Protein AF-A0A1Y0LNW4-F1 (afdb_monomer_lite)

Radius of gyration: 34.79 Å; chains: 1; bounding box: 102×53×84 Å

InterPro domains:
  IPR002686 Transposase IS200-like [PF01797] (22-123)
  IPR002686 Transposase IS200-like [SM01321] (9-124)
  IPR004516 Histidine-tRNA ligase/ATP phosphoribosyltransferase regulatory subunit [PTHR43707] (221-585)
  IPR036515 Transposase IS200-like superfamily [G3DSA:3.30.70.1290] (1-152)
  IPR036515 Transposase IS200-like superfamily [SSF143422] (2-123)
  IPR041715 Class II Histidinyl-tRNA synthetase (HisRS)-like catalytic core domain [PF13393] (227-504)
  IPR045864 Class II Aminoacyl-tRNA synthetase/Biotinyl protein ligase (BPL) and lipoyl protein ligase (LPL) [G3DSA:3.30.930.10] (213-514)
  IPR045864 Class II Aminoacyl-tRNA synthetase/Biotinyl protein ligase (BPL) and lipoyl protein ligase (LPL) [SSF55681] (219-512)

pLDDT: mean 84.42, std 14.5, range [29.22, 98.12]

Sequence (616 aa):
MPRKNRLFIEGLPHLVQLRGHNSQPLFQDSTDYQHCLGCLDKALQEYDIRLHAYSLTPARALLLLSAADKQQLGRFMQHLGRSYVPFYNQKYHRRGALWESRYDSCPLEASSYFLLVKKYVEQPAQELPWHSFDDQPATRITPHNEYLNLGSDDQQRRRNYQAFCRTPDSPAITLNIGYALEQNCLLATAGYSRPLEQTLQRRLRPRQSGRPRKHFNNPVVMWSQLENQAKALLDRYCYQEVRLSLLEQDAVLPAVRFSLQDNDCPVSHHSRLCNDGTESCLQLVSRHRQLQDASRLWYLGETFRHGDDQPRTLRQYHQLGVEAFGYQGTAIVLEQLQLQQTLFRQLGIDKHTELRINTPGTGQEFSDYCHRLRQWYQPLHYLLTPQQQQWSVENPVRLLQNIGNDPLLSRLNQQAPCATGFLSEHSRQQFTLLCQALNQLHIPYIHDHGLFSANHYNTLVFEWHNDMLEEHSLLSRGGCYDENASRIAGTPLSACGFTMMFDNLMQLLVRLQGTGVLSPPTDVVIIADQEKNRSAALILGRKLRQHFPQLSIINDCSSLRLPTRIRNALHQGARVILQVNEDDSALTLMTREPASEQQLPVSEVIAQLSRLMLVP

Secondary structure (DSSP, 8-state):
-PPPPPP--TT--EEEEEEBGGG--S-SSHHHHHHHHHHHHHHHHHS-EEEEEEEE-SSEEEEEEEESSHHHHHHHHHHHHHHHHHHHHHHTT--S-SBSSS-EEEEB-HHHHHHHHHHHHHGGGTTSS-BS-SSS--TTPPPPHHHHTT-SSHHHHHHHHHHHHHSPPPHHHHHHHHHHHHHT--B--HHHHHHHHHHTTS--SPPPSSS-------HHHHHHHHHHHHHHHHHHTTPEE----SEEE-SSS----------S----S-EEE-S-HHHHHHHHHHH-GGGTSSEEEEEEEEEEEEETTEEEEEEEEEEEEEEEES--SSHHHHHHHHHHHHHHHHHT-GGGEEEEEE---SHHHHHHHHHHHHHHHGGGGGGS-HHHHHHHHH-TTHHHH--TT-HHHHHHHHTSPPGGGG--HHHHHHHHHHHHHHHHTT--EEE-TT---SS--EEEEEEEEESS-STT-EEEEEEE-HHHHHHHHTS---EEEEEEEHHHHHHHHHHHHTT----PPPSEEEEESSGGGHHHHHHHHHHHHHH-TTS-EEEE---S-HHHHHHHHHHTT-SEEEEE-SSSSEEEEEETTTTEEEEEEGGGHHHHHHHHH---

Organism: Tatumella citrea (NCBI:txid53336)

Foldseek 3Di:
DPDDDFDDDAPFKKKKKWFFAPQFFCDDDPVLLVQLVVLLVVLVVVAQKAWAKWDHDRGMIITTIHHRDPVRVVVSLVSSQVRRVVVVCVVVVHDDGGTNDSMFMETEDCLPCVLVVRLVRAVVDPVPPRIQDDPDRDPRHDHDPSLCVQDVDPVSSNVSSVVVSPDDDQVVSVVQVVQCRVQSAYHYDPVVQPVVCVVVVHRRGGDQDDDPFDQFQDLVLVLVVLVVLLVVLCVVVVAAEDDFDQKDADPPDDDDDDDDDDDDDPDRGRIDGAADVVVRVLLVCLVPVVQQQWHKYKYWDKHWDADPVGNPDIDIFIKIKIKIKNDDACPVVLVQLVSVLVSCVVLVNNVFKAKEKEALAAVVLVVVLLVQQLVLCVVVLVVDDPVQNVCSPPPNLVLLVPCPVPPVSVVSNVPGDQSVVSHDPVLVVRVVVNVVVCVVVVNHHDHDSSDDDPDQAHSMKMWMFGPPDDVLGTFKIWHWRQVVSCVSSVHRMTMIMMMGRVVSVSVSSCVVCPSRDQQPAQAEEEEEQDPVCLVVSVVLQVVCCVLCVPGRYHYPPDPDHPVVSVVVNVSSRHQWYWYDYDDQFKIWIAGVRVGDIDIDGSVCVSVVCCSSPVPD

Structure (mmCIF, N/CA/C/O backbone):
data_AF-A0A1Y0LNW4-F1
#
_entry.id   AF-A0A1Y0LNW4-F1
#
loop_
_atom_site.group_PDB
_atom_site.id
_atom_site.type_symbol
_atom_site.label_atom_id
_atom_site.label_alt_id
_atom_site.label_comp_id
_atom_site.label_asym_id
_atom_site.label_entity_id
_atom_site.label_seq_id
_atom_site.pdbx_PDB_ins_code
_atom_site.Cartn_x
_atom_site.Cartn_y
_atom_site.Cartn_z
_atom_site.occupancy
_atom_site.B_iso_or_equiv
_atom_site.auth_seq_id
_atom_site.auth_comp_id
_atom_site.auth_asym_id
_atom_site.auth_atom_id
_atom_site.pdbx_PDB_model_num
ATOM 1 N N . MET A 1 1 ? -17.835 25.524 12.320 1.00 35.50 1 MET A N 1
ATOM 2 C CA . MET A 1 1 ? -17.566 24.344 11.466 1.00 35.50 1 MET A CA 1
ATOM 3 C C . MET A 1 1 ? -18.871 23.854 10.851 1.00 35.50 1 MET A C 1
ATOM 5 O O . MET A 1 1 ? -19.854 23.780 11.586 1.00 35.50 1 MET A O 1
ATOM 9 N N . PRO A 1 2 ? -18.914 23.538 9.545 1.00 39.25 2 PRO A N 1
ATOM 10 C CA . PRO A 1 2 ? -20.086 22.914 8.936 1.00 39.25 2 PRO A CA 1
ATOM 11 C C . PRO A 1 2 ? -20.379 21.577 9.631 1.00 39.25 2 PRO A C 1
ATOM 13 O O . PRO A 1 2 ? -19.466 20.806 9.935 1.00 39.25 2 PRO A O 1
ATOM 16 N N . ARG A 1 3 ? -21.652 21.316 9.948 1.00 55.75 3 ARG A N 1
ATOM 17 C CA . ARG A 1 3 ? -22.065 20.061 10.595 1.00 55.75 3 ARG A CA 1
ATOM 18 C C . ARG A 1 3 ? -21.791 18.890 9.649 1.00 55.75 3 ARG A C 1
ATOM 20 O O . ARG A 1 3 ? -22.077 18.983 8.458 1.00 55.75 3 ARG A O 1
ATOM 27 N N . LYS A 1 4 ? -21.272 17.778 10.180 1.00 63.72 4 LYS A N 1
ATOM 28 C CA . LYS A 1 4 ? -21.057 16.552 9.397 1.00 63.72 4 LYS A CA 1
ATOM 29 C C . LYS A 1 4 ? -22.374 16.090 8.765 1.00 63.72 4 LYS A C 1
ATOM 31 O O . LYS A 1 4 ? -23.404 16.029 9.436 1.00 63.72 4 LYS A O 1
ATOM 36 N N . ASN A 1 5 ? -22.324 15.722 7.486 1.00 77.38 5 ASN A N 1
ATOM 37 C CA . ASN A 1 5 ? -23.457 15.103 6.805 1.00 77.38 5 ASN A CA 1
ATOM 38 C C . ASN A 1 5 ? -23.784 13.749 7.451 1.00 77.38 5 ASN A C 1
ATOM 40 O O . ASN A 1 5 ? -22.907 12.876 7.525 1.00 77.38 5 ASN A O 1
ATOM 44 N N . ARG A 1 6 ? -25.049 13.575 7.869 1.00 83.12 6 ARG A N 1
ATOM 45 C CA . ARG A 1 6 ? -25.563 12.296 8.387 1.00 83.12 6 ARG A CA 1
ATOM 46 C C . ARG A 1 6 ? -25.281 11.178 7.395 1.00 83.12 6 ARG A C 1
ATOM 48 O O . ARG A 1 6 ? -25.400 11.391 6.182 1.00 83.12 6 ARG A O 1
ATOM 55 N N . LEU A 1 7 ? -24.836 10.045 7.926 1.00 88.19 7 LEU A N 1
ATOM 56 C CA . LEU A 1 7 ? -24.494 8.887 7.121 1.00 88.19 7 LEU A CA 1
ATOM 57 C C . LEU A 1 7 ? -25.799 8.179 6.763 1.00 88.19 7 LEU A C 1
ATOM 59 O O . LEU A 1 7 ? -26.592 7.873 7.646 1.00 88.19 7 LEU A O 1
ATOM 63 N N . PHE A 1 8 ? -26.014 7.979 5.470 1.00 91.25 8 PHE A N 1
ATOM 64 C CA . PHE A 1 8 ? -27.120 7.202 4.936 1.00 91.25 8 PHE A CA 1
ATOM 65 C C . PHE A 1 8 ? -26.531 6.298 3.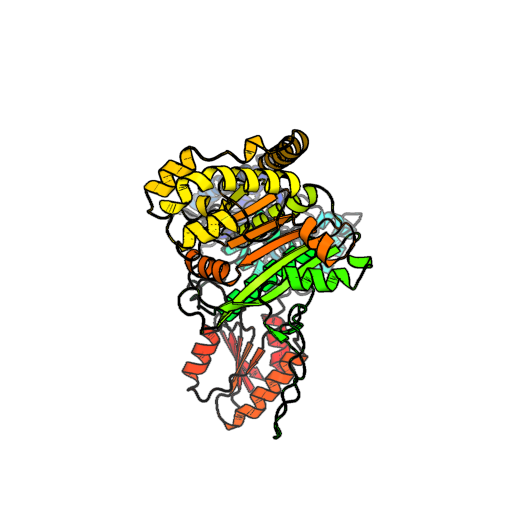863 1.00 91.25 8 PHE A C 1
ATOM 67 O O . PHE A 1 8 ? -25.791 6.790 3.008 1.00 91.25 8 PHE A O 1
ATOM 74 N N . ILE A 1 9 ? -26.821 5.007 3.949 1.00 90.56 9 ILE A N 1
ATOM 75 C CA . ILE A 1 9 ? -26.399 4.007 2.970 1.00 90.56 9 ILE A CA 1
ATOM 76 C C . ILE A 1 9 ? -27.676 3.332 2.490 1.00 90.56 9 ILE A C 1
ATOM 78 O O . ILE A 1 9 ? -28.452 2.825 3.301 1.00 90.56 9 ILE A O 1
ATOM 82 N N . GLU A 1 10 ? -27.912 3.404 1.185 1.00 88.19 10 GLU A N 1
ATOM 83 C CA . GLU A 1 10 ? -29.107 2.852 0.556 1.00 88.19 10 GLU A CA 1
ATOM 84 C C . GLU A 1 10 ? -29.204 1.342 0.810 1.00 88.19 10 GLU A C 1
ATOM 86 O O . GLU A 1 10 ? -28.197 0.636 0.830 1.00 88.19 10 GLU A O 1
ATOM 91 N N . GLY A 1 11 ? -30.420 0.862 1.076 1.00 87.56 11 GLY A N 1
ATOM 92 C CA . GLY A 1 11 ? -30.685 -0.545 1.382 1.00 87.56 11 GLY A CA 1
ATOM 93 C C . GLY A 1 11 ? -30.370 -0.987 2.817 1.00 87.56 11 GLY A C 1
ATOM 94 O O . GLY A 1 11 ? -30.772 -2.088 3.189 1.00 87.56 11 GLY A O 1
ATOM 95 N N . LEU A 1 12 ? -29.716 -0.162 3.646 1.00 94.44 12 LEU A N 1
ATOM 96 C CA . LEU A 1 12 ? -29.442 -0.517 5.044 1.00 94.44 12 LEU A CA 1
ATOM 97 C C . LEU A 1 12 ? -30.536 -0.037 6.014 1.00 94.44 12 LEU A C 1
ATOM 99 O O . LEU A 1 12 ? -31.034 1.087 5.884 1.00 94.44 12 LEU A O 1
ATOM 103 N N . PRO A 1 13 ? -30.877 -0.836 7.043 1.00 96.75 13 PRO A N 1
ATOM 104 C CA . PRO A 1 13 ? -31.663 -0.359 8.170 1.00 96.75 13 PRO A CA 1
ATOM 105 C C . PRO A 1 13 ? -30.863 0.645 9.013 1.00 96.75 13 PRO A C 1
ATOM 107 O O . PRO A 1 13 ? -29.633 0.618 9.067 1.00 96.75 13 PRO A O 1
ATOM 110 N N . HIS A 1 14 ? -31.581 1.543 9.679 1.00 96.38 14 HIS A N 1
ATOM 111 C CA . HIS A 1 14 ? -31.045 2.646 10.463 1.00 96.38 14 HIS A CA 1
ATOM 112 C C . HIS A 1 14 ? -31.600 2.607 11.885 1.00 96.38 14 HIS A C 1
ATOM 114 O O . HIS A 1 14 ? -32.813 2.589 12.096 1.00 96.38 14 HIS A O 1
ATOM 120 N N . LEU A 1 15 ? -30.703 2.661 12.865 1.00 96.50 15 LEU A N 1
ATOM 121 C CA . LEU A 1 15 ? -31.054 2.963 14.243 1.00 96.50 15 LEU A CA 1
ATOM 122 C C . LEU A 1 15 ? -31.048 4.478 14.431 1.00 96.50 15 LEU A C 1
ATOM 124 O O . LEU A 1 15 ? -30.037 5.136 14.176 1.00 96.50 15 LEU A O 1
ATOM 128 N N . VAL A 1 16 ? -32.171 5.021 14.883 1.00 95.25 16 VAL A N 1
ATOM 129 C CA . VAL A 1 16 ? -32.369 6.445 15.141 1.00 95.25 16 VAL A CA 1
ATOM 130 C C . VAL A 1 16 ? -32.628 6.673 16.621 1.00 95.25 16 VAL A C 1
ATOM 132 O O . VAL A 1 16 ? -33.372 5.929 17.260 1.00 95.25 16 VAL A O 1
ATOM 135 N N . GLN A 1 17 ? -32.024 7.732 17.156 1.00 93.25 17 GLN A N 1
ATOM 136 C CA . GLN A 1 17 ? -32.194 8.139 18.544 1.00 93.25 17 GLN A CA 1
ATOM 137 C C . GLN A 1 17 ? -32.568 9.620 18.643 1.00 93.25 17 GLN A C 1
ATOM 139 O O . GLN A 1 17 ? -31.964 10.486 18.001 1.00 93.25 17 GLN A O 1
ATOM 144 N N . LEU A 1 18 ? -33.543 9.899 19.506 1.00 92.56 18 LEU A N 1
ATOM 145 C CA . LEU A 1 18 ? -33.921 11.234 19.956 1.00 92.56 18 LEU A CA 1
ATOM 146 C C . LEU A 1 18 ? -33.622 11.370 21.451 1.00 92.56 18 LEU A C 1
ATOM 148 O O . LEU A 1 18 ? -33.958 10.479 22.230 1.00 92.56 18 LEU A O 1
ATOM 152 N N . ARG A 1 19 ? -33.019 12.496 21.843 1.00 90.69 19 ARG A N 1
ATOM 153 C CA . ARG A 1 19 ? -32.733 12.870 23.237 1.00 90.69 19 ARG A CA 1
ATOM 154 C C . ARG A 1 19 ? -33.314 14.248 23.531 1.00 90.69 19 ARG A C 1
ATOM 156 O O . ARG A 1 19 ? -33.334 15.114 22.649 1.00 90.69 19 ARG A O 1
ATOM 163 N N . GLY A 1 20 ? -33.784 14.448 24.757 1.00 86.69 20 GLY A N 1
ATOM 164 C CA . GLY A 1 20 ? -34.273 15.747 25.201 1.00 86.69 20 GLY A CA 1
ATOM 165 C C . GLY A 1 20 ? -33.145 16.760 25.381 1.00 86.69 20 GLY A C 1
ATOM 166 O O . GLY A 1 20 ? -32.054 16.436 25.846 1.00 86.69 20 GLY A O 1
ATOM 167 N N . HIS A 1 21 ? -33.404 18.007 25.002 1.00 85.44 21 HIS A N 1
ATOM 168 C CA . HIS A 1 21 ? -32.451 19.097 25.162 1.00 85.44 21 HIS A CA 1
ATOM 169 C C . HIS A 1 21 ? -32.153 19.341 26.651 1.00 85.44 21 HIS A C 1
ATOM 171 O O . HIS A 1 21 ? -33.073 19.399 27.465 1.00 85.44 21 HIS A O 1
ATOM 177 N N . ASN A 1 22 ? -30.874 19.488 27.015 1.00 80.12 22 ASN A N 1
ATOM 178 C CA . ASN A 1 22 ? -30.418 19.657 28.403 1.00 80.12 22 ASN A CA 1
ATOM 179 C C . ASN A 1 22 ? -30.916 18.555 29.359 1.00 80.12 22 ASN A C 1
ATOM 181 O O . ASN A 1 22 ? -31.294 18.842 30.492 1.00 80.12 22 ASN A O 1
ATOM 185 N N . SER A 1 23 ? -30.932 17.298 28.898 1.00 79.88 23 SER A N 1
ATOM 186 C CA . SER A 1 23 ? -31.399 16.133 29.672 1.00 79.88 23 SER A CA 1
ATOM 187 C C . SER A 1 23 ? -32.855 16.226 30.150 1.00 79.88 23 SER A C 1
ATOM 189 O O . SER A 1 23 ? -33.244 15.559 31.106 1.00 79.88 23 SER A O 1
ATOM 191 N N . GLN A 1 24 ? -33.674 17.059 29.505 1.00 86.44 24 GLN A N 1
ATOM 192 C CA . GLN A 1 24 ? -35.095 17.168 29.829 1.00 86.44 24 GLN A CA 1
ATOM 193 C C . GLN A 1 24 ? -35.864 15.930 29.354 1.00 86.44 24 GLN A C 1
ATOM 195 O O . GLN A 1 24 ? -35.521 15.365 28.313 1.00 86.44 24 GLN A O 1
ATOM 200 N N . PRO A 1 25 ? -36.921 15.513 30.071 1.00 90.88 25 PRO A N 1
ATOM 201 C CA . PRO A 1 25 ? -37.701 14.359 29.664 1.00 90.88 25 PRO A CA 1
ATOM 202 C C . PRO A 1 25 ? -38.491 14.649 28.380 1.00 90.88 25 PRO A C 1
ATOM 204 O O . PRO A 1 25 ? -39.188 15.658 28.280 1.00 90.88 25 PRO A O 1
ATOM 207 N N . LEU A 1 26 ? -38.421 13.745 27.406 1.00 91.12 26 LEU A N 1
ATOM 208 C CA . LEU A 1 26 ? -39.233 13.758 26.189 1.00 91.12 26 LEU A CA 1
ATOM 209 C C . LEU A 1 26 ? -40.705 13.435 26.460 1.00 91.12 26 LEU A C 1
ATOM 211 O O . LEU A 1 26 ? -41.555 13.874 25.690 1.00 91.12 26 LEU A O 1
ATOM 215 N N . PHE A 1 27 ? -40.991 12.695 27.532 1.00 93.44 27 PHE A N 1
ATOM 216 C CA . PHE A 1 27 ? -42.331 12.268 27.935 1.00 93.44 27 PHE A CA 1
ATOM 217 C C . PHE A 1 27 ? -42.429 12.327 29.464 1.00 93.44 27 PHE A C 1
ATOM 219 O O . PHE A 1 27 ? -41.568 11.764 30.145 1.00 93.44 27 PHE A O 1
ATOM 226 N N . GLN A 1 28 ? -43.439 13.010 30.006 1.00 91.81 28 GLN A N 1
ATOM 227 C CA . GLN A 1 28 ? -43.677 13.101 31.452 1.00 91.81 28 GLN A CA 1
ATOM 228 C C . GLN A 1 28 ? -44.880 12.262 31.894 1.00 91.81 28 GLN A C 1
ATOM 230 O O . GLN A 1 28 ? -44.856 11.715 32.992 1.00 91.81 28 GLN A O 1
ATOM 235 N N . ASP A 1 29 ? -45.905 12.118 31.050 1.00 92.06 29 ASP A N 1
ATOM 236 C CA . ASP A 1 29 ? -47.084 11.295 31.350 1.00 92.06 29 ASP A CA 1
ATOM 237 C C . ASP A 1 29 ? -47.582 10.493 30.136 1.00 92.06 29 ASP A C 1
ATOM 239 O O . ASP A 1 29 ? -47.099 10.656 29.017 1.00 92.06 29 ASP A O 1
ATOM 243 N N . SER A 1 30 ? -48.556 9.603 30.354 1.00 90.38 30 SER A N 1
ATOM 244 C CA . SER A 1 30 ? -49.086 8.675 29.342 1.00 90.38 30 SER A CA 1
ATOM 245 C C . SER A 1 30 ? -49.635 9.356 28.084 1.00 90.38 30 SER A C 1
ATOM 247 O O . SER A 1 30 ? -49.540 8.788 26.994 1.00 90.38 30 SER A O 1
ATOM 249 N N . THR A 1 31 ? -50.175 10.571 28.201 1.00 94.06 31 THR A N 1
ATOM 250 C CA . THR A 1 31 ? -50.748 11.285 27.052 1.00 94.06 31 THR A CA 1
ATOM 251 C C . THR A 1 31 ? -49.664 11.755 26.082 1.00 94.06 31 THR A C 1
ATOM 253 O O . THR A 1 31 ? -49.908 11.801 24.876 1.00 94.06 31 THR A O 1
ATOM 256 N N . ASP A 1 32 ? -48.446 12.014 26.572 1.00 94.50 32 ASP A N 1
ATOM 257 C CA . ASP A 1 32 ? -47.295 12.354 25.731 1.00 94.50 32 ASP A CA 1
ATOM 258 C C . ASP A 1 32 ? -46.909 11.190 24.818 1.00 94.50 32 ASP A C 1
ATOM 260 O O . ASP A 1 32 ? -46.729 11.363 23.610 1.00 94.50 32 ASP A O 1
ATOM 264 N N . TYR A 1 33 ? -46.828 9.986 25.391 1.00 92.88 33 TYR A N 1
ATOM 265 C CA . TYR A 1 33 ? -46.502 8.772 24.649 1.00 92.88 33 TYR A CA 1
ATOM 266 C C . TYR A 1 33 ? -47.563 8.476 23.588 1.00 92.88 33 TYR A C 1
ATOM 268 O O . TYR A 1 33 ? -47.223 8.251 22.427 1.00 92.88 33 TYR A O 1
ATOM 276 N N . GLN A 1 34 ? -48.848 8.539 23.954 1.00 92.06 34 GLN A N 1
ATOM 277 C CA . GLN A 1 34 ? -49.956 8.313 23.019 1.00 92.06 34 GLN A CA 1
ATOM 278 C C . GLN A 1 34 ? -49.958 9.329 21.875 1.00 92.06 34 GLN A C 1
ATOM 280 O O . GLN A 1 34 ? -50.115 8.947 20.714 1.00 92.06 34 GLN A O 1
ATOM 285 N N . HIS A 1 35 ? -49.745 10.614 22.175 1.00 94.62 35 HIS A N 1
ATOM 286 C CA . HIS A 1 35 ? -49.697 11.645 21.143 1.00 94.62 35 HIS A CA 1
ATOM 287 C C . HIS A 1 35 ? -48.501 11.443 20.209 1.00 94.62 35 HIS A C 1
ATOM 289 O O . HIS A 1 35 ? -48.652 11.515 18.991 1.00 94.62 35 HIS A O 1
ATOM 295 N N . CYS A 1 36 ? -47.325 11.125 20.759 1.00 94.00 36 CYS A N 1
ATOM 296 C CA . CYS A 1 36 ? -46.131 10.837 19.969 1.00 94.00 36 CYS A CA 1
ATOM 297 C C . CYS A 1 36 ? -46.325 9.626 19.049 1.00 94.00 36 CYS A C 1
ATOM 299 O O . CYS A 1 36 ? -45.989 9.700 17.868 1.00 94.00 36 CYS A O 1
ATOM 301 N N . LEU A 1 37 ? -46.930 8.547 19.553 1.00 92.75 37 LEU A N 1
ATOM 302 C CA . LEU A 1 37 ? -47.281 7.373 18.753 1.00 92.75 37 LEU A CA 1
ATOM 303 C C . LEU A 1 37 ? -48.299 7.709 17.654 1.00 92.75 37 LEU A C 1
ATOM 305 O O . LEU A 1 37 ? -48.155 7.230 16.532 1.00 92.75 37 LEU A O 1
ATOM 309 N N . GLY A 1 38 ? -49.272 8.581 17.928 1.00 93.38 38 GLY A N 1
ATOM 310 C CA . GLY A 1 38 ? -50.200 9.080 16.911 1.00 93.38 38 GLY A CA 1
ATOM 311 C C . GLY A 1 38 ? -49.515 9.937 15.837 1.00 93.38 38 GLY A C 1
ATOM 312 O O . GLY A 1 38 ? -49.842 9.830 14.656 1.00 93.38 38 GLY A O 1
ATOM 313 N N . CYS A 1 39 ? -48.533 10.765 16.213 1.00 94.56 39 CYS A N 1
ATOM 314 C CA . CYS A 1 39 ? -47.691 11.484 15.252 1.00 94.56 39 CYS A CA 1
ATOM 315 C C . CYS A 1 39 ? -46.837 10.523 14.415 1.00 94.56 39 CYS A C 1
ATOM 317 O O . CYS A 1 39 ? -46.670 10.740 13.217 1.00 94.56 39 CYS A O 1
ATOM 319 N N . LEU A 1 40 ? -46.310 9.469 15.042 1.00 94.12 40 LEU A N 1
ATOM 320 C CA . LEU A 1 40 ? -45.521 8.435 14.384 1.00 94.12 40 LEU A CA 1
ATOM 321 C C . LEU A 1 40 ? -46.353 7.683 13.337 1.00 94.12 40 LEU A C 1
ATOM 323 O O . LEU A 1 40 ? -45.888 7.524 12.216 1.00 94.12 40 LEU A O 1
ATOM 327 N N . ASP A 1 41 ? -47.589 7.296 13.662 1.00 93.31 41 ASP A N 1
ATOM 328 C CA . ASP A 1 41 ? -48.491 6.613 12.720 1.00 93.31 41 ASP A CA 1
ATOM 329 C C . ASP A 1 41 ? -48.804 7.463 11.494 1.00 93.31 41 ASP A C 1
ATOM 331 O O . ASP A 1 41 ? -48.726 6.981 10.367 1.00 93.31 41 ASP A O 1
ATOM 335 N N . LYS A 1 42 ? -49.112 8.748 11.702 1.00 93.56 42 LYS A N 1
ATOM 336 C CA . LYS A 1 42 ? -49.356 9.683 10.596 1.00 93.56 42 LYS A CA 1
ATOM 337 C C . LYS A 1 42 ? -48.122 9.820 9.708 1.00 93.56 42 LYS A C 1
ATOM 339 O O . LYS A 1 42 ? -48.240 9.787 8.488 1.00 93.56 42 LYS A O 1
ATOM 344 N N . ALA A 1 43 ? -46.937 9.908 10.311 1.00 94.19 43 ALA A N 1
ATOM 345 C CA . ALA A 1 43 ? -45.691 9.980 9.559 1.00 94.19 43 ALA A CA 1
ATOM 346 C C . ALA A 1 43 ? -45.411 8.686 8.768 1.00 94.19 43 ALA A C 1
ATOM 348 O O . ALA A 1 43 ? -44.951 8.763 7.634 1.00 94.19 43 ALA A O 1
ATOM 349 N N . LEU A 1 44 ? -45.714 7.508 9.323 1.00 93.69 44 LEU A N 1
ATOM 350 C CA . LEU A 1 44 ? -45.561 6.225 8.621 1.00 93.69 44 LEU A CA 1
ATOM 351 C C . LEU A 1 44 ? -46.537 6.058 7.444 1.00 93.69 44 LEU A C 1
ATOM 353 O O . LEU A 1 44 ? -46.240 5.314 6.519 1.00 93.69 44 LEU A O 1
ATOM 357 N N . GLN A 1 45 ? -47.686 6.739 7.462 1.00 92.06 45 GLN A N 1
ATOM 358 C CA . GLN A 1 45 ? -48.637 6.745 6.342 1.00 92.06 45 GLN A CA 1
ATOM 359 C C . GLN A 1 45 ? -48.220 7.694 5.209 1.00 92.06 45 GLN A C 1
ATOM 361 O O . GLN A 1 45 ? -48.556 7.455 4.052 1.00 92.06 45 GLN A O 1
ATOM 366 N N . GLU A 1 46 ? -47.523 8.784 5.537 1.00 93.94 46 GLU A N 1
ATOM 367 C CA . GLU A 1 46 ? -47.148 9.833 4.580 1.00 93.94 46 GLU A CA 1
ATOM 368 C C . GLU A 1 46 ? -45.799 9.561 3.891 1.00 93.94 46 GLU A C 1
ATOM 370 O O . GLU A 1 46 ? -45.595 9.967 2.746 1.00 93.94 46 GLU A O 1
ATOM 375 N N . TYR A 1 47 ? -44.875 8.878 4.574 1.00 94.50 47 TYR A N 1
ATOM 376 C CA . TYR A 1 47 ? -43.511 8.639 4.098 1.00 94.50 47 TYR A CA 1
ATOM 377 C C . TYR A 1 47 ? -43.223 7.144 3.940 1.00 94.50 47 TYR A C 1
ATOM 379 O O . TYR A 1 47 ? -43.633 6.340 4.771 1.00 94.50 47 TYR A O 1
ATOM 387 N N . ASP A 1 48 ? -42.444 6.784 2.914 1.00 92.31 48 ASP A N 1
ATOM 388 C CA . ASP A 1 48 ? -42.021 5.399 2.655 1.00 92.31 48 ASP A CA 1
ATOM 389 C C . ASP A 1 48 ? -40.939 4.946 3.655 1.00 92.31 48 ASP A C 1
ATOM 391 O O . ASP A 1 48 ? -39.729 4.954 3.386 1.00 92.31 48 ASP A O 1
ATOM 395 N N . ILE A 1 49 ? -41.401 4.640 4.870 1.00 94.69 49 ILE A N 1
ATOM 396 C CA . ILE A 1 49 ? -40.605 4.237 6.025 1.00 94.69 49 ILE A CA 1
ATOM 397 C C . ILE A 1 49 ? -41.207 2.972 6.624 1.00 94.69 49 ILE A C 1
ATOM 399 O O . ILE A 1 49 ? -42.376 2.922 6.996 1.00 94.69 49 ILE A O 1
ATOM 403 N N . ARG A 1 50 ? -40.364 1.958 6.808 1.00 94.88 50 ARG A N 1
ATOM 404 C CA . ARG A 1 50 ? -40.716 0.726 7.516 1.00 94.88 50 ARG A CA 1
ATOM 405 C C . ARG A 1 50 ? -40.168 0.796 8.934 1.00 94.88 50 ARG A C 1
ATOM 407 O O . ARG A 1 50 ? -38.954 0.862 9.120 1.00 94.88 50 ARG A O 1
ATOM 414 N N . LEU A 1 51 ? -41.049 0.785 9.931 1.00 95.38 51 LEU A N 1
ATOM 415 C CA . LEU A 1 51 ? -40.673 0.747 11.345 1.00 95.38 51 LEU A CA 1
ATOM 416 C C . LEU A 1 51 ? -40.546 -0.706 11.809 1.00 95.38 51 LEU A C 1
ATOM 418 O O . LEU A 1 51 ? -41.514 -1.455 11.764 1.00 95.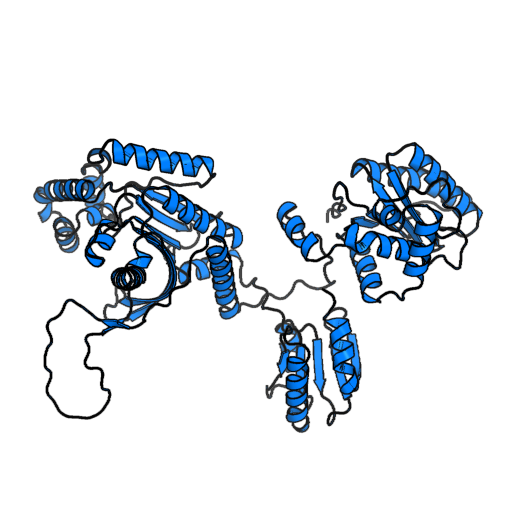38 51 LEU A O 1
ATOM 422 N N . HIS A 1 52 ? -39.368 -1.105 12.276 1.00 94.88 52 HIS A N 1
ATOM 423 C CA . HIS A 1 52 ? -39.079 -2.486 12.673 1.00 94.88 52 HIS A CA 1
ATOM 424 C C . HIS A 1 52 ? -39.101 -2.713 14.188 1.00 94.88 52 HIS A C 1
ATOM 426 O O . HIS A 1 52 ? -39.411 -3.815 14.637 1.00 94.88 52 HIS A O 1
ATOM 432 N N . ALA A 1 53 ? -38.747 -1.692 14.971 1.00 93.38 53 ALA A N 1
ATOM 433 C CA . ALA A 1 53 ? -38.844 -1.693 16.429 1.00 93.38 53 ALA A CA 1
ATOM 434 C C . ALA A 1 53 ? -38.825 -0.262 16.973 1.00 93.38 53 ALA A C 1
ATOM 436 O O . ALA A 1 53 ? -38.261 0.637 16.343 1.00 93.38 53 ALA A O 1
ATOM 437 N N . TYR A 1 54 ? -39.407 -0.053 18.152 1.00 93.44 54 TYR A N 1
ATOM 438 C CA . TYR A 1 54 ? -39.322 1.216 18.869 1.00 93.44 54 TYR A CA 1
ATOM 439 C C . TYR A 1 54 ? -39.335 1.028 20.384 1.00 93.44 54 TYR A C 1
ATOM 441 O O . TYR A 1 54 ? -39.822 0.027 20.910 1.00 93.44 54 TYR A O 1
ATOM 449 N N . SER A 1 55 ? -38.836 2.045 21.077 1.00 91.81 55 SER A N 1
ATOM 450 C CA . SER A 1 55 ? -38.924 2.172 22.526 1.00 91.81 55 SER A CA 1
ATOM 451 C C . SER A 1 55 ? -38.936 3.642 22.916 1.00 91.81 55 SER A C 1
ATOM 453 O O . SER A 1 55 ? -38.098 4.424 22.452 1.00 91.81 55 SER A O 1
ATOM 455 N N . LEU A 1 56 ? -39.913 4.021 23.736 1.00 91.62 56 LEU A N 1
ATOM 456 C CA . LEU A 1 56 ? -40.076 5.371 24.258 1.00 91.62 56 LEU A CA 1
ATOM 457 C C . LEU A 1 56 ? -39.841 5.346 25.770 1.00 91.62 56 LEU A C 1
ATOM 459 O O . LEU A 1 56 ? -40.579 4.701 26.511 1.00 91.62 56 LEU A O 1
ATOM 463 N N . THR A 1 57 ? -38.831 6.076 26.234 1.00 90.38 57 THR A N 1
ATOM 464 C CA . THR A 1 57 ? -38.560 6.283 27.661 1.00 90.38 57 THR A CA 1
ATOM 465 C C . THR A 1 57 ? -38.530 7.776 27.968 1.00 90.38 57 THR A C 1
ATOM 467 O O . THR A 1 57 ? -38.301 8.571 27.051 1.00 90.38 57 THR A O 1
ATOM 470 N N . PRO A 1 58 ? -38.683 8.198 29.240 1.00 89.12 58 PRO A N 1
ATOM 471 C CA . PRO A 1 58 ? -38.657 9.615 29.586 1.00 89.12 58 PRO A CA 1
ATOM 472 C C . PRO A 1 58 ? -37.433 10.345 29.026 1.00 89.12 58 PRO A C 1
ATOM 474 O O . PRO A 1 58 ? -37.561 11.468 28.567 1.00 89.12 58 PRO A O 1
ATOM 477 N N . ALA A 1 59 ? -36.256 9.715 28.992 1.00 86.62 59 ALA A N 1
ATOM 478 C CA . ALA A 1 59 ? -35.022 10.361 28.541 1.00 86.62 59 ALA A CA 1
ATOM 479 C C . ALA A 1 59 ? -34.788 10.310 27.018 1.00 86.62 59 ALA A C 1
ATOM 481 O O . ALA A 1 59 ? -34.096 11.177 26.474 1.00 86.62 59 ALA A O 1
ATOM 482 N N . ARG A 1 60 ? -35.299 9.286 26.320 1.00 90.50 60 ARG A N 1
ATOM 483 C CA . ARG A 1 60 ? -34.974 9.049 24.905 1.00 90.50 60 ARG A CA 1
ATOM 484 C C . ARG A 1 60 ? -36.055 8.276 24.155 1.00 90.50 60 ARG A C 1
ATOM 486 O O . ARG A 1 60 ? -36.759 7.455 24.730 1.00 90.50 60 ARG A O 1
ATOM 493 N N . ALA A 1 61 ? -36.108 8.480 22.842 1.00 92.62 61 ALA A N 1
ATOM 494 C CA . ALA A 1 61 ? -36.860 7.629 21.924 1.00 92.62 61 ALA A CA 1
ATOM 495 C C . ALA A 1 61 ? -35.895 6.927 20.963 1.00 92.62 61 ALA A C 1
ATOM 497 O O . ALA A 1 61 ? -35.038 7.578 20.359 1.00 92.62 61 ALA A O 1
ATOM 498 N N . LEU A 1 62 ? -36.033 5.609 20.835 1.00 94.38 62 LEU A N 1
ATOM 499 C CA . LEU A 1 62 ? -35.273 4.771 19.910 1.00 94.38 62 LEU A CA 1
ATOM 500 C C . LEU A 1 62 ? -36.205 4.227 18.831 1.00 94.38 62 LEU A C 1
ATOM 502 O O . LEU A 1 62 ? -37.272 3.705 19.148 1.00 94.38 62 LEU A O 1
ATOM 506 N N . LEU A 1 63 ? -35.785 4.329 17.572 1.00 95.25 63 LEU A N 1
ATOM 507 C CA . LEU A 1 63 ? -36.522 3.846 16.407 1.00 95.25 63 LEU A CA 1
ATOM 508 C C . LEU A 1 63 ? -35.578 3.043 15.505 1.00 95.25 63 LEU A C 1
ATOM 510 O O . LEU A 1 63 ? -34.543 3.559 15.088 1.00 95.25 63 LEU A O 1
ATOM 514 N N . LEU A 1 64 ? -35.932 1.803 15.177 1.00 96.25 64 LEU A N 1
ATOM 515 C CA . LEU A 1 64 ? -35.242 0.995 14.169 1.00 96.25 64 LEU A CA 1
ATOM 516 C C . LEU A 1 64 ? -36.060 1.024 12.877 1.00 96.25 64 LEU A C 1
ATOM 518 O O . LEU A 1 64 ? -37.185 0.530 12.850 1.00 96.25 64 LEU A O 1
ATOM 522 N N . LEU A 1 65 ? -35.504 1.613 11.822 1.00 96.06 65 LEU A N 1
ATOM 523 C CA . LEU A 1 65 ? -36.227 2.005 10.611 1.00 96.06 65 LEU A CA 1
ATOM 524 C C . LEU A 1 65 ? -35.525 1.484 9.353 1.00 96.06 65 LEU A C 1
ATOM 526 O O . LEU A 1 65 ? -34.302 1.393 9.332 1.00 96.06 65 LEU A O 1
ATOM 530 N N . SER A 1 66 ? -36.262 1.274 8.268 1.00 96.19 66 SER A N 1
ATOM 531 C CA . SER A 1 66 ? -35.712 1.263 6.905 1.00 96.19 66 SER A CA 1
ATOM 532 C C . SER A 1 66 ? -36.398 2.337 6.074 1.00 96.19 66 SER A C 1
ATOM 534 O O . SER A 1 66 ? -37.615 2.486 6.150 1.00 96.19 66 SER A O 1
ATOM 536 N N . ALA A 1 67 ? -35.627 3.065 5.273 1.00 94.00 67 ALA A N 1
ATOM 537 C CA . ALA A 1 67 ? -36.126 4.122 4.399 1.00 94.00 67 ALA A CA 1
ATOM 538 C C . ALA A 1 67 ? -35.698 3.850 2.959 1.00 94.00 67 ALA A C 1
ATOM 540 O O . ALA A 1 67 ? -34.598 3.335 2.749 1.00 94.00 67 ALA A O 1
ATOM 541 N N . ALA A 1 68 ? -36.534 4.228 1.990 1.00 90.12 68 ALA A N 1
ATOM 542 C CA . ALA A 1 68 ? -36.181 4.136 0.573 1.00 90.12 68 ALA A CA 1
ATOM 543 C C . ALA A 1 68 ? -34.950 4.995 0.242 1.00 90.12 68 ALA A C 1
ATOM 545 O O . ALA A 1 68 ? -34.016 4.534 -0.405 1.00 90.12 68 ALA A O 1
ATOM 546 N N . ASP A 1 69 ? -34.906 6.224 0.762 1.00 91.94 69 ASP A N 1
ATOM 547 C CA . ASP A 1 69 ? -33.787 7.135 0.553 1.00 91.94 69 ASP A CA 1
ATOM 548 C C . ASP A 1 69 ? -33.567 8.098 1.736 1.00 91.94 69 ASP A C 1
ATOM 550 O O . ASP A 1 69 ? -34.339 8.186 2.701 1.00 91.94 69 ASP A O 1
ATOM 554 N N . LYS A 1 70 ? -32.471 8.858 1.647 1.00 91.00 70 LYS A N 1
ATOM 555 C CA . LYS A 1 70 ? -32.052 9.830 2.663 1.00 91.00 70 LYS A CA 1
ATOM 556 C C . LYS A 1 70 ? -33.055 10.971 2.861 1.00 91.00 70 LYS A C 1
ATOM 558 O O . LYS A 1 70 ? -33.148 11.515 3.966 1.00 91.00 70 LYS A O 1
ATOM 563 N N . GLN A 1 71 ? -33.743 11.399 1.803 1.00 92.19 71 GLN A N 1
ATOM 564 C CA . GLN A 1 71 ? -34.719 12.485 1.869 1.00 92.19 71 GLN A CA 1
ATOM 565 C C . GLN A 1 71 ? -35.971 12.038 2.617 1.00 92.19 71 GLN A C 1
ATOM 567 O O . GLN A 1 71 ? -36.436 12.788 3.476 1.00 92.19 71 GLN A O 1
ATOM 572 N N . GLN A 1 72 ? -36.454 10.820 2.364 1.00 92.88 72 GLN A N 1
ATOM 573 C CA . GLN A 1 72 ? -37.612 10.256 3.056 1.00 92.88 72 GLN A CA 1
ATOM 574 C C . GLN A 1 72 ? -37.366 10.156 4.560 1.00 92.88 72 GLN A C 1
ATOM 576 O O . GLN A 1 72 ? -38.148 10.692 5.344 1.00 92.88 72 GLN A O 1
ATOM 581 N N . LEU A 1 73 ? -36.216 9.608 4.977 1.00 93.44 73 LEU A N 1
ATOM 582 C CA . LEU A 1 73 ? -35.845 9.570 6.397 1.00 93.44 73 LEU A CA 1
ATOM 583 C C . LEU A 1 73 ? -35.771 10.981 7.007 1.00 93.44 73 LEU A C 1
ATOM 585 O O . LEU A 1 73 ? -36.217 11.223 8.129 1.00 93.44 73 LEU A O 1
ATOM 589 N N . GLY A 1 74 ? -35.211 11.942 6.267 1.00 92.31 74 GLY A N 1
ATOM 590 C CA . GLY A 1 74 ? -35.124 13.335 6.698 1.00 92.31 74 GLY A CA 1
ATOM 591 C C . GLY A 1 74 ? -36.488 14.000 6.902 1.00 92.31 74 GLY A C 1
ATOM 592 O O . GLY A 1 74 ? -36.686 14.661 7.925 1.00 92.31 74 GLY A O 1
ATOM 593 N N . ARG A 1 75 ? -37.412 13.827 5.949 1.00 94.12 75 ARG A N 1
ATOM 594 C CA . ARG A 1 75 ? -38.767 14.395 5.994 1.00 94.12 75 ARG A CA 1
ATOM 595 C C . ARG A 1 75 ? -39.624 13.730 7.063 1.00 94.12 75 ARG A C 1
ATOM 597 O O . ARG A 1 75 ? -40.262 14.444 7.829 1.00 94.12 75 ARG A O 1
ATOM 604 N N . PHE A 1 76 ? -39.532 12.410 7.202 1.00 95.44 76 PHE A N 1
ATOM 605 C CA . PHE A 1 76 ? -40.176 11.652 8.272 1.00 95.44 76 PHE A CA 1
ATOM 606 C C . PHE A 1 76 ? -39.810 12.195 9.662 1.00 95.44 76 PHE A C 1
ATOM 608 O O . PHE A 1 76 ? -40.684 12.574 10.443 1.00 95.44 76 PHE A O 1
ATOM 615 N N . MET A 1 77 ? -38.511 12.340 9.951 1.00 94.75 77 MET A N 1
ATOM 616 C CA . MET A 1 77 ? -38.063 12.877 11.243 1.00 94.75 77 MET A CA 1
ATOM 617 C C . MET A 1 77 ? -38.471 14.343 11.443 1.00 94.75 77 MET A C 1
ATOM 619 O O . MET A 1 77 ? -38.761 14.765 12.564 1.00 94.75 77 MET A O 1
ATOM 623 N N . GLN A 1 78 ? -38.510 15.134 10.366 1.00 93.44 78 GLN A N 1
ATOM 624 C CA . GLN A 1 78 ? -38.981 16.516 10.421 1.00 93.44 78 GLN A CA 1
ATOM 625 C C . GLN A 1 78 ? -40.482 16.597 10.721 1.00 93.44 78 GLN A C 1
ATOM 627 O O . GLN A 1 78 ? -40.874 17.425 11.543 1.00 93.44 78 GLN A O 1
ATOM 632 N N . HIS A 1 79 ? -41.303 15.760 10.083 1.00 94.56 79 HIS A N 1
ATOM 633 C CA . HIS A 1 79 ? -42.735 15.670 10.348 1.00 94.56 79 HIS A CA 1
ATOM 634 C C . HIS A 1 79 ? -42.970 15.311 11.817 1.00 94.56 79 HIS A C 1
ATOM 636 O O . HIS A 1 79 ? -43.662 16.044 12.519 1.00 94.56 79 HIS A O 1
ATOM 642 N N . LEU A 1 80 ? -42.314 14.256 12.317 1.00 93.94 80 LEU A N 1
ATOM 643 C CA . LEU A 1 80 ? -42.450 13.820 13.709 1.00 93.94 80 LEU A CA 1
ATOM 644 C C . LEU A 1 80 ? -42.153 14.961 14.698 1.00 93.94 80 LEU A C 1
ATOM 646 O O . LEU A 1 80 ? -42.924 15.201 15.628 1.00 93.94 80 LEU A O 1
ATOM 650 N N . GLY A 1 81 ? -41.078 15.718 14.461 1.00 92.50 81 GLY A N 1
ATOM 651 C CA . GLY A 1 81 ? -40.711 16.860 15.300 1.00 92.50 81 GLY A CA 1
ATOM 652 C C . GLY A 1 81 ? -41.693 18.026 15.207 1.00 92.50 81 GLY A C 1
ATOM 653 O O . GLY A 1 81 ? -42.043 18.617 16.226 1.00 92.50 81 GLY A O 1
ATOM 654 N N . ARG A 1 82 ? -42.173 18.357 14.003 1.00 93.25 82 ARG A N 1
ATOM 655 C CA . ARG A 1 82 ? -43.133 19.455 13.796 1.00 93.25 82 ARG A CA 1
ATOM 656 C C . ARG A 1 82 ? -44.529 19.134 14.319 1.00 93.25 82 ARG A C 1
ATOM 658 O O . ARG A 1 82 ? -45.260 20.071 14.609 1.00 93.25 82 ARG A O 1
ATOM 665 N N . SER A 1 83 ? -44.868 17.859 14.466 1.00 93.69 83 SER A N 1
ATOM 666 C CA . SER A 1 83 ? -46.152 17.426 15.014 1.00 93.69 83 SER A CA 1
ATOM 667 C C . SER A 1 83 ? -46.105 17.312 16.542 1.00 93.69 83 SER A C 1
ATOM 669 O O . SER A 1 83 ? -46.969 17.855 17.224 1.00 93.69 83 SER A O 1
ATOM 671 N N . TYR A 1 84 ? -45.063 16.686 17.101 1.00 95.81 84 TYR A N 1
ATOM 672 C CA . TYR A 1 84 ? -44.993 16.404 18.540 1.00 95.81 84 TYR A CA 1
ATOM 673 C C . TYR A 1 84 ? -44.506 17.589 19.392 1.00 95.81 84 TYR A C 1
ATOM 675 O O . TYR A 1 84 ? -45.049 17.860 20.463 1.00 95.81 84 TYR A O 1
ATOM 683 N N . VAL A 1 85 ? -43.487 18.327 18.935 1.00 94.31 85 VAL A N 1
ATOM 684 C CA . VAL A 1 85 ? -42.867 19.392 19.747 1.00 94.31 85 VAL A CA 1
ATOM 685 C C . VAL A 1 85 ? -43.836 20.540 20.066 1.00 94.31 85 VAL A C 1
ATOM 687 O O . VAL A 1 85 ? -43.823 20.998 21.209 1.00 94.31 85 VAL A O 1
ATOM 690 N N . PRO A 1 86 ? -44.694 21.015 19.138 1.00 95.25 86 PRO A N 1
ATOM 691 C CA . PRO A 1 86 ? -45.688 22.037 19.467 1.00 95.25 86 PRO A CA 1
ATOM 692 C C . PRO A 1 86 ? -46.695 21.577 20.521 1.00 95.25 86 PRO A C 1
ATOM 694 O O . PRO A 1 86 ? -46.973 22.343 21.439 1.00 95.25 86 PRO A O 1
ATOM 697 N N . PHE A 1 87 ? -47.174 20.330 20.431 1.00 96.12 87 PHE A N 1
ATOM 698 C CA . PHE A 1 87 ? -48.058 19.734 21.436 1.00 96.12 87 PHE A CA 1
ATOM 699 C C . PHE A 1 87 ? -47.401 19.745 22.823 1.00 96.12 87 PHE A C 1
ATOM 701 O O . PHE A 1 87 ? -47.967 20.291 23.770 1.00 96.12 87 PHE A O 1
ATOM 708 N N . TYR A 1 88 ? -46.169 19.235 22.924 1.00 94.94 88 TYR A N 1
ATOM 709 C CA . TYR A 1 88 ? -45.421 19.204 24.183 1.00 94.94 88 TYR A CA 1
ATOM 710 C C . TYR A 1 88 ? -45.193 20.617 24.743 1.00 94.94 88 TYR A C 1
ATOM 712 O O . TYR A 1 88 ? -45.400 20.881 25.927 1.00 94.94 88 TYR A O 1
ATOM 720 N N . ASN A 1 89 ? -44.798 21.560 23.885 1.00 94.81 89 ASN A N 1
ATOM 721 C CA . ASN A 1 89 ? -44.556 22.943 24.286 1.00 94.81 89 ASN A CA 1
ATOM 722 C C . ASN A 1 89 ? -45.825 23.642 24.780 1.00 94.81 89 ASN A C 1
ATOM 724 O O . ASN A 1 89 ? -45.771 24.366 25.772 1.00 94.81 89 ASN A O 1
ATOM 728 N N . GLN A 1 90 ? -46.961 23.412 24.121 1.00 95.38 90 GLN A N 1
ATOM 729 C CA . GLN A 1 90 ? -48.245 23.958 24.544 1.00 95.38 90 GLN A CA 1
ATOM 730 C C . GLN A 1 90 ? -48.667 23.386 25.898 1.00 95.38 90 GLN A C 1
ATOM 732 O O . GLN A 1 90 ? -49.048 24.148 26.785 1.00 95.38 90 GLN A O 1
ATOM 737 N N . LYS A 1 91 ? -48.553 22.065 26.066 1.00 95.88 91 LYS A N 1
ATOM 738 C CA . LYS A 1 91 ? -48.946 21.355 27.285 1.00 95.88 91 LYS A CA 1
ATOM 739 C C . LYS A 1 91 ? -48.123 21.764 28.507 1.00 95.88 91 LYS A C 1
ATOM 741 O O . LYS A 1 91 ? -48.684 21.976 29.574 1.00 95.88 91 LYS A O 1
ATOM 746 N N . TYR A 1 92 ? -46.808 21.914 28.348 1.00 94.88 92 TYR A N 1
ATOM 747 C CA . TYR A 1 92 ? -45.888 22.238 29.446 1.00 94.88 92 TYR A CA 1
ATOM 748 C C . TYR A 1 92 ? -45.476 23.715 29.493 1.00 94.88 92 TYR A C 1
ATOM 750 O O . TYR A 1 92 ? -44.476 24.055 30.124 1.00 94.88 92 TYR A O 1
ATOM 758 N N . HIS A 1 93 ? -46.208 24.596 28.800 1.00 93.56 93 HIS A N 1
ATOM 759 C CA . HIS A 1 93 ? -45.936 26.039 28.730 1.00 93.56 93 HIS A CA 1
ATOM 760 C C . HIS A 1 93 ? -44.476 26.388 28.386 1.00 93.56 93 HIS A C 1
ATOM 762 O O . HIS A 1 93 ? -43.899 27.361 28.877 1.00 93.56 93 HIS A O 1
ATOM 768 N N . ARG A 1 94 ? -43.868 25.590 27.507 1.00 92.44 94 ARG A N 1
ATOM 769 C CA . ARG A 1 94 ? -42.500 25.768 27.021 1.00 92.44 94 ARG A CA 1
ATOM 770 C C . ARG A 1 94 ? -42.462 26.483 25.679 1.00 92.44 94 ARG A C 1
ATOM 772 O O . ARG A 1 94 ? -43.442 26.569 24.944 1.00 92.44 94 ARG A O 1
ATOM 779 N N . ARG A 1 95 ? -41.272 26.966 25.328 1.00 87.19 95 ARG A N 1
ATOM 780 C CA . ARG A 1 95 ? -40.945 27.493 23.999 1.00 87.19 95 ARG A CA 1
ATOM 781 C C . ARG A 1 95 ? -39.593 26.937 23.554 1.00 87.19 95 ARG A C 1
ATOM 783 O O . ARG A 1 95 ? -38.747 26.627 24.387 1.00 87.19 95 ARG A O 1
ATOM 790 N N . GLY A 1 96 ? -39.381 26.854 22.243 1.00 86.31 96 GLY A N 1
ATOM 791 C CA . GLY A 1 96 ? -38.117 26.404 21.655 1.00 86.31 96 GLY A CA 1
ATOM 792 C C . GLY A 1 96 ? -38.066 24.907 21.341 1.00 86.31 96 GLY A C 1
ATOM 793 O O . GLY A 1 96 ? -39.094 24.235 21.246 1.00 86.31 96 GLY A O 1
ATOM 794 N N . ALA A 1 97 ? -36.855 24.401 21.107 1.00 87.94 97 ALA A N 1
ATOM 795 C CA . ALA A 1 97 ? -36.629 23.007 20.743 1.00 87.94 97 ALA A CA 1
ATOM 796 C C . ALA A 1 97 ? -36.805 22.073 21.951 1.00 87.94 97 ALA A C 1
ATOM 798 O O . ALA A 1 97 ? -36.383 22.385 23.065 1.00 87.94 97 ALA A O 1
ATOM 799 N N . LEU A 1 98 ? -37.409 20.909 21.710 1.00 88.44 98 LEU A N 1
ATOM 800 C CA . LEU A 1 98 ? -37.471 19.821 22.687 1.00 88.44 98 LEU A CA 1
ATOM 801 C C . LEU A 1 98 ? -36.278 18.871 22.554 1.00 88.44 98 LEU A C 1
ATOM 803 O O . LEU A 1 98 ? -35.811 18.328 23.547 1.00 88.44 98 LEU A O 1
ATOM 807 N N . TRP A 1 99 ? -35.790 18.663 21.333 1.00 88.81 99 TRP A N 1
ATOM 808 C CA . TRP A 1 99 ? -34.721 17.712 21.046 1.00 88.81 99 TRP A CA 1
ATOM 809 C C . TRP A 1 99 ? -33.353 18.390 21.104 1.00 88.81 99 TRP A C 1
ATOM 811 O O . TRP A 1 99 ? -33.190 19.517 20.635 1.00 88.81 99 TRP A O 1
ATOM 821 N N . GLU A 1 100 ? -32.360 17.692 21.653 1.00 82.19 100 GLU A N 1
ATOM 822 C CA . GLU A 1 100 ? -30.983 18.188 21.760 1.00 82.19 100 GLU A CA 1
ATOM 823 C C . GLU A 1 100 ? -30.342 18.424 20.382 1.00 82.19 100 GLU A C 1
ATOM 825 O O . GLU A 1 100 ? -29.630 19.403 20.150 1.00 82.19 100 GLU A O 1
ATOM 830 N N . SER A 1 101 ? -30.652 17.539 19.436 1.00 79.06 101 SER A N 1
ATOM 831 C CA . SER A 1 101 ? -30.258 17.603 18.031 1.00 79.06 101 SER A CA 1
ATOM 832 C C . SER A 1 101 ? -31.475 17.267 17.152 1.00 79.06 101 SER A C 1
ATOM 834 O O . SER A 1 101 ? -32.564 17.035 17.667 1.00 79.06 101 SER A O 1
ATOM 836 N N . ARG A 1 102 ? -31.353 17.254 15.811 1.00 82.75 102 ARG A N 1
ATOM 837 C CA . ARG A 1 102 ? -32.501 16.803 14.987 1.00 82.75 102 ARG A CA 1
ATOM 838 C C . ARG A 1 102 ? -32.793 15.320 15.222 1.00 82.75 102 ARG A C 1
ATOM 840 O O . ARG A 1 102 ? -33.952 14.957 15.299 1.00 82.75 102 ARG A O 1
ATOM 847 N N . TYR A 1 103 ? -31.736 14.511 15.219 1.00 86.94 103 TYR A N 1
ATOM 848 C CA . TYR A 1 103 ? -31.702 13.081 15.525 1.00 86.94 103 TYR A CA 1
ATOM 849 C C . TYR A 1 103 ? -30.285 12.553 15.271 1.00 86.94 103 TYR A C 1
ATOM 851 O O . TYR A 1 103 ? -29.590 13.043 14.357 1.00 86.94 103 TYR A O 1
ATOM 859 N N . ASP A 1 104 ? -29.909 11.541 16.047 1.00 88.50 104 ASP A N 1
ATOM 860 C CA . ASP A 1 104 ? -28.750 10.687 15.792 1.00 88.50 104 ASP A CA 1
ATOM 861 C C . ASP A 1 104 ? -29.193 9.506 14.930 1.00 88.50 104 ASP A C 1
ATOM 863 O O . ASP A 1 104 ? -30.323 9.034 15.053 1.00 88.50 104 ASP A O 1
ATOM 867 N N . SER A 1 105 ? -28.326 9.057 14.025 1.00 91.62 105 SER A N 1
ATOM 868 C CA . SER A 1 105 ? -28.636 7.977 13.091 1.00 91.62 105 SER A CA 1
ATOM 869 C C . SER A 1 105 ? -27.403 7.136 12.829 1.00 91.62 105 SER A C 1
ATOM 871 O O . SER A 1 105 ? -26.315 7.667 12.601 1.00 91.62 105 SER A O 1
ATOM 873 N N . CYS A 1 106 ? -27.601 5.828 12.808 1.00 93.56 106 CYS A N 1
ATOM 874 C CA . CYS A 1 106 ? -26.569 4.841 12.562 1.00 93.56 106 CYS A CA 1
ATOM 875 C C . CYS A 1 106 ? -27.119 3.784 11.592 1.00 93.56 106 CYS A C 1
ATOM 877 O O . CYS A 1 106 ? -28.013 3.030 11.984 1.00 93.56 106 CYS A O 1
ATOM 879 N N . PRO A 1 107 ? -26.656 3.735 10.326 1.00 95.19 107 PRO A N 1
ATOM 880 C CA . PRO A 1 107 ? -26.940 2.592 9.465 1.00 95.19 107 PRO A CA 1
ATOM 881 C C . PRO A 1 107 ? -26.245 1.346 10.016 1.00 95.19 107 PRO A C 1
ATOM 883 O O . PRO A 1 107 ? -25.171 1.456 10.615 1.00 95.19 107 PRO A O 1
ATOM 886 N N . LEU A 1 108 ? -26.823 0.169 9.786 1.00 94.94 108 LEU A N 1
ATOM 887 C CA . LEU A 1 108 ? -26.272 -1.092 10.276 1.00 94.94 108 LEU A CA 1
ATOM 888 C C . LEU A 1 108 ? -26.309 -2.216 9.235 1.00 94.94 108 LEU A C 1
ATOM 890 O O . LEU A 1 108 ? -27.226 -2.306 8.423 1.00 94.94 108 LEU A O 1
ATOM 894 N N . GLU A 1 109 ? -25.304 -3.088 9.285 1.00 93.50 109 GLU A N 1
ATOM 895 C CA . GLU A 1 109 ? -25.261 -4.336 8.519 1.00 93.50 109 GLU A CA 1
ATOM 896 C C . GLU A 1 109 ? -26.325 -5.297 9.063 1.00 93.50 109 GLU A C 1
ATOM 898 O O . GLU A 1 109 ? -26.223 -5.778 10.195 1.00 93.50 109 GLU A O 1
ATOM 903 N N . ALA A 1 110 ? -27.359 -5.564 8.263 1.00 90.19 110 ALA A N 1
ATOM 904 C CA . ALA A 1 110 ? -28.532 -6.292 8.732 1.00 90.19 110 ALA A CA 1
ATOM 905 C C . ALA A 1 110 ? -28.203 -7.717 9.211 1.00 90.19 110 ALA A C 1
ATOM 907 O O . ALA A 1 110 ? -28.566 -8.075 10.330 1.00 90.19 110 ALA A O 1
ATOM 908 N N . SER A 1 111 ? -27.451 -8.478 8.414 1.00 85.19 111 SER A N 1
ATOM 909 C CA . SER A 1 111 ? -27.091 -9.879 8.681 1.00 85.19 111 SER A CA 1
ATOM 910 C C . SER A 1 111 ? -26.391 -10.089 10.027 1.00 85.19 111 SER A C 1
ATOM 912 O O . SER A 1 111 ? -26.565 -11.122 10.666 1.00 85.19 111 SER A O 1
ATOM 914 N N . SER A 1 112 ? -25.609 -9.101 10.469 1.00 84.12 112 SER A N 1
ATOM 915 C CA . SER A 1 112 ? -24.785 -9.202 11.677 1.00 84.12 112 SER A CA 1
ATOM 916 C C . SER A 1 112 ? -25.401 -8.483 12.879 1.00 84.12 112 SER A C 1
ATOM 918 O O . SER A 1 112 ? -25.291 -8.963 14.005 1.00 84.12 112 SER A O 1
ATOM 920 N N . TYR A 1 113 ? -26.050 -7.331 12.669 1.00 90.00 113 TYR A N 1
ATOM 921 C CA . TYR A 1 113 ? -26.461 -6.442 13.761 1.00 90.00 113 TYR A CA 1
ATOM 922 C C . TYR A 1 113 ? -27.969 -6.245 13.901 1.00 90.00 113 TYR A C 1
ATOM 924 O O . TYR A 1 113 ? -28.389 -5.712 14.926 1.00 90.00 113 TYR A O 1
ATOM 932 N N . PHE A 1 114 ? -28.806 -6.668 12.947 1.00 93.75 114 PHE A N 1
ATOM 933 C CA . PHE A 1 114 ? -30.236 -6.341 12.987 1.00 93.75 114 PHE A CA 1
ATOM 934 C C . PHE A 1 114 ? -30.931 -6.853 14.254 1.00 93.75 114 PHE A C 1
ATOM 936 O O . PHE A 1 114 ? -31.554 -6.070 14.969 1.00 93.75 114 PHE A O 1
ATOM 943 N N . LEU A 1 115 ? -30.803 -8.147 14.566 1.00 90.50 115 LEU A N 1
ATOM 944 C CA . LEU A 1 115 ? -31.459 -8.744 15.737 1.00 90.50 115 LEU A CA 1
ATOM 945 C C . LEU A 1 115 ? -30.889 -8.202 17.055 1.00 90.50 115 LEU A C 1
ATOM 947 O O . LEU A 1 115 ? -31.650 -7.936 17.983 1.00 90.50 115 LEU A O 1
ATOM 951 N N . LEU A 1 116 ? -29.573 -7.966 17.115 1.00 90.25 116 LEU A N 1
ATOM 952 C CA . LEU A 1 116 ? -28.904 -7.357 18.271 1.00 90.25 116 LEU A CA 1
ATOM 953 C C . LEU A 1 116 ? -29.413 -5.936 18.531 1.00 90.25 116 LEU A C 1
ATOM 955 O O . LEU A 1 116 ? -29.703 -5.574 19.668 1.00 90.25 116 LEU A O 1
ATOM 959 N N . VAL A 1 117 ? -29.565 -5.137 17.476 1.00 92.81 117 VAL A N 1
ATOM 960 C CA . VAL A 1 117 ? -30.088 -3.774 17.579 1.00 92.81 117 VAL A CA 1
ATOM 961 C C . VAL A 1 117 ? -31.576 -3.782 17.913 1.00 92.81 117 VAL A C 1
ATOM 963 O O . VAL A 1 117 ? -32.003 -2.996 18.755 1.00 92.81 117 VAL A O 1
ATOM 966 N N . LYS A 1 118 ? -32.368 -4.683 17.320 1.00 91.88 118 LYS A N 1
ATOM 967 C CA . LYS A 1 118 ? -33.788 -4.847 17.661 1.00 91.88 118 LYS A CA 1
ATOM 968 C C . LYS A 1 118 ? -33.956 -5.137 19.156 1.00 91.88 118 LYS A C 1
ATOM 970 O O . LYS A 1 118 ? -34.737 -4.465 19.826 1.00 91.88 118 LYS A O 1
ATOM 975 N N . LYS A 1 119 ? -33.144 -6.053 19.688 1.00 89.50 119 LYS A N 1
ATOM 976 C CA . LYS A 1 119 ? -33.074 -6.366 21.118 1.00 89.50 119 LYS A CA 1
ATOM 977 C C . LYS A 1 119 ? -32.625 -5.165 21.955 1.00 89.50 119 LYS A C 1
ATOM 979 O O . LYS A 1 119 ? -33.270 -4.868 22.953 1.00 89.50 119 LYS A O 1
ATOM 984 N N . TYR A 1 120 ? -31.588 -4.437 21.533 1.00 89.50 120 TYR A N 1
ATOM 985 C CA . TYR A 1 120 ? -31.112 -3.221 22.209 1.00 89.50 120 TYR A CA 1
ATOM 986 C C . TYR A 1 120 ? -32.188 -2.127 22.298 1.00 89.50 120 TYR A C 1
ATOM 988 O O . TYR A 1 120 ? -32.276 -1.429 23.306 1.00 89.50 120 TYR A O 1
ATOM 996 N N . VAL A 1 121 ? -33.006 -1.963 21.253 1.00 90.75 121 VAL A N 1
ATOM 997 C CA . VAL A 1 121 ? -34.130 -1.014 21.248 1.00 90.75 121 VAL A CA 1
ATOM 998 C C . VAL A 1 121 ? -35.196 -1.441 22.254 1.00 90.75 121 VAL A C 1
ATOM 1000 O O . VAL A 1 121 ? -35.710 -0.606 22.989 1.00 90.75 121 VAL A O 1
ATOM 1003 N N . GLU A 1 122 ? -35.504 -2.731 22.311 1.00 86.94 122 GLU A N 1
ATOM 1004 C CA . GLU A 1 122 ? -36.624 -3.284 23.075 1.00 86.94 122 GLU A CA 1
ATOM 1005 C C . GLU A 1 122 ? -36.320 -3.547 24.560 1.00 86.94 122 GLU A C 1
ATOM 1007 O O . GLU A 1 122 ? -37.207 -3.413 25.399 1.00 86.94 122 GLU A O 1
ATOM 1012 N N . GLN A 1 123 ? -35.071 -3.857 24.909 1.00 75.56 123 GLN A N 1
ATOM 1013 C CA . GLN A 1 123 ? -34.634 -4.138 26.282 1.00 75.56 123 GLN A CA 1
ATOM 1014 C C . GLN A 1 123 ? -34.884 -3.028 27.316 1.00 75.56 123 GLN A C 1
ATOM 1016 O O . GLN A 1 123 ? -35.412 -3.344 28.381 1.00 75.56 123 GLN A O 1
ATOM 1021 N N . PRO A 1 124 ? -34.528 -1.747 27.074 1.00 58.91 124 PRO A N 1
ATOM 1022 C CA . PRO A 1 124 ? -34.624 -0.702 28.096 1.00 58.91 124 PRO A CA 1
ATOM 1023 C C . PRO A 1 124 ? -36.063 -0.330 28.480 1.00 58.91 124 PRO A C 1
ATOM 1025 O O . PRO A 1 124 ? -36.245 0.562 29.302 1.00 58.91 124 PRO A O 1
ATOM 1028 N N . ALA A 1 125 ? -37.073 -0.960 27.876 1.00 55.47 125 ALA A N 1
ATOM 1029 C CA . ALA A 1 125 ? -38.473 -0.648 28.109 1.00 55.47 125 ALA A CA 1
ATOM 1030 C C . ALA A 1 125 ? -39.263 -1.776 28.780 1.00 55.47 125 ALA A C 1
ATOM 1032 O O . ALA A 1 125 ? -40.447 -1.596 28.991 1.00 55.47 125 ALA A O 1
ATOM 1033 N N . GLN A 1 126 ? -38.654 -2.879 29.225 1.00 54.72 126 GLN A N 1
ATOM 1034 C CA . GLN A 1 126 ? -39.414 -3.921 29.944 1.00 54.72 126 GLN A CA 1
ATOM 1035 C C . GLN A 1 126 ? -40.110 -3.423 31.234 1.00 54.72 126 GLN A C 1
ATOM 1037 O O . GLN A 1 126 ? -40.979 -4.108 31.762 1.00 54.72 126 GLN A O 1
ATOM 1042 N N . GLU A 1 127 ? -39.777 -2.219 31.712 1.00 58.69 127 GLU A N 1
ATOM 1043 C CA . GLU A 1 127 ? -40.432 -1.546 32.842 1.00 58.69 127 GLU A CA 1
ATOM 1044 C C . GLU A 1 127 ? -41.546 -0.546 32.435 1.00 58.69 127 GLU A C 1
ATOM 1046 O O . GLU A 1 127 ? -42.259 -0.046 33.303 1.00 58.69 127 GLU A O 1
ATOM 1051 N N . LEU A 1 128 ? -41.726 -0.232 31.141 1.00 69.94 128 LEU A N 1
ATOM 1052 C CA . LEU A 1 128 ? -42.690 0.762 30.630 1.00 69.94 128 LEU A CA 1
ATOM 1053 C C . LEU A 1 128 ? -43.456 0.234 29.402 1.00 69.94 128 LEU A C 1
ATOM 1055 O O . LEU A 1 128 ? -42.831 -0.233 28.462 1.00 69.94 128 LEU A O 1
ATOM 1059 N N . PRO A 1 129 ? -44.780 0.430 29.282 1.00 74.00 129 PRO A N 1
ATOM 1060 C CA . PRO A 1 129 ? -45.592 -0.197 28.225 1.00 74.00 129 PRO A CA 1
ATOM 1061 C C . PRO A 1 129 ? -45.395 0.375 26.799 1.00 74.00 129 PRO A C 1
ATOM 1063 O O . PRO A 1 129 ? -46.136 0.027 25.882 1.00 74.00 129 PRO A O 1
ATOM 1066 N N . TRP A 1 130 ? -44.438 1.281 26.575 1.00 84.88 130 TRP A N 1
ATOM 1067 C CA . TRP A 1 130 ? -44.314 2.076 25.342 1.00 84.88 130 TRP A CA 1
ATOM 1068 C C . TRP A 1 130 ? -43.205 1.577 24.406 1.00 84.88 130 TRP A C 1
ATOM 1070 O O . TRP A 1 130 ? -42.307 2.326 24.012 1.00 84.88 130 TRP A O 1
ATOM 1080 N N . HIS A 1 131 ? -43.274 0.304 24.027 1.00 85.75 131 HIS A N 1
ATOM 1081 C CA . HIS A 1 131 ? -42.277 -0.365 23.187 1.00 85.75 131 HIS A CA 1
ATOM 1082 C C . HIS A 1 131 ? -42.896 -1.357 22.199 1.00 85.75 131 HIS A C 1
ATOM 1084 O O . HIS A 1 131 ? -44.061 -1.724 22.319 1.00 85.75 131 HIS A O 1
ATOM 1090 N N . SER A 1 132 ? -42.089 -1.866 21.266 1.00 85.00 132 SER A N 1
ATOM 1091 C CA . SER A 1 132 ? -42.488 -2.922 20.322 1.00 85.00 132 SER A CA 1
ATOM 1092 C C . SER A 1 132 ? -42.323 -4.364 20.840 1.00 85.00 132 SER A C 1
ATOM 1094 O O . SER A 1 132 ? -42.597 -5.304 20.097 1.00 85.00 132 SER A O 1
ATOM 1096 N N . PHE A 1 133 ? -41.873 -4.558 22.085 1.00 77.12 133 PHE A N 1
ATOM 1097 C CA . PHE A 1 133 ? -41.621 -5.870 22.699 1.00 77.12 133 PHE A CA 1
ATOM 1098 C C . PHE A 1 133 ? -42.876 -6.501 23.338 1.00 77.12 133 PHE A C 1
ATOM 1100 O O . PHE A 1 133 ? -43.050 -6.386 24.539 1.00 77.12 133 PHE A O 1
ATOM 1107 N N . ASP A 1 134 ? -43.761 -7.166 22.590 1.00 63.88 134 ASP A N 1
ATOM 1108 C CA . ASP A 1 134 ? -44.821 -8.013 23.187 1.00 63.88 134 ASP A CA 1
ATOM 1109 C C . ASP A 1 134 ? -45.491 -8.954 22.155 1.00 63.88 134 ASP A C 1
ATOM 1111 O O . ASP A 1 134 ? -45.234 -8.861 20.951 1.00 63.88 134 ASP A O 1
ATOM 1115 N N . ASP A 1 135 ? -46.363 -9.858 22.623 1.00 47.59 135 ASP A N 1
ATOM 1116 C CA . ASP A 1 135 ? -47.083 -10.925 21.904 1.00 47.59 135 ASP A CA 1
ATOM 1117 C C . ASP A 1 135 ? -48.096 -10.454 20.829 1.00 47.59 135 ASP A C 1
ATOM 1119 O O . ASP A 1 135 ? -48.708 -11.278 20.137 1.00 47.59 135 ASP A O 1
ATOM 1123 N N . GLN A 1 136 ? -48.250 -9.147 20.612 1.00 53.78 136 GLN A N 1
ATOM 1124 C CA . GLN A 1 136 ? -48.939 -8.591 19.446 1.00 53.78 136 GLN A CA 1
ATOM 1125 C C . GLN A 1 136 ? -48.124 -7.418 18.893 1.00 53.78 136 GLN A C 1
ATOM 1127 O O . GLN A 1 136 ? -48.048 -6.379 19.552 1.00 53.78 136 GLN A O 1
ATOM 1132 N N . PRO A 1 137 ? -47.501 -7.533 17.702 1.00 56.66 137 PRO A N 1
ATOM 1133 C CA . PRO A 1 137 ? -46.869 -6.376 17.094 1.00 56.66 137 PRO A CA 1
ATOM 1134 C C . PRO A 1 137 ? -47.960 -5.332 16.884 1.00 56.66 137 PRO A C 1
ATOM 1136 O O . PRO A 1 137 ? -48.957 -5.592 16.208 1.00 56.66 137 PRO A O 1
ATOM 1139 N N . ALA A 1 138 ? -47.786 -4.154 17.484 1.00 65.50 138 ALA A N 1
ATOM 1140 C CA . ALA A 1 138 ? -48.620 -3.014 17.150 1.00 65.50 138 ALA A CA 1
ATOM 1141 C C . ALA A 1 138 ? -48.673 -2.901 15.618 1.00 65.50 138 ALA A C 1
ATOM 1143 O O . ALA A 1 138 ? -47.647 -3.079 14.958 1.00 65.50 138 ALA A O 1
ATOM 1144 N N . THR A 1 139 ? -49.843 -2.595 15.055 1.00 73.44 139 THR A N 1
ATOM 1145 C CA . THR A 1 139 ? -50.100 -2.539 13.597 1.00 73.44 139 THR A CA 1
ATOM 1146 C C . THR A 1 139 ? -49.068 -1.730 12.798 1.00 73.44 139 THR A C 1
ATOM 1148 O O . THR A 1 139 ? -48.923 -1.923 11.597 1.00 73.44 139 THR A O 1
ATOM 1151 N N . ARG A 1 140 ? -48.321 -0.851 13.472 1.00 87.31 140 ARG A N 1
ATOM 1152 C CA . ARG A 1 140 ? -47.222 -0.029 12.954 1.00 87.31 140 ARG A CA 1
ATOM 1153 C C . ARG A 1 140 ? -45.897 -0.759 12.675 1.00 87.31 140 ARG A C 1
ATOM 1155 O O . ARG A 1 140 ? -45.009 -0.148 12.088 1.00 87.31 140 ARG A O 1
ATOM 1162 N N . ILE A 1 141 ? -45.702 -2.002 13.128 1.00 91.06 141 ILE A N 1
ATOM 1163 C CA . ILE A 1 141 ? -44.430 -2.726 12.948 1.00 91.06 141 ILE A CA 1
ATOM 1164 C C . ILE A 1 141 ? -44.427 -3.497 11.630 1.00 91.06 141 ILE A C 1
ATOM 1166 O O . ILE A 1 141 ? -45.251 -4.374 11.398 1.00 91.06 141 ILE A O 1
ATOM 1170 N N . THR A 1 142 ? -43.435 -3.218 10.790 1.00 92.19 142 THR A N 1
ATOM 1171 C CA . THR A 1 142 ? -43.141 -3.983 9.578 1.00 92.19 142 THR A CA 1
ATOM 1172 C C . THR A 1 142 ? -42.011 -4.978 9.861 1.00 92.19 142 THR A C 1
ATOM 1174 O O . THR A 1 142 ? -40.921 -4.550 10.259 1.00 92.19 142 THR A O 1
ATOM 1177 N N . PRO A 1 143 ? -42.196 -6.294 9.654 1.00 90.62 143 PRO A N 1
ATOM 1178 C CA . PRO A 1 143 ? -41.129 -7.265 9.864 1.00 90.62 143 PRO A CA 1
ATOM 1179 C C . PRO A 1 143 ? -40.001 -7.085 8.837 1.00 90.62 143 PRO A C 1
ATOM 1181 O O . PRO A 1 143 ? -40.234 -6.770 7.672 1.00 90.62 143 PRO A O 1
ATOM 1184 N N . HIS A 1 144 ? -38.760 -7.279 9.279 1.00 94.25 144 HIS A N 1
ATOM 1185 C CA . HIS A 1 144 ? -37.574 -7.281 8.418 1.00 94.25 144 HIS A CA 1
ATOM 1186 C C . HIS A 1 144 ? -37.187 -8.715 8.038 1.00 94.25 144 HIS A C 1
ATOM 1188 O O . HIS A 1 144 ? -37.473 -9.642 8.796 1.00 94.25 144 HIS A O 1
ATOM 1194 N N . ASN A 1 145 ? -36.467 -8.900 6.929 1.00 93.50 145 ASN A N 1
ATOM 1195 C CA . ASN A 1 145 ? -36.048 -10.221 6.440 1.00 93.50 145 ASN A CA 1
ATOM 1196 C C . ASN A 1 145 ? -35.304 -11.041 7.506 1.00 93.50 145 ASN A C 1
ATOM 1198 O O . ASN A 1 145 ? -35.650 -12.190 7.739 1.00 93.50 145 ASN A O 1
ATOM 1202 N N . GLU A 1 146 ? -34.368 -10.429 8.236 1.00 92.56 146 GLU A N 1
ATOM 1203 C CA . GLU A 1 146 ? -33.645 -11.091 9.340 1.00 92.56 146 GLU A CA 1
ATOM 1204 C C . GLU A 1 146 ? -34.559 -11.613 10.461 1.00 92.56 146 GLU A C 1
ATOM 1206 O O . GLU A 1 146 ? -34.251 -12.613 11.100 1.00 92.56 146 GLU A O 1
ATOM 1211 N N . TYR A 1 147 ? -35.702 -10.963 10.701 1.00 90.38 147 TYR A N 1
ATOM 1212 C CA . TYR A 1 147 ? -36.704 -11.464 11.644 1.00 90.38 147 TYR A CA 1
ATOM 1213 C C . TYR A 1 147 ? -37.558 -12.574 11.020 1.00 90.38 147 TYR A C 1
ATOM 1215 O O . TYR A 1 147 ? -37.847 -13.574 11.671 1.00 90.38 147 TYR A O 1
ATOM 1223 N N . LEU A 1 148 ? -37.945 -12.419 9.751 1.00 91.88 148 LEU A N 1
ATOM 1224 C CA . LEU A 1 148 ? -38.715 -13.427 9.018 1.00 91.88 148 LEU A CA 1
ATOM 1225 C C . LEU A 1 148 ? -37.945 -14.748 8.884 1.00 91.88 148 LEU A C 1
ATOM 1227 O O . LEU A 1 148 ? -38.554 -15.810 8.973 1.00 91.88 148 LEU A O 1
ATOM 1231 N N . ASN A 1 149 ? -36.617 -14.681 8.768 1.00 91.94 149 ASN A N 1
ATOM 1232 C CA . ASN A 1 149 ? -35.719 -15.835 8.702 1.00 91.94 149 ASN A CA 1
ATOM 1233 C C . ASN A 1 149 ? -35.661 -16.650 10.005 1.00 91.94 149 ASN A C 1
ATOM 1235 O O . ASN A 1 149 ? -35.149 -17.767 9.998 1.00 91.94 149 ASN A O 1
ATOM 1239 N N . LEU A 1 150 ? -36.195 -16.137 11.122 1.00 87.75 150 LEU A N 1
ATOM 1240 C CA . LEU A 1 150 ? -36.222 -16.873 12.388 1.00 87.75 150 LEU A CA 1
ATOM 1241 C C . LEU A 1 150 ? -37.192 -18.059 12.378 1.00 87.75 150 LEU A C 1
ATOM 1243 O O . LEU A 1 150 ? -37.107 -18.892 13.274 1.00 87.75 150 LEU A O 1
ATOM 1247 N N . GLY A 1 151 ? -38.125 -18.156 11.430 1.00 88.75 151 GLY A N 1
ATOM 1248 C CA . GLY A 1 151 ? -39.083 -19.261 11.385 1.00 88.75 151 GLY A CA 1
ATOM 1249 C C . GLY A 1 151 ? -40.046 -19.186 10.205 1.00 88.75 151 GLY A C 1
ATOM 1250 O O . GLY A 1 151 ? -40.191 -18.144 9.563 1.00 88.75 151 GLY A O 1
ATOM 1251 N N . SER A 1 152 ? -40.727 -20.294 9.920 1.00 88.88 152 SER A N 1
ATOM 1252 C CA . SER A 1 152 ? -41.676 -20.382 8.803 1.00 88.88 152 SER A CA 1
ATOM 1253 C C . SER A 1 152 ? -42.999 -19.668 9.081 1.00 88.88 152 SER A C 1
ATOM 1255 O O . SER A 1 152 ? -43.621 -19.156 8.153 1.00 88.88 152 SER A O 1
ATOM 1257 N N . ASP A 1 153 ? -43.398 -19.585 10.350 1.00 90.31 153 ASP A N 1
ATOM 1258 C CA . ASP A 1 153 ? -44.625 -18.930 10.805 1.00 90.31 153 ASP A CA 1
ATOM 1259 C C . ASP A 1 153 ? -44.360 -17.918 11.934 1.00 90.31 153 ASP A C 1
ATOM 1261 O O . ASP A 1 153 ? -43.282 -17.874 12.538 1.00 90.31 153 ASP A O 1
ATOM 1265 N N . ASP A 1 154 ? -45.354 -17.075 12.216 1.00 85.69 154 ASP A N 1
ATOM 1266 C CA . ASP A 1 154 ? -45.231 -15.990 13.193 1.00 85.69 154 ASP A CA 1
ATOM 1267 C C . ASP A 1 154 ? -45.037 -16.491 14.627 1.00 85.69 154 ASP A C 1
ATOM 1269 O O . ASP A 1 154 ? -44.338 -15.849 15.418 1.00 85.69 154 ASP A O 1
ATOM 1273 N N . GLN A 1 155 ? -45.595 -17.655 14.968 1.00 86.75 155 GLN A N 1
ATOM 1274 C CA . GLN A 1 155 ? -45.452 -18.234 16.300 1.00 86.75 155 GLN A CA 1
ATOM 1275 C C . GLN A 1 155 ? -44.016 -18.727 16.523 1.00 86.75 155 GLN A C 1
ATOM 1277 O O . GLN A 1 155 ? -43.429 -18.491 17.583 1.00 86.75 155 GLN A O 1
ATOM 1282 N N . GLN A 1 156 ? -43.422 -19.368 15.519 1.00 88.25 156 GLN A N 1
ATOM 1283 C CA . GLN A 1 156 ? -42.053 -19.863 15.546 1.00 88.25 156 GLN A CA 1
ATOM 1284 C C . GLN A 1 156 ? -41.038 -18.717 15.555 1.00 88.25 156 GLN A C 1
ATOM 1286 O O . GLN A 1 156 ? -40.140 -18.712 16.401 1.00 88.25 156 GLN A O 1
ATOM 1291 N N . ARG A 1 157 ? -41.212 -17.706 14.690 1.00 89.44 157 ARG A N 1
ATOM 1292 C CA . ARG A 1 157 ? -40.368 -16.494 14.679 1.00 89.44 157 ARG A CA 1
ATOM 1293 C C . ARG A 1 157 ? -40.344 -15.828 16.047 1.00 89.44 157 ARG A C 1
ATOM 1295 O O . ARG A 1 157 ? -39.280 -15.468 16.550 1.00 89.44 157 ARG A O 1
ATOM 1302 N N . ARG A 1 158 ? -41.513 -15.717 16.683 1.00 85.38 158 ARG A N 1
ATOM 1303 C CA . ARG A 1 158 ? -41.644 -15.115 18.009 1.00 85.38 158 ARG A CA 1
ATOM 1304 C C . ARG A 1 158 ? -40.938 -15.917 19.090 1.00 85.38 158 ARG A C 1
ATOM 1306 O O . ARG A 1 158 ? -40.169 -15.334 19.850 1.00 85.38 158 ARG A O 1
ATOM 1313 N N . ARG A 1 159 ? -41.152 -17.235 19.140 1.00 86.56 159 ARG A N 1
ATOM 1314 C CA . ARG A 1 159 ? -40.469 -18.124 20.096 1.00 86.56 159 ARG A CA 1
ATOM 1315 C C . ARG A 1 159 ? -38.949 -18.025 19.962 1.00 86.56 159 ARG A C 1
ATOM 1317 O O . ARG A 1 159 ? -38.256 -17.871 20.966 1.00 86.56 159 ARG A O 1
ATOM 1324 N N . ASN A 1 160 ? -38.440 -18.041 18.733 1.00 88.00 160 ASN A N 1
ATOM 1325 C CA . ASN A 1 160 ? -37.005 -17.966 18.464 1.00 88.00 160 ASN A CA 1
ATOM 1326 C C . ASN A 1 160 ? -36.426 -16.591 18.816 1.00 88.00 160 ASN A C 1
ATOM 1328 O O . ASN A 1 160 ? -35.357 -16.509 19.421 1.00 88.00 160 ASN A O 1
ATOM 1332 N N . TYR A 1 161 ? -37.157 -15.509 18.540 1.00 88.38 161 TYR A N 1
ATOM 1333 C CA . TYR A 1 161 ? -36.755 -14.169 18.964 1.00 88.38 161 TYR A CA 1
ATOM 1334 C C . TYR A 1 161 ? -36.758 -14.009 20.492 1.00 88.38 161 TYR A C 1
ATOM 1336 O O . TYR A 1 161 ? -35.814 -13.466 21.060 1.00 88.38 161 TYR A O 1
ATOM 1344 N N . GLN A 1 162 ? -37.771 -14.533 21.187 1.00 87.19 162 GLN A N 1
ATOM 1345 C CA . GLN A 1 162 ? -37.816 -14.532 22.653 1.00 87.19 162 GLN A CA 1
ATOM 1346 C C . GLN A 1 162 ? -36.644 -15.322 23.253 1.00 87.19 162 GLN A C 1
ATOM 1348 O O . GLN A 1 162 ? -36.029 -14.867 24.217 1.00 87.19 162 GLN A O 1
ATOM 1353 N N . ALA A 1 163 ? -36.296 -16.474 22.671 1.00 85.31 163 ALA A N 1
ATOM 1354 C CA . ALA A 1 163 ? -35.123 -17.246 23.075 1.00 85.31 163 ALA A CA 1
ATOM 1355 C C . ALA A 1 163 ? -33.817 -16.457 22.864 1.00 85.31 163 ALA A C 1
ATOM 1357 O O . ALA A 1 163 ? -32.980 -16.394 23.767 1.00 85.31 163 ALA A O 1
ATOM 1358 N N . PHE A 1 164 ? -33.673 -15.775 21.725 1.00 85.69 164 PHE A N 1
ATOM 1359 C CA . PHE A 1 164 ? -32.545 -14.879 21.456 1.00 85.69 164 PHE A CA 1
ATOM 1360 C C . PHE A 1 164 ? -32.445 -13.743 22.491 1.00 85.69 164 PHE A C 1
ATOM 1362 O O . PHE A 1 164 ? -31.366 -13.470 23.023 1.00 85.69 164 PHE A O 1
ATOM 1369 N N . CYS A 1 165 ? -33.572 -13.127 22.859 1.00 83.88 165 CYS A N 1
ATOM 1370 C CA . CYS A 1 165 ? -33.606 -12.060 23.860 1.00 83.88 165 CYS A CA 1
ATOM 1371 C C . CYS A 1 165 ? -33.195 -12.520 25.269 1.00 83.88 165 CYS A C 1
ATOM 1373 O O . CYS A 1 165 ? -32.660 -11.708 26.021 1.00 83.88 165 CYS A O 1
ATOM 1375 N N . ARG A 1 166 ? -33.385 -13.802 25.616 1.00 82.62 166 ARG A N 1
ATOM 1376 C CA . ARG A 1 166 ? -32.946 -14.387 26.901 1.00 82.62 166 ARG A CA 1
ATOM 1377 C C . ARG A 1 166 ? -31.439 -14.628 26.984 1.00 82.62 166 ARG A C 1
ATOM 1379 O O . ARG A 1 166 ? -30.913 -14.805 28.079 1.00 82.62 166 ARG A O 1
ATOM 1386 N N . THR A 1 167 ? -30.743 -14.651 25.850 1.00 78.19 167 THR A N 1
ATOM 1387 C CA . THR A 1 167 ? -29.283 -14.799 25.830 1.00 78.19 167 THR A CA 1
ATOM 1388 C C . THR A 1 167 ? -28.648 -13.530 26.415 1.00 78.19 167 THR A C 1
ATOM 1390 O O . THR A 1 167 ? -29.069 -12.441 26.032 1.00 78.19 167 THR A O 1
ATOM 1393 N N . PRO A 1 168 ? -27.671 -13.596 27.332 1.00 74.38 168 PRO A N 1
ATOM 1394 C CA . PRO A 1 168 ? -27.029 -12.395 27.863 1.00 74.38 168 PRO A CA 1
ATOM 1395 C C . PRO A 1 168 ? -26.262 -11.648 26.764 1.00 74.38 168 PRO A C 1
ATOM 1397 O O . PRO A 1 168 ? -25.552 -12.262 25.966 1.00 74.38 168 PRO A O 1
ATOM 1400 N N . ASP A 1 169 ? -26.399 -10.322 26.719 1.00 67.44 169 ASP A N 1
ATOM 1401 C CA . ASP A 1 169 ? -25.638 -9.503 25.773 1.00 67.44 169 ASP A CA 1
ATOM 1402 C C . ASP A 1 169 ? -24.202 -9.301 26.241 1.00 67.44 169 ASP A C 1
ATOM 1404 O O . ASP A 1 169 ? -23.930 -9.072 27.420 1.00 67.44 169 ASP A O 1
ATOM 1408 N N . SER A 1 170 ? -23.270 -9.315 25.288 1.00 73.31 170 SER A N 1
ATOM 1409 C CA . SER A 1 170 ? -21.913 -8.847 25.545 1.00 73.31 170 SER A CA 1
ATOM 1410 C C . SER A 1 170 ? -21.932 -7.326 25.751 1.00 73.31 170 SER A C 1
ATOM 1412 O O . SER A 1 170 ? -22.379 -6.611 24.846 1.00 73.31 170 SER A O 1
ATOM 1414 N N . PRO A 1 171 ? -21.388 -6.793 26.865 1.00 72.88 171 PRO A N 1
ATOM 1415 C CA . PRO A 1 171 ? -21.291 -5.348 27.096 1.00 72.88 171 PRO A CA 1
ATOM 1416 C C . PRO A 1 171 ? -20.615 -4.585 25.945 1.00 72.88 171 PRO A C 1
ATOM 1418 O O . PRO A 1 171 ? -20.930 -3.422 25.693 1.00 72.88 171 PRO A O 1
ATOM 1421 N N . ALA A 1 172 ? -19.724 -5.250 25.201 1.00 66.50 172 ALA A N 1
ATOM 1422 C CA . ALA A 1 172 ? -19.053 -4.682 24.036 1.00 66.50 172 ALA A CA 1
ATOM 1423 C C . ALA A 1 172 ? -20.022 -4.334 22.893 1.00 66.50 172 ALA A C 1
ATOM 1425 O O . ALA A 1 172 ? -19.838 -3.322 22.221 1.00 66.50 172 ALA A O 1
ATOM 1426 N N . ILE A 1 173 ? -21.073 -5.132 22.680 1.00 74.88 173 ILE A N 1
ATOM 1427 C CA . ILE A 1 173 ? -22.061 -4.888 21.618 1.00 74.88 173 ILE A CA 1
ATOM 1428 C C . ILE A 1 173 ? -22.873 -3.633 21.948 1.00 74.88 173 ILE A C 1
ATOM 1430 O O . ILE A 1 173 ? -23.009 -2.746 21.108 1.00 74.88 173 ILE A O 1
ATOM 1434 N N . THR A 1 174 ? -23.338 -3.520 23.191 1.00 81.88 174 THR A N 1
ATOM 1435 C CA . THR A 1 174 ? -24.072 -2.355 23.701 1.00 81.88 174 THR A CA 1
ATOM 1436 C C . THR A 1 174 ? -23.245 -1.073 23.579 1.00 81.88 174 THR A C 1
ATOM 1438 O O . THR A 1 174 ? -23.753 -0.048 23.117 1.00 81.88 174 THR A O 1
ATOM 1441 N N . LEU A 1 175 ? -21.954 -1.135 23.929 1.00 80.25 175 LEU A N 1
ATOM 1442 C CA . LEU A 1 175 ? -21.018 -0.019 23.758 1.00 80.25 175 LEU A CA 1
ATOM 1443 C C . LEU A 1 175 ? -20.819 0.342 22.281 1.00 80.25 175 LEU A C 1
ATOM 1445 O O . LEU A 1 175 ? -20.872 1.519 21.930 1.00 80.25 175 LEU A O 1
ATOM 1449 N N . ASN A 1 176 ? -20.647 -0.649 21.404 1.00 79.50 176 ASN A N 1
ATOM 1450 C CA . ASN A 1 176 ? -20.468 -0.427 19.968 1.00 79.50 176 ASN A CA 1
ATOM 1451 C C . ASN A 1 176 ? -21.688 0.243 19.322 1.00 79.50 176 ASN A C 1
ATOM 1453 O O . ASN A 1 176 ? -21.520 1.183 18.543 1.00 79.50 176 ASN A O 1
ATOM 1457 N N . ILE A 1 177 ? -22.905 -0.187 19.678 1.00 88.00 177 ILE A N 1
ATOM 1458 C CA . ILE A 1 177 ? -24.153 0.460 19.240 1.00 88.00 177 ILE A CA 1
ATOM 1459 C C . ILE A 1 177 ? -24.174 1.926 19.699 1.00 88.00 177 ILE A C 1
ATOM 1461 O O . ILE A 1 177 ? -24.446 2.821 18.896 1.00 88.00 177 ILE A O 1
ATOM 1465 N N . GLY A 1 178 ? -23.827 2.182 20.966 1.00 86.62 178 GLY A N 1
ATOM 1466 C CA . GLY A 1 178 ? -23.744 3.533 21.526 1.00 86.62 178 GLY A CA 1
ATOM 1467 C C . GLY A 1 178 ? -22.757 4.431 20.776 1.00 86.62 178 GLY A C 1
ATOM 1468 O O . GLY A 1 178 ? -23.131 5.510 20.316 1.00 86.62 178 GLY A O 1
ATOM 1469 N N . TYR A 1 179 ? -21.520 3.969 20.568 1.00 83.75 179 TYR A N 1
ATOM 1470 C CA . TYR A 1 179 ? -20.502 4.731 19.840 1.00 83.75 179 TYR A CA 1
ATOM 1471 C C . TYR A 1 179 ? -20.894 5.009 18.388 1.00 83.75 179 TYR A C 1
ATOM 1473 O O . TYR A 1 179 ? -20.645 6.107 17.883 1.00 83.75 179 TYR A O 1
ATOM 1481 N N . ALA A 1 180 ? -21.498 4.034 17.706 1.00 88.50 180 ALA A N 1
ATOM 1482 C CA . ALA A 1 180 ? -21.915 4.201 16.322 1.00 88.50 180 ALA A CA 1
ATOM 1483 C C . ALA A 1 180 ? -23.049 5.233 16.183 1.00 88.50 180 ALA A C 1
ATOM 1485 O O . ALA A 1 180 ? -23.012 6.055 15.262 1.00 88.50 180 ALA A O 1
ATOM 1486 N N . LEU A 1 181 ? -23.992 5.254 17.132 1.00 88.19 181 LEU A N 1
ATOM 1487 C CA . LEU A 1 181 ? -25.045 6.268 17.217 1.00 88.19 181 LEU A CA 1
ATOM 1488 C C . LEU A 1 181 ? -24.490 7.670 17.463 1.00 88.19 181 LEU A C 1
ATOM 1490 O O . LEU A 1 181 ? -24.756 8.580 16.677 1.00 88.19 181 LEU A O 1
ATOM 1494 N N . GLU A 1 182 ? -23.689 7.843 18.514 1.00 84.81 182 GLU A N 1
ATOM 1495 C CA . GLU A 1 182 ? -23.192 9.161 18.933 1.00 84.81 182 GLU A CA 1
ATOM 1496 C C . GLU A 1 182 ? -22.281 9.809 17.888 1.00 84.81 182 GLU A C 1
ATOM 1498 O O . GLU A 1 182 ? -22.218 11.033 17.760 1.00 84.81 182 GLU A O 1
ATOM 1503 N N . GLN A 1 183 ? -21.581 8.992 17.101 1.00 84.31 183 GLN A N 1
ATOM 1504 C CA . GLN A 1 183 ? -20.643 9.475 16.092 1.00 84.31 183 GLN A CA 1
ATOM 1505 C C . GLN A 1 183 ? -21.200 9.467 14.668 1.00 84.31 183 GLN A C 1
ATOM 1507 O O . GLN A 1 183 ? -20.508 9.922 13.748 1.00 84.31 183 GLN A O 1
ATOM 1512 N N . ASN A 1 184 ? -22.449 9.017 14.483 1.00 87.88 184 ASN A N 1
ATOM 1513 C CA . ASN A 1 184 ? -23.098 8.871 13.180 1.00 87.88 184 ASN A CA 1
ATOM 1514 C C . ASN A 1 184 ? -22.209 8.046 12.218 1.00 87.88 184 ASN A C 1
ATOM 1516 O O . ASN A 1 184 ? -21.748 8.512 11.167 1.00 87.88 184 ASN A O 1
ATOM 1520 N N . CYS A 1 185 ? -21.929 6.819 12.651 1.00 90.19 185 CYS A N 1
ATOM 1521 C CA . CYS A 1 185 ? -21.065 5.831 12.010 1.00 90.19 185 CYS A CA 1
ATOM 1522 C C . CYS A 1 185 ? -21.864 4.588 11.589 1.00 90.19 185 CYS A C 1
ATOM 1524 O O . CYS A 1 185 ? -22.993 4.396 12.026 1.00 90.19 185 CYS A O 1
ATOM 1526 N N . LEU A 1 186 ? -21.286 3.758 10.721 1.00 92.19 186 LEU A N 1
ATOM 1527 C CA . LEU A 1 186 ? -21.844 2.470 10.308 1.00 92.19 186 LEU A CA 1
ATOM 1528 C C . LEU A 1 186 ? -21.593 1.429 11.404 1.00 92.19 186 LEU A C 1
ATOM 1530 O O . LEU A 1 186 ? -20.448 1.239 11.820 1.00 92.19 186 LEU A O 1
ATOM 1534 N N . LEU A 1 187 ? -22.648 0.738 11.828 1.00 91.06 187 LEU A N 1
ATOM 1535 C CA . LEU A 1 187 ? -22.560 -0.428 12.700 1.00 91.06 187 LEU A CA 1
ATOM 1536 C C . LEU A 1 187 ? -22.484 -1.694 11.840 1.00 91.06 187 LEU A C 1
ATOM 1538 O O . LEU A 1 187 ? -23.497 -2.230 11.398 1.00 91.06 187 LEU A O 1
ATOM 1542 N N . ALA A 1 188 ? -21.266 -2.137 11.554 1.00 85.44 188 ALA A N 1
ATOM 1543 C CA . ALA A 1 188 ? -21.012 -3.296 10.710 1.00 85.44 188 ALA A CA 1
ATOM 1544 C C . ALA A 1 188 ? -19.700 -3.978 11.093 1.00 85.44 188 ALA A C 1
ATOM 1546 O O . ALA A 1 188 ? -18.850 -3.388 11.767 1.00 85.44 188 ALA A O 1
ATOM 1547 N N . THR A 1 189 ? -19.519 -5.205 10.615 1.00 79.38 189 THR A N 1
ATOM 1548 C CA . THR A 1 189 ? -18.269 -5.945 10.781 1.00 79.38 189 THR A CA 1
ATOM 1549 C C . THR A 1 189 ? -17.108 -5.248 10.057 1.00 79.38 189 THR A C 1
ATOM 1551 O O . THR A 1 189 ? -17.285 -4.457 9.119 1.00 79.38 189 THR A O 1
ATOM 1554 N N . ALA A 1 190 ? -15.868 -5.532 10.469 1.00 70.56 190 ALA A N 1
ATOM 1555 C CA . ALA A 1 190 ? -14.681 -4.993 9.800 1.00 70.56 190 ALA A CA 1
ATOM 1556 C C . ALA A 1 190 ? -14.598 -5.426 8.321 1.00 70.56 190 ALA A C 1
ATOM 1558 O O . ALA A 1 190 ? -14.163 -4.640 7.478 1.00 70.56 190 ALA A O 1
ATOM 1559 N N . GLY A 1 191 ? -15.042 -6.651 8.012 1.00 69.31 191 GLY A N 1
ATOM 1560 C CA . GLY A 1 191 ? -15.113 -7.178 6.646 1.00 69.31 191 GLY A CA 1
ATOM 1561 C C . GLY A 1 191 ? -16.105 -6.414 5.769 1.00 69.31 191 GLY A C 1
ATOM 1562 O O . GLY A 1 191 ? -15.782 -6.100 4.628 1.00 69.31 191 GLY A O 1
ATOM 1563 N N . TYR A 1 192 ? -17.258 -6.031 6.322 1.00 78.38 192 TYR A N 1
ATOM 1564 C CA . TYR A 1 192 ? -18.278 -5.264 5.605 1.00 78.38 192 TYR A CA 1
ATOM 1565 C C . TYR A 1 192 ? -17.915 -3.775 5.455 1.00 78.38 192 TYR A C 1
ATOM 1567 O O . TYR A 1 192 ? -18.122 -3.162 4.409 1.00 78.38 192 TYR A O 1
ATOM 1575 N N . SER A 1 193 ? -17.329 -3.171 6.492 1.00 79.94 193 SER A N 1
ATOM 1576 C CA . SER A 1 193 ? -17.051 -1.727 6.518 1.00 79.94 193 SER A CA 1
ATOM 1577 C C . SER A 1 193 ? -15.851 -1.294 5.667 1.00 79.94 193 SER A C 1
ATOM 1579 O O . SER A 1 193 ? -15.898 -0.212 5.084 1.00 79.94 193 SER A O 1
ATOM 1581 N N . ARG A 1 194 ? -14.780 -2.097 5.558 1.00 76.62 194 ARG A N 1
ATOM 1582 C CA . ARG A 1 194 ? -13.555 -1.706 4.824 1.00 76.62 194 ARG A CA 1
ATOM 1583 C C . ARG A 1 194 ? -13.787 -1.448 3.321 1.00 76.62 194 ARG A C 1
ATOM 1585 O O . ARG A 1 194 ? -13.348 -0.393 2.860 1.00 76.62 194 ARG A O 1
ATOM 1592 N N . PRO A 1 195 ? -14.484 -2.318 2.562 1.00 77.75 195 PRO A N 1
ATOM 1593 C CA . PRO A 1 195 ? -14.776 -2.059 1.148 1.00 77.75 195 PRO A CA 1
ATOM 1594 C C . PRO A 1 195 ? -15.657 -0.817 0.940 1.00 77.75 195 PRO A C 1
ATOM 1596 O O . PRO A 1 195 ? -15.431 -0.022 0.024 1.00 77.75 195 PRO A O 1
ATOM 1599 N N . LEU A 1 196 ? -16.633 -0.597 1.828 1.00 78.38 196 LEU A N 1
ATOM 1600 C CA . LEU A 1 196 ? -17.504 0.582 1.788 1.00 78.38 196 LEU A CA 1
ATOM 1601 C C . LEU A 1 196 ? -16.746 1.882 2.094 1.00 78.38 196 LEU A C 1
ATOM 1603 O O . LEU A 1 196 ? -17.007 2.899 1.456 1.00 78.38 196 LEU A O 1
ATOM 1607 N N . GLU A 1 197 ? -15.790 1.862 3.030 1.00 83.50 197 GLU A N 1
ATOM 1608 C CA . GLU A 1 197 ? -14.929 3.017 3.334 1.00 83.50 197 GLU A CA 1
ATOM 1609 C C . GLU A 1 197 ? -14.088 3.442 2.121 1.00 83.50 197 GLU A C 1
ATOM 1611 O O . GLU A 1 197 ? -13.931 4.642 1.880 1.00 83.50 197 GLU A O 1
ATOM 1616 N N . GLN A 1 198 ? -13.581 2.472 1.351 1.00 74.06 198 GLN A N 1
ATOM 1617 C CA . GLN A 1 198 ? -12.838 2.718 0.111 1.00 74.06 198 GLN A CA 1
ATOM 1618 C C . GLN A 1 198 ? -13.746 3.310 -0.972 1.00 74.06 198 GLN A C 1
ATOM 1620 O O . GLN A 1 198 ? -13.414 4.339 -1.556 1.00 74.06 198 GLN A O 1
ATOM 1625 N N . THR A 1 199 ? -14.919 2.705 -1.179 1.00 80.12 199 THR A N 1
ATOM 1626 C CA . THR A 1 199 ? -15.888 3.127 -2.205 1.00 80.12 199 THR A CA 1
ATOM 1627 C C . THR A 1 199 ? -16.420 4.538 -1.944 1.00 80.12 199 THR A C 1
ATOM 1629 O O . THR A 1 199 ? -16.482 5.364 -2.849 1.00 80.12 199 THR A O 1
ATOM 1632 N N . LEU A 1 200 ? -16.775 4.846 -0.692 1.00 78.25 200 LEU A N 1
ATOM 1633 C CA . LEU A 1 200 ? -17.335 6.144 -0.302 1.00 78.25 200 LEU A CA 1
ATOM 1634 C C . LEU A 1 200 ? -16.267 7.207 0.003 1.00 78.25 200 LEU A C 1
ATOM 1636 O O . LEU A 1 200 ? -16.629 8.329 0.363 1.00 78.25 200 LEU A O 1
ATOM 1640 N N . GLN A 1 201 ? -14.976 6.853 -0.070 1.00 76.44 201 GLN A N 1
ATOM 1641 C CA . GLN A 1 201 ? -13.831 7.694 0.318 1.00 76.44 201 GLN A CA 1
ATOM 1642 C C . GLN A 1 201 ? -14.033 8.403 1.669 1.00 76.44 201 GLN A C 1
ATOM 1644 O O . GLN A 1 201 ? -13.628 9.546 1.897 1.00 76.44 201 GLN A O 1
ATOM 1649 N N . ARG A 1 202 ? -14.712 7.723 2.593 1.00 80.31 202 ARG A N 1
ATOM 1650 C CA . ARG A 1 202 ? -15.133 8.276 3.876 1.00 80.31 202 ARG A CA 1
ATOM 1651 C C . ARG A 1 202 ? -15.014 7.197 4.926 1.00 80.31 202 ARG A C 1
ATOM 1653 O O . ARG A 1 202 ? -15.548 6.108 4.770 1.00 80.31 202 ARG A O 1
ATOM 1660 N N . ARG A 1 203 ? -14.394 7.536 6.055 1.00 76.00 203 ARG A N 1
ATOM 1661 C CA . ARG A 1 203 ? -14.381 6.650 7.220 1.00 76.00 203 ARG A CA 1
ATOM 1662 C C . ARG A 1 203 ? -15.798 6.477 7.764 1.00 76.00 203 ARG A C 1
ATOM 1664 O O . ARG A 1 203 ? -16.466 7.471 8.062 1.00 76.00 203 ARG A O 1
ATOM 1671 N N . LEU A 1 204 ? -16.217 5.228 7.920 1.00 84.12 204 LEU A N 1
ATOM 1672 C CA . LEU A 1 204 ? -17.550 4.855 8.378 1.00 84.12 204 LEU A CA 1
ATOM 1673 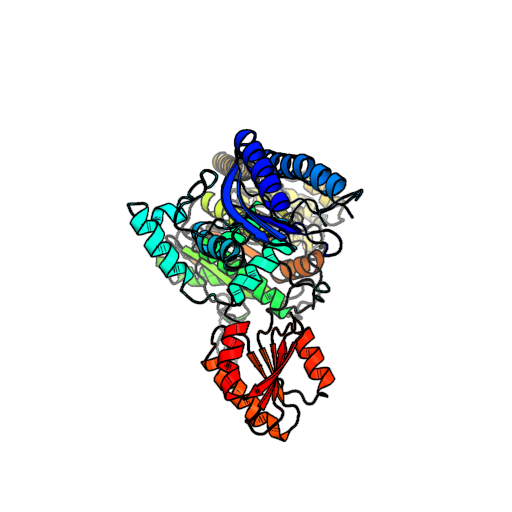C C . LEU A 1 204 ? -17.532 4.348 9.817 1.00 84.12 204 LEU A C 1
ATOM 1675 O O . LEU A 1 204 ? -18.564 4.396 10.472 1.00 84.12 204 LEU A O 1
ATOM 1679 N N . ARG A 1 205 ? -16.377 3.926 10.336 1.00 83.31 205 ARG A N 1
ATOM 1680 C CA . ARG A 1 205 ? -16.239 3.411 11.706 1.00 83.31 205 ARG A CA 1
ATOM 1681 C C . ARG A 1 205 ? -16.099 4.517 12.769 1.00 83.31 205 ARG A C 1
ATOM 1683 O O . ARG A 1 205 ? -15.533 5.576 12.456 1.00 83.31 205 ARG A O 1
ATOM 1690 N N . PRO A 1 206 ? -16.548 4.273 14.020 1.00 70.25 206 PRO A N 1
ATOM 1691 C CA . PRO A 1 206 ? -16.383 5.209 15.132 1.00 70.25 206 PRO A CA 1
ATOM 1692 C C . PRO A 1 206 ? -14.914 5.582 15.344 1.00 70.25 206 PRO A C 1
ATOM 1694 O O . PRO A 1 206 ? -14.005 4.761 15.203 1.00 70.25 206 PRO A O 1
ATOM 1697 N N . ARG A 1 207 ? -14.663 6.844 15.683 1.00 61.16 207 ARG A N 1
ATOM 1698 C CA . ARG A 1 207 ? -13.374 7.304 16.197 1.00 61.16 207 ARG A CA 1
ATOM 1699 C C . ARG A 1 207 ? -13.376 7.156 17.707 1.00 61.16 207 ARG A C 1
ATOM 1701 O O . ARG A 1 207 ? -14.305 7.578 18.377 1.00 61.16 207 ARG A O 1
ATOM 1708 N N . GLN A 1 208 ? -12.294 6.652 18.267 1.00 49.03 208 GLN A N 1
ATOM 1709 C CA . GLN A 1 208 ? -12.075 6.873 19.687 1.00 49.03 208 GLN A CA 1
ATOM 1710 C C . GLN A 1 208 ? -11.835 8.378 19.908 1.00 49.03 208 GLN A C 1
ATOM 1712 O O . GLN A 1 208 ? -11.148 9.039 19.120 1.00 49.03 208 GLN A O 1
ATOM 1717 N N . SER A 1 209 ? -12.508 8.947 20.906 1.00 43.25 209 SER A N 1
ATOM 1718 C CA . SER A 1 209 ? -12.408 10.361 21.266 1.00 43.25 209 SER A CA 1
ATOM 1719 C C . SER A 1 209 ? -10.975 10.674 21.704 1.00 43.25 209 SER A C 1
ATOM 1721 O O . SER A 1 209 ? -10.488 10.070 22.653 1.00 43.25 209 SER A O 1
ATOM 1723 N N . GLY A 1 210 ? -10.288 11.615 21.047 1.00 46.41 210 GLY A N 1
ATOM 1724 C CA . GLY A 1 210 ? -8.917 11.959 21.429 1.00 46.41 210 GLY A CA 1
ATOM 1725 C C . GLY A 1 210 ? -8.184 12.876 20.453 1.00 46.41 210 GLY A C 1
ATOM 1726 O O . GLY A 1 210 ? -8.614 13.102 19.318 1.00 46.41 210 GLY A O 1
ATOM 1727 N N . ARG A 1 211 ? -7.047 13.416 20.912 1.00 39.06 211 ARG A N 1
ATOM 1728 C CA . ARG A 1 211 ? -6.091 14.158 20.076 1.00 39.06 211 ARG A CA 1
ATOM 1729 C C . ARG A 1 211 ? -5.630 13.248 18.925 1.00 39.06 211 ARG A C 1
ATOM 1731 O O . ARG A 1 211 ? -5.319 12.086 19.197 1.00 39.06 211 ARG A O 1
ATOM 1738 N N . PRO A 1 212 ? -5.529 13.750 17.675 1.00 43.00 212 PRO A N 1
ATOM 1739 C CA . PRO A 1 212 ? -4.901 13.011 16.584 1.00 43.00 212 PRO A CA 1
ATOM 1740 C C . PRO A 1 212 ? -3.580 12.399 17.053 1.00 43.00 212 PRO A C 1
ATOM 1742 O O . PRO A 1 212 ? -2.812 13.055 17.767 1.00 43.00 212 PRO A O 1
ATOM 1745 N N . ARG A 1 213 ? -3.354 11.126 16.709 1.00 49.16 213 ARG A N 1
ATOM 1746 C CA . ARG A 1 213 ? -2.150 10.392 17.112 1.00 49.16 213 ARG A CA 1
ATOM 1747 C C . ARG A 1 213 ? -0.924 11.223 16.722 1.00 49.16 213 ARG A C 1
ATOM 1749 O O . ARG A 1 213 ? -0.867 11.743 15.611 1.00 49.16 213 ARG A O 1
ATOM 1756 N N . LYS A 1 214 ? 0.038 11.389 17.637 1.00 41.94 214 LYS A N 1
ATOM 1757 C CA . LYS A 1 214 ? 1.332 11.965 17.259 1.00 41.94 214 LYS A CA 1
ATOM 1758 C C . LYS A 1 214 ? 1.990 10.961 16.322 1.00 41.94 214 LYS A C 1
ATOM 1760 O O . LYS A 1 214 ? 2.273 9.841 16.733 1.00 41.94 214 LYS A O 1
ATOM 1765 N N . HIS A 1 215 ? 2.132 11.353 15.067 1.00 51.09 215 HIS A N 1
ATOM 1766 C CA . HIS A 1 215 ? 2.804 10.561 14.056 1.00 51.09 215 HIS A CA 1
ATOM 1767 C C . HIS A 1 215 ? 4.292 10.490 14.397 1.00 51.09 215 HIS A C 1
ATOM 1769 O O . HIS A 1 215 ? 4.896 11.513 14.736 1.00 51.09 215 HIS A O 1
ATOM 1775 N N . PHE A 1 216 ? 4.855 9.285 14.371 1.00 51.03 216 PHE A N 1
ATOM 1776 C CA . PHE A 1 216 ? 6.272 9.075 14.615 1.00 51.03 216 PHE A CA 1
ATOM 1777 C C . PHE A 1 216 ? 6.908 8.516 13.355 1.00 51.03 216 PHE A C 1
ATOM 1779 O O . PHE A 1 216 ? 6.415 7.546 12.786 1.00 51.03 216 PHE A O 1
ATOM 1786 N N . ASN A 1 217 ? 8.017 9.126 12.944 1.00 56.94 217 ASN A N 1
ATOM 1787 C CA . ASN A 1 217 ? 8.786 8.631 11.821 1.00 56.94 217 ASN A CA 1
ATOM 1788 C C . ASN A 1 217 ? 9.556 7.387 12.267 1.00 56.94 217 ASN A C 1
ATOM 1790 O O . ASN A 1 217 ? 10.562 7.504 12.967 1.00 56.94 217 ASN A O 1
ATOM 1794 N N . ASN A 1 218 ? 9.068 6.204 11.903 1.00 66.62 218 ASN A N 1
ATOM 1795 C CA . ASN A 1 218 ? 9.860 4.989 11.993 1.00 66.62 218 ASN A CA 1
ATOM 1796 C C . ASN A 1 218 ? 10.142 4.490 10.571 1.00 66.62 218 ASN A C 1
ATOM 1798 O O . ASN A 1 218 ? 9.269 3.833 9.994 1.00 66.62 218 ASN A O 1
ATOM 1802 N N . PRO A 1 219 ? 11.332 4.774 10.008 1.00 66.94 219 PRO A N 1
ATOM 1803 C CA . PRO A 1 219 ? 11.659 4.353 8.652 1.00 66.94 219 PRO A CA 1
ATOM 1804 C C . PRO A 1 219 ? 11.514 2.836 8.487 1.00 66.94 219 PRO A C 1
ATOM 1806 O O . PRO A 1 219 ? 10.994 2.395 7.471 1.00 66.94 219 PRO A O 1
ATOM 1809 N N . VAL A 1 220 ? 11.835 2.039 9.514 1.00 74.31 220 VAL A N 1
ATOM 1810 C CA . VAL A 1 220 ? 11.708 0.569 9.482 1.00 74.31 220 VAL A CA 1
ATOM 1811 C C . VAL A 1 220 ? 10.263 0.123 9.236 1.00 74.31 220 VAL A C 1
ATOM 1813 O O . VAL A 1 220 ? 10.013 -0.807 8.474 1.00 74.31 220 VAL A O 1
ATOM 1816 N N . VAL A 1 221 ? 9.289 0.802 9.851 1.00 75.25 221 VAL A N 1
ATOM 1817 C CA . VAL A 1 221 ? 7.866 0.485 9.651 1.00 75.25 221 VAL A CA 1
ATOM 1818 C C . VAL A 1 221 ? 7.426 0.859 8.242 1.00 75.25 221 VAL A C 1
ATOM 1820 O O . VAL A 1 221 ? 6.668 0.111 7.633 1.00 75.25 221 VAL A O 1
ATOM 1823 N N . MET A 1 222 ? 7.893 1.997 7.726 1.00 77.94 222 MET A N 1
ATOM 1824 C CA . MET A 1 222 ? 7.566 2.433 6.369 1.00 77.94 222 MET A CA 1
ATOM 1825 C C . MET A 1 222 ? 8.097 1.448 5.323 1.00 77.94 222 MET A C 1
ATOM 1827 O O . MET A 1 222 ? 7.345 1.065 4.431 1.00 77.94 222 MET A O 1
ATOM 1831 N N . TRP A 1 223 ? 9.337 0.976 5.490 1.00 86.25 223 TRP A N 1
ATOM 1832 C CA . TRP A 1 223 ? 9.939 -0.056 4.642 1.00 86.25 223 TRP A CA 1
ATOM 1833 C C . TRP A 1 223 ? 9.108 -1.336 4.656 1.00 86.25 223 TRP A C 1
ATOM 1835 O O . TRP A 1 223 ? 8.597 -1.752 3.620 1.00 86.25 223 TRP A O 1
ATOM 1845 N N . SER A 1 224 ? 8.849 -1.888 5.845 1.00 84.62 224 SER A N 1
ATOM 1846 C CA . SER A 1 224 ? 8.048 -3.109 5.971 1.00 84.62 224 SER A CA 1
ATOM 1847 C C . SER A 1 224 ? 6.634 -2.948 5.396 1.00 84.62 224 SER A C 1
ATOM 1849 O O . SER A 1 224 ? 6.075 -3.883 4.828 1.00 84.62 224 SER A O 1
ATOM 1851 N N . GLN A 1 225 ? 6.019 -1.769 5.511 1.00 83.06 225 GLN A N 1
ATOM 1852 C CA . GLN A 1 225 ? 4.711 -1.512 4.906 1.00 83.06 225 GLN A CA 1
ATOM 1853 C C . GLN A 1 225 ? 4.766 -1.472 3.381 1.00 83.06 225 GLN A C 1
ATOM 1855 O O . GLN A 1 225 ? 3.887 -2.059 2.750 1.00 83.06 225 GLN A O 1
ATOM 1860 N N . LEU A 1 226 ? 5.764 -0.802 2.802 1.00 89.88 226 LEU A N 1
ATOM 1861 C CA . LEU A 1 226 ? 5.966 -0.763 1.355 1.00 89.88 226 LEU A CA 1
ATOM 1862 C C . LEU A 1 226 ? 6.182 -2.179 0.805 1.00 89.88 226 LEU A C 1
ATOM 1864 O O . LEU A 1 226 ? 5.487 -2.584 -0.125 1.00 89.88 226 LEU A O 1
ATOM 1868 N N . GLU A 1 227 ? 7.064 -2.952 1.438 1.00 92.56 227 GLU A N 1
ATOM 1869 C CA . GLU A 1 227 ? 7.343 -4.350 1.090 1.00 92.56 227 GLU A CA 1
ATOM 1870 C C . GLU A 1 227 ? 6.081 -5.213 1.152 1.00 92.56 227 GLU A C 1
ATOM 1872 O O . GLU A 1 227 ? 5.745 -5.898 0.188 1.00 92.56 227 GLU A O 1
ATOM 1877 N N . ASN A 1 228 ? 5.330 -5.142 2.255 1.00 90.31 228 ASN A N 1
ATOM 1878 C CA . ASN A 1 228 ? 4.108 -5.926 2.426 1.00 90.31 228 ASN A CA 1
ATOM 1879 C C . ASN A 1 228 ? 3.022 -5.546 1.410 1.00 90.31 228 ASN A C 1
ATOM 1881 O O . ASN A 1 228 ? 2.308 -6.422 0.923 1.00 90.31 228 ASN A O 1
ATOM 1885 N N . GLN A 1 229 ? 2.877 -4.257 1.082 1.00 90.81 229 GLN A N 1
ATOM 1886 C CA . GLN A 1 229 ? 1.918 -3.810 0.068 1.00 90.81 229 GLN A CA 1
ATOM 1887 C C . GLN A 1 229 ? 2.318 -4.281 -1.331 1.00 90.81 229 GLN A C 1
ATOM 1889 O O . GLN A 1 229 ? 1.465 -4.804 -2.054 1.00 90.81 229 GLN A O 1
ATOM 1894 N N . ALA A 1 230 ? 3.599 -4.155 -1.689 1.00 94.94 230 ALA A N 1
ATOM 1895 C CA . ALA A 1 230 ? 4.123 -4.640 -2.959 1.00 94.94 230 ALA A CA 1
ATOM 1896 C C . ALA A 1 230 ? 3.963 -6.161 -3.077 1.00 94.94 230 ALA A C 1
ATOM 1898 O O . ALA A 1 230 ? 3.379 -6.635 -4.051 1.00 94.94 230 ALA A O 1
ATOM 1899 N N . LYS A 1 231 ? 4.359 -6.920 -2.047 1.00 95.69 231 LYS A N 1
ATOM 1900 C CA . LYS A 1 231 ? 4.186 -8.376 -1.996 1.00 95.69 231 LYS A CA 1
ATOM 1901 C C . LYS A 1 231 ? 2.720 -8.776 -2.151 1.00 95.69 231 LYS A C 1
ATOM 1903 O O . LYS A 1 231 ? 2.390 -9.590 -3.006 1.00 95.69 231 LYS A O 1
ATOM 1908 N N . ALA A 1 232 ? 1.821 -8.181 -1.365 1.00 93.31 232 ALA A N 1
ATOM 1909 C CA . ALA A 1 232 ? 0.397 -8.499 -1.434 1.00 93.31 232 ALA A CA 1
ATOM 1910 C C . ALA A 1 232 ? -0.221 -8.151 -2.797 1.00 93.31 232 ALA A C 1
ATOM 1912 O O . ALA A 1 232 ? -1.244 -8.721 -3.176 1.00 93.31 232 ALA A O 1
ATOM 1913 N N . LEU A 1 233 ? 0.331 -7.172 -3.520 1.00 95.81 233 LEU A N 1
ATOM 1914 C CA . LEU A 1 233 ? -0.067 -6.881 -4.892 1.00 95.81 233 LEU A CA 1
ATOM 1915 C C . LEU A 1 233 ? 0.482 -7.931 -5.864 1.00 95.81 233 LEU A C 1
ATOM 1917 O O . LEU A 1 233 ? -0.292 -8.463 -6.648 1.00 95.81 233 LEU A O 1
ATOM 1921 N N . LEU A 1 234 ? 1.763 -8.277 -5.779 1.00 97.75 234 LEU A N 1
ATOM 1922 C CA . LEU A 1 234 ? 2.403 -9.278 -6.641 1.00 97.75 234 LEU A CA 1
ATOM 1923 C C . LEU A 1 234 ? 1.764 -10.665 -6.498 1.00 97.75 234 LEU A C 1
ATOM 1925 O O . LEU A 1 234 ? 1.473 -11.308 -7.507 1.00 97.75 234 LEU A O 1
ATOM 1929 N N . ASP A 1 235 ? 1.426 -11.063 -5.268 1.00 95.88 235 ASP A N 1
ATOM 1930 C CA . ASP A 1 235 ? 0.699 -12.303 -4.978 1.00 95.88 235 ASP A CA 1
ATOM 1931 C C . ASP A 1 235 ? -0.670 -12.337 -5.697 1.00 95.88 235 ASP A C 1
ATOM 1933 O O . ASP A 1 235 ? -1.088 -13.384 -6.188 1.00 95.88 235 ASP A O 1
ATOM 1937 N N . ARG A 1 236 ? -1.363 -11.189 -5.826 1.00 96.50 236 ARG A N 1
ATOM 1938 C CA . ARG A 1 236 ? -2.653 -11.083 -6.548 1.00 96.50 236 ARG A CA 1
ATOM 1939 C C . ARG A 1 236 ? -2.517 -11.261 -8.063 1.00 96.50 236 ARG A C 1
ATOM 1941 O O . ARG A 1 236 ? -3.489 -11.656 -8.698 1.00 96.50 236 ARG A O 1
ATOM 1948 N N . TYR A 1 237 ? -1.343 -10.972 -8.624 1.00 95.94 237 TYR A N 1
ATOM 1949 C CA . TYR A 1 237 ? -1.024 -11.155 -10.047 1.00 95.94 237 TYR A CA 1
ATOM 1950 C C . TYR A 1 237 ? -0.287 -12.481 -10.321 1.00 95.94 237 TYR A C 1
ATOM 1952 O O . TYR A 1 237 ? 0.146 -12.742 -11.446 1.00 95.94 237 TYR A O 1
ATOM 1960 N N . CYS A 1 238 ? -0.168 -13.341 -9.302 1.00 96.25 238 CYS A N 1
ATOM 1961 C CA . CYS A 1 238 ? 0.500 -14.640 -9.370 1.00 96.25 238 CYS A CA 1
ATOM 1962 C C . CYS A 1 238 ? 1.991 -14.559 -9.749 1.00 96.25 238 CYS A C 1
ATOM 1964 O O . CYS A 1 238 ? 2.522 -15.491 -10.355 1.00 96.25 238 CYS A O 1
ATOM 1966 N N . TYR A 1 239 ? 2.674 -13.469 -9.382 1.00 97.88 239 TYR A N 1
ATOM 1967 C CA . TYR A 1 239 ? 4.134 -13.400 -9.456 1.00 97.88 239 TYR A CA 1
ATOM 1968 C C . TYR A 1 239 ? 4.749 -14.154 -8.273 1.00 97.88 239 TYR A C 1
ATOM 1970 O O . TYR A 1 239 ? 4.367 -13.952 -7.121 1.00 97.88 239 TYR A O 1
ATOM 1978 N N . GLN A 1 240 ? 5.717 -15.022 -8.553 1.00 96.50 240 GLN A N 1
ATOM 1979 C CA . GLN A 1 240 ? 6.379 -15.865 -7.560 1.00 96.50 240 GLN A CA 1
ATOM 1980 C C . GLN A 1 240 ? 7.687 -15.231 -7.092 1.00 96.50 240 GLN A C 1
ATOM 1982 O O . GLN A 1 240 ? 8.486 -14.770 -7.902 1.00 96.50 240 GLN A O 1
ATOM 1987 N N . GLU A 1 241 ? 7.909 -15.213 -5.780 1.00 96.88 241 GLU A N 1
ATOM 1988 C CA . GLU A 1 241 ? 9.131 -14.650 -5.204 1.00 96.88 241 GLU A CA 1
ATOM 1989 C C . GLU A 1 241 ? 10.333 -15.550 -5.515 1.00 96.88 241 GLU A C 1
ATOM 1991 O O . GLU A 1 241 ? 10.297 -16.758 -5.262 1.00 96.88 241 GLU A O 1
ATOM 1996 N N . VAL A 1 242 ? 11.417 -14.955 -6.008 1.00 94.06 242 VAL A N 1
ATOM 1997 C CA . VAL A 1 242 ? 12.729 -15.590 -6.132 1.00 94.06 242 VAL A CA 1
ATOM 1998 C C . VAL A 1 242 ? 13.748 -14.852 -5.280 1.00 94.06 242 VAL A C 1
ATOM 2000 O O . VAL A 1 242 ? 13.735 -13.628 -5.168 1.00 94.06 242 VAL A O 1
ATOM 2003 N N . ARG A 1 243 ? 14.658 -15.615 -4.674 1.00 91.88 243 ARG A N 1
ATOM 2004 C CA . ARG A 1 243 ? 15.746 -15.071 -3.860 1.00 91.88 243 ARG A CA 1
ATOM 2005 C C . ARG A 1 243 ? 17.037 -15.139 -4.645 1.00 91.88 243 ARG A C 1
ATOM 2007 O O . ARG A 1 243 ? 17.493 -16.225 -5.003 1.00 91.88 243 ARG A O 1
ATOM 2014 N N . LEU A 1 244 ? 17.597 -13.971 -4.919 1.00 86.62 244 LEU A N 1
ATOM 2015 C CA . LEU A 1 244 ? 18.822 -13.835 -5.690 1.00 86.62 244 LEU A CA 1
ATOM 2016 C C . LEU A 1 244 ? 20.044 -13.997 -4.786 1.00 86.62 244 LEU A C 1
ATOM 2018 O O . LEU A 1 244 ? 19.991 -13.755 -3.580 1.00 86.62 244 LEU A O 1
ATOM 2022 N N . SER A 1 245 ? 21.152 -14.437 -5.376 1.00 85.25 245 SER A N 1
ATOM 2023 C CA . SER A 1 245 ? 22.429 -14.496 -4.668 1.00 85.25 245 SER A CA 1
ATOM 2024 C C . SER A 1 245 ? 23.074 -13.117 -4.657 1.00 85.25 245 SER A C 1
ATOM 2026 O O . SER A 1 245 ? 23.221 -12.491 -5.700 1.00 85.25 245 SER A O 1
ATOM 2028 N N . LEU A 1 246 ? 23.499 -12.668 -3.477 1.00 84.81 246 LEU A N 1
ATOM 2029 C CA . LEU A 1 246 ? 24.202 -11.392 -3.326 1.00 84.81 246 LEU A CA 1
ATOM 2030 C C . LEU A 1 246 ? 25.601 -11.426 -3.971 1.00 84.81 246 LEU A C 1
ATOM 2032 O O . LEU A 1 246 ? 26.105 -10.394 -4.407 1.00 84.81 246 LEU A O 1
ATOM 2036 N N . LEU A 1 247 ? 26.206 -12.617 -4.052 1.00 83.62 247 LEU A N 1
ATOM 2037 C CA . LEU A 1 247 ? 27.459 -12.882 -4.756 1.00 83.62 247 LEU A CA 1
ATOM 2038 C C . LEU A 1 247 ? 27.186 -13.683 -6.033 1.00 83.62 247 LEU A C 1
ATOM 2040 O O . LEU A 1 247 ? 26.646 -14.789 -5.978 1.00 83.62 247 LEU A O 1
ATOM 2044 N N . GLU A 1 248 ? 27.607 -13.140 -7.169 1.00 72.56 248 GLU A N 1
ATOM 2045 C CA . GLU A 1 248 ? 27.544 -13.785 -8.478 1.00 72.56 248 GLU A CA 1
ATOM 2046 C C . GLU A 1 248 ? 28.935 -14.217 -8.944 1.00 72.56 248 GLU A C 1
ATOM 2048 O O . GLU A 1 248 ? 29.928 -13.555 -8.646 1.00 72.56 248 GLU A O 1
ATOM 2053 N N . GLN A 1 249 ? 29.017 -15.303 -9.714 1.00 68.00 249 GLN A N 1
ATOM 2054 C CA . GLN A 1 249 ? 30.263 -15.716 -10.365 1.00 68.00 249 GLN A CA 1
ATOM 2055 C C . GLN A 1 249 ? 30.472 -14.927 -11.658 1.00 68.00 249 GLN A C 1
ATOM 2057 O O . GLN A 1 249 ? 29.574 -14.861 -12.497 1.00 68.00 249 GLN A O 1
ATOM 2062 N N . ASP A 1 250 ? 31.662 -14.360 -11.833 1.00 56.94 250 ASP A N 1
ATOM 2063 C CA . ASP A 1 250 ? 31.993 -13.577 -13.020 1.00 56.94 250 ASP A CA 1
ATOM 2064 C C . ASP A 1 250 ? 32.488 -14.506 -14.142 1.00 56.94 250 ASP A C 1
ATOM 2066 O O . ASP A 1 250 ? 3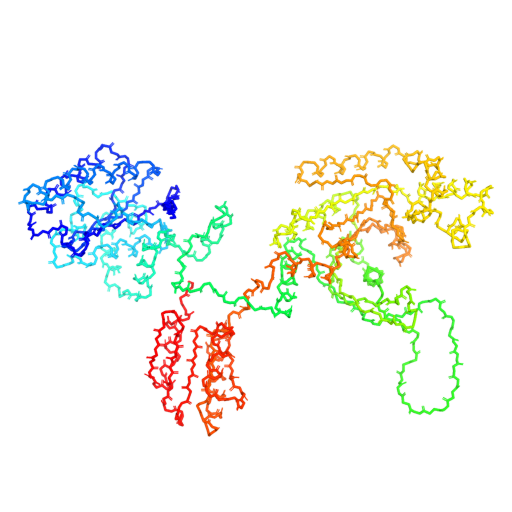3.528 -15.153 -14.022 1.00 56.94 250 ASP A O 1
ATOM 2070 N N . ALA A 1 251 ? 31.733 -14.608 -15.238 1.00 53.59 251 ALA A N 1
ATOM 2071 C CA . ALA A 1 251 ? 32.013 -15.562 -16.318 1.00 53.59 251 ALA A CA 1
ATOM 2072 C C . ALA A 1 251 ? 33.133 -15.116 -17.291 1.00 53.59 251 ALA A C 1
ATOM 2074 O O . ALA A 1 251 ? 33.481 -15.871 -18.197 1.00 53.59 251 ALA A O 1
ATOM 2075 N N . VAL A 1 252 ? 33.678 -13.896 -17.151 1.00 43.78 252 VAL A N 1
ATOM 2076 C CA . VAL A 1 252 ? 34.373 -13.181 -18.249 1.00 43.78 252 VAL A CA 1
ATOM 2077 C C . VAL A 1 252 ? 35.897 -13.006 -18.064 1.00 43.78 252 VAL A C 1
ATOM 2079 O O . VAL A 1 252 ? 36.562 -12.556 -18.994 1.00 43.78 252 VAL A O 1
ATOM 2082 N N . LEU A 1 253 ? 36.518 -13.405 -16.945 1.00 35.16 253 LEU A N 1
ATOM 2083 C CA . LEU A 1 253 ? 37.976 -13.240 -16.754 1.00 35.16 253 LEU A CA 1
ATOM 2084 C C . LEU A 1 253 ? 38.725 -14.583 -16.603 1.00 35.16 253 LEU A C 1
ATOM 2086 O O . LEU A 1 253 ? 38.279 -15.442 -15.842 1.00 35.16 253 LEU A O 1
ATOM 2090 N N . PRO A 1 254 ? 39.871 -14.793 -17.294 1.00 31.39 254 PRO A N 1
ATOM 2091 C CA . PRO A 1 254 ? 40.654 -16.019 -17.165 1.00 31.39 254 PRO A CA 1
ATOM 2092 C C . PRO A 1 254 ? 41.325 -16.114 -15.788 1.00 31.39 254 PRO A C 1
ATOM 2094 O O . PRO A 1 254 ? 41.840 -15.131 -15.254 1.00 31.39 254 PRO A O 1
ATOM 2097 N N . ALA A 1 255 ? 41.340 -17.331 -15.238 1.00 33.28 255 ALA A N 1
ATOM 2098 C CA . ALA A 1 255 ? 41.860 -17.651 -13.914 1.00 33.28 255 ALA A CA 1
ATOM 2099 C C . ALA A 1 255 ? 43.339 -17.258 -13.752 1.00 33.28 255 ALA A C 1
ATOM 2101 O O . ALA A 1 255 ? 44.236 -17.895 -14.309 1.00 33.28 255 ALA A O 1
ATOM 2102 N N . VAL A 1 256 ? 43.606 -16.242 -12.931 1.00 31.00 256 VAL A N 1
ATOM 2103 C CA . VAL A 1 256 ? 44.959 -15.932 -12.460 1.00 31.00 256 VAL A CA 1
ATOM 2104 C C . VAL A 1 256 ? 45.245 -16.811 -11.243 1.00 31.00 256 VAL A C 1
ATOM 2106 O O . VAL A 1 256 ? 44.613 -16.669 -10.198 1.00 31.00 256 VAL A O 1
ATOM 2109 N N . ARG A 1 257 ? 46.209 -17.732 -11.370 1.00 29.64 257 ARG A N 1
ATOM 2110 C CA . ARG A 1 257 ? 46.796 -18.430 -10.218 1.00 29.64 257 ARG A CA 1
ATOM 2111 C C . ARG A 1 257 ? 47.614 -17.423 -9.416 1.00 29.64 257 ARG A C 1
ATOM 2113 O O . ARG A 1 257 ? 48.641 -16.961 -9.904 1.00 29.64 257 ARG A O 1
ATOM 2120 N N . PHE A 1 258 ? 47.195 -17.131 -8.192 1.00 31.83 258 PHE A N 1
ATOM 2121 C CA . PHE A 1 258 ? 48.042 -16.444 -7.224 1.00 31.83 258 PHE A CA 1
ATOM 2122 C C . PHE A 1 258 ? 48.631 -17.485 -6.273 1.00 31.83 258 PHE A C 1
ATOM 2124 O O . PHE A 1 258 ? 47.899 -18.154 -5.544 1.00 31.83 258 PHE A O 1
ATOM 2131 N N . SER A 1 259 ? 49.953 -17.655 -6.309 1.00 34.62 259 SER A N 1
ATOM 2132 C CA . SER A 1 259 ? 50.667 -18.133 -5.134 1.00 34.62 259 SER A CA 1
ATOM 2133 C C . SER A 1 259 ? 50.884 -16.936 -4.215 1.00 34.62 259 SER A C 1
ATOM 2135 O O . SER A 1 259 ? 51.232 -15.852 -4.677 1.00 34.62 259 SER A O 1
ATOM 2137 N N . LEU A 1 260 ? 50.655 -17.127 -2.922 1.00 29.22 260 LEU A N 1
ATOM 2138 C CA . LEU A 1 260 ? 51.660 -16.997 -1.869 1.00 29.22 260 LEU A CA 1
ATOM 2139 C C . LEU A 1 260 ? 50.987 -17.289 -0.522 1.00 29.22 260 LEU A C 1
ATOM 2141 O O . LEU A 1 260 ? 49.798 -17.058 -0.329 1.00 29.22 260 LEU A O 1
ATOM 2145 N N . GLN A 1 261 ? 51.778 -17.894 0.352 1.00 37.97 261 GLN A N 1
ATOM 2146 C CA . GLN A 1 261 ? 51.463 -18.308 1.715 1.00 37.97 261 GLN A CA 1
ATOM 2147 C C . GLN A 1 261 ? 50.845 -17.154 2.523 1.00 37.97 261 GLN A C 1
ATOM 2149 O O . GLN A 1 261 ? 51.441 -16.087 2.602 1.00 37.97 261 GLN A O 1
ATOM 2154 N N . ASP A 1 262 ? 49.645 -17.326 3.073 1.00 31.66 262 ASP A N 1
ATOM 2155 C CA . ASP A 1 262 ? 49.408 -17.658 4.487 1.00 31.66 262 ASP A CA 1
ATOM 2156 C C . ASP A 1 262 ? 47.918 -17.491 4.843 1.00 31.66 262 ASP A C 1
ATOM 2158 O O . ASP A 1 262 ? 47.184 -16.698 4.260 1.00 31.66 262 ASP A O 1
ATOM 2162 N N . ASN A 1 263 ? 47.480 -18.337 5.771 1.00 44.34 263 ASN A N 1
ATOM 2163 C CA . ASN A 1 263 ? 46.106 -18.593 6.198 1.00 44.34 263 ASN A CA 1
ATOM 2164 C C . ASN A 1 263 ? 45.293 -17.335 6.568 1.00 44.34 263 ASN A C 1
ATOM 2166 O O . ASN A 1 263 ? 45.609 -16.687 7.558 1.00 44.34 263 ASN A O 1
ATOM 2170 N N . ASP A 1 264 ? 44.219 -17.043 5.823 1.00 34.66 264 ASP A N 1
ATOM 2171 C CA . ASP A 1 264 ? 42.846 -16.894 6.342 1.00 34.66 264 ASP A CA 1
ATOM 2172 C C . ASP A 1 264 ? 41.875 -16.461 5.220 1.00 34.66 264 ASP A C 1
ATOM 2174 O O . ASP A 1 264 ? 42.074 -15.452 4.549 1.00 34.66 264 ASP A O 1
ATOM 2178 N N . CYS A 1 265 ? 40.782 -17.224 5.073 1.00 31.53 265 CYS A N 1
ATOM 2179 C CA . CYS A 1 265 ? 39.664 -17.097 4.118 1.00 31.53 265 CYS A CA 1
ATOM 2180 C C . CYS A 1 265 ? 39.797 -17.873 2.776 1.00 31.53 265 CYS A C 1
ATOM 2182 O O . CYS A 1 265 ? 40.447 -17.417 1.834 1.00 31.53 265 CYS A O 1
ATOM 2184 N N . PRO A 1 266 ? 39.131 -19.041 2.632 1.00 33.81 266 PRO A N 1
ATOM 2185 C CA . PRO A 1 266 ? 39.102 -19.806 1.391 1.00 33.81 266 PRO A CA 1
ATOM 2186 C C . PRO A 1 266 ? 37.975 -19.293 0.481 1.00 33.81 266 PRO A C 1
ATOM 2188 O O . PRO A 1 266 ? 36.874 -19.838 0.485 1.00 33.81 266 PRO A O 1
ATOM 2191 N N . VAL A 1 267 ? 38.221 -18.253 -0.319 1.00 38.56 267 VAL A N 1
ATOM 2192 C CA . VAL A 1 267 ? 37.311 -17.902 -1.428 1.00 38.56 267 VAL A CA 1
ATOM 2193 C C . VAL A 1 267 ? 38.084 -17.967 -2.740 1.00 38.56 267 VAL A C 1
ATOM 2195 O O . VAL A 1 267 ? 38.658 -16.992 -3.207 1.00 38.56 267 VAL A O 1
ATOM 2198 N N . SER A 1 268 ? 38.125 -19.159 -3.335 1.00 41.62 268 SER A N 1
ATOM 2199 C CA . SER A 1 268 ? 38.847 -19.464 -4.578 1.00 41.62 268 SER A CA 1
ATOM 2200 C C . SER A 1 268 ? 38.102 -19.065 -5.861 1.00 41.62 268 SER A C 1
ATOM 2202 O O . SER A 1 268 ? 38.333 -19.674 -6.904 1.00 41.62 268 SER A O 1
ATOM 2204 N N . HIS A 1 269 ? 37.184 -18.092 -5.825 1.00 48.22 269 HIS A N 1
ATOM 2205 C CA . HIS A 1 269 ? 36.301 -17.818 -6.965 1.00 48.22 269 HIS A CA 1
ATOM 2206 C C . HIS A 1 269 ? 36.098 -16.326 -7.238 1.00 48.22 269 HIS A C 1
ATOM 2208 O O . HIS A 1 269 ? 35.763 -15.560 -6.336 1.00 48.22 269 HIS A O 1
ATOM 2214 N N . HIS A 1 270 ? 36.253 -15.952 -8.515 1.00 63.53 270 HIS A N 1
ATOM 2215 C CA . HIS A 1 270 ? 35.944 -14.643 -9.094 1.00 63.53 270 HIS A CA 1
ATOM 2216 C C . HIS A 1 270 ? 34.470 -14.295 -8.852 1.00 63.53 270 HIS A C 1
ATOM 2218 O O . HIS A 1 270 ? 33.593 -14.685 -9.623 1.00 63.53 270 HIS A O 1
ATOM 2224 N N . SER A 1 271 ? 34.204 -13.623 -7.735 1.00 65.50 271 SER A N 1
ATOM 2225 C CA . SER A 1 271 ? 32.853 -13.303 -7.282 1.00 65.50 271 SER A CA 1
ATOM 2226 C C . SER A 1 271 ? 32.652 -11.794 -7.307 1.00 65.50 271 SER A C 1
ATOM 2228 O O . SER A 1 271 ? 33.510 -11.049 -6.831 1.00 65.50 271 SER A O 1
ATOM 2230 N N . ARG A 1 272 ? 31.519 -11.346 -7.844 1.00 73.88 272 ARG A N 1
ATOM 2231 C CA . ARG A 1 272 ? 31.090 -9.943 -7.861 1.00 73.88 272 ARG A CA 1
ATOM 2232 C C . ARG A 1 272 ? 29.825 -9.778 -7.026 1.00 73.88 272 ARG A C 1
ATOM 2234 O O . ARG A 1 272 ? 29.030 -10.708 -6.918 1.00 73.88 272 ARG A O 1
ATOM 2241 N N . LEU A 1 273 ? 29.635 -8.601 -6.440 1.00 82.25 273 LEU A N 1
ATOM 2242 C CA . LEU A 1 273 ? 28.359 -8.257 -5.814 1.00 82.25 273 LEU A CA 1
ATOM 2243 C C . LEU A 1 273 ? 27.293 -8.052 -6.894 1.00 82.25 273 LEU A C 1
ATOM 2245 O O . LEU A 1 273 ? 27.601 -7.509 -7.958 1.00 82.25 273 LEU A O 1
ATOM 2249 N N . CYS A 1 274 ? 26.058 -8.467 -6.611 1.00 80.94 274 CYS A N 1
ATOM 2250 C CA . CYS A 1 274 ? 24.928 -8.251 -7.510 1.00 80.94 274 CYS A CA 1
ATOM 2251 C C . CYS A 1 274 ? 24.779 -6.753 -7.826 1.00 80.94 274 CYS A C 1
ATOM 2253 O O . CYS A 1 274 ? 24.687 -5.913 -6.929 1.00 80.94 274 CYS A O 1
ATOM 2255 N N . ASN A 1 275 ? 24.792 -6.403 -9.109 1.00 76.31 275 ASN A N 1
ATOM 2256 C CA . ASN A 1 275 ? 24.678 -5.024 -9.595 1.00 76.31 275 ASN A CA 1
ATOM 2257 C C . ASN A 1 275 ? 23.362 -4.765 -10.358 1.00 76.31 275 ASN A C 1
ATOM 2259 O O . ASN A 1 275 ? 22.994 -3.599 -10.568 1.00 76.31 275 ASN A O 1
ATOM 2263 N N . ASP A 1 276 ? 22.672 -5.841 -10.743 1.00 79.81 276 ASP A N 1
ATOM 2264 C CA . ASP A 1 276 ? 21.415 -5.874 -11.483 1.00 79.81 276 ASP A CA 1
ATOM 2265 C C . ASP A 1 276 ? 20.699 -7.210 -11.211 1.00 79.81 276 ASP A C 1
ATOM 2267 O O . ASP A 1 276 ? 21.211 -8.279 -11.544 1.00 79.81 276 ASP A O 1
ATOM 2271 N N . GLY A 1 277 ? 19.512 -7.157 -10.605 1.00 84.19 277 GLY A N 1
ATOM 2272 C CA . GLY A 1 277 ? 18.761 -8.371 -10.289 1.00 84.19 277 GLY A CA 1
ATOM 2273 C C . GLY A 1 277 ? 18.142 -9.064 -11.511 1.00 84.19 277 GLY A C 1
ATOM 2274 O O . GLY A 1 277 ? 17.909 -10.274 -11.459 1.00 84.19 277 GLY A O 1
ATOM 2275 N N . THR A 1 278 ? 17.938 -8.357 -12.631 1.00 87.31 278 THR A N 1
ATOM 2276 C CA . THR A 1 278 ? 17.406 -8.953 -13.867 1.00 87.31 278 THR A CA 1
ATOM 2277 C C . THR A 1 278 ? 18.387 -9.982 -14.432 1.00 87.31 278 THR A C 1
ATOM 2279 O O . THR A 1 278 ? 17.986 -11.074 -14.840 1.00 87.31 278 THR A O 1
ATOM 2282 N N . GLU A 1 279 ? 19.689 -9.681 -14.402 1.00 83.00 279 GLU A N 1
ATOM 2283 C CA . GLU A 1 279 ? 20.737 -10.607 -14.848 1.00 83.00 279 GLU A CA 1
ATOM 2284 C C . GLU A 1 279 ? 20.765 -11.863 -13.964 1.00 83.00 279 GLU A C 1
ATOM 2286 O O . GLU A 1 279 ? 20.784 -12.982 -14.482 1.00 83.00 279 GLU A O 1
ATOM 2291 N N . SER A 1 280 ? 20.660 -11.714 -12.637 1.00 85.88 280 SER A N 1
ATOM 2292 C CA . SER A 1 280 ? 20.559 -12.858 -11.720 1.00 85.88 280 SER A CA 1
ATOM 2293 C C . SER A 1 280 ? 19.328 -13.727 -12.017 1.00 85.88 280 SER A C 1
ATOM 2295 O O . SER A 1 280 ? 19.415 -14.959 -12.005 1.00 85.88 280 SER A O 1
ATOM 2297 N N . CYS A 1 281 ? 18.179 -13.105 -12.308 1.00 90.06 281 CYS A N 1
ATOM 2298 C CA . CYS A 1 281 ? 16.963 -13.804 -12.728 1.00 90.06 281 CYS A CA 1
ATOM 2299 C C . CYS A 1 281 ? 17.170 -14.574 -14.036 1.00 90.06 281 CYS A C 1
ATOM 2301 O O . CYS A 1 281 ? 16.776 -15.736 -14.129 1.00 90.06 281 CYS A O 1
ATOM 2303 N N . LEU A 1 282 ? 17.832 -13.975 -15.026 1.00 88.69 282 LEU A N 1
ATOM 2304 C CA . LEU A 1 282 ? 18.152 -14.635 -16.292 1.00 88.69 282 LEU A CA 1
ATOM 2305 C C . LEU A 1 282 ? 19.080 -15.840 -16.100 1.00 88.69 282 LEU A C 1
ATOM 2307 O O . LEU A 1 282 ? 18.845 -16.892 -16.693 1.00 88.69 282 LEU A O 1
ATOM 2311 N N . GLN A 1 283 ? 20.085 -15.728 -15.227 1.00 87.50 283 GLN A N 1
ATOM 2312 C CA . GLN A 1 283 ? 20.971 -16.842 -14.869 1.00 87.50 283 GLN A CA 1
ATOM 2313 C C . GLN A 1 283 ? 20.232 -17.979 -14.145 1.00 87.50 283 GLN A C 1
ATOM 2315 O O . GLN A 1 283 ? 20.580 -19.150 -14.298 1.00 87.50 283 GLN A O 1
ATOM 2320 N N . LEU A 1 284 ? 19.207 -17.662 -13.349 1.00 89.69 284 LEU A N 1
ATOM 2321 C CA . LEU A 1 284 ? 18.335 -18.665 -12.738 1.00 89.69 284 LEU A CA 1
ATOM 2322 C C . LEU A 1 284 ? 17.486 -19.368 -13.810 1.00 89.69 284 LEU A C 1
ATOM 2324 O O . LEU A 1 284 ? 17.458 -20.597 -13.880 1.00 89.69 284 LEU A O 1
ATOM 2328 N N . VAL A 1 285 ? 16.817 -18.598 -14.667 1.00 91.38 285 VAL A N 1
ATOM 2329 C CA . VAL A 1 285 ? 15.909 -19.112 -15.704 1.00 91.38 285 VAL A CA 1
ATOM 2330 C C . VAL A 1 285 ? 16.654 -19.925 -16.768 1.00 91.38 285 VAL A C 1
ATOM 2332 O O . VAL A 1 285 ? 16.141 -20.945 -17.233 1.00 91.38 285 VAL A O 1
ATOM 2335 N N . SER A 1 286 ? 17.893 -19.561 -17.109 1.00 90.25 286 SER A N 1
ATOM 2336 C CA . SER A 1 286 ? 18.719 -20.325 -18.057 1.00 90.25 286 SER A CA 1
ATOM 2337 C C . SER A 1 286 ? 19.033 -21.743 -17.560 1.00 90.25 286 SER A C 1
ATOM 2339 O O . SER A 1 286 ? 19.104 -22.677 -18.357 1.00 90.25 286 SER A O 1
ATOM 2341 N N . ARG A 1 287 ? 19.142 -21.937 -16.238 1.00 90.38 287 ARG A N 1
ATOM 2342 C CA . ARG A 1 287 ? 19.409 -23.241 -15.600 1.00 90.38 287 ARG A CA 1
ATOM 2343 C C . ARG A 1 287 ? 18.157 -24.098 -15.415 1.00 90.38 287 ARG A C 1
ATOM 2345 O O . ARG A 1 287 ? 18.267 -25.302 -15.190 1.00 90.38 287 ARG A O 1
ATOM 2352 N N . HIS A 1 288 ? 16.970 -23.503 -15.515 1.00 90.75 288 HIS A N 1
ATOM 2353 C CA . HIS A 1 288 ? 15.697 -24.165 -15.246 1.00 90.75 288 HIS A CA 1
ATOM 2354 C C . HIS A 1 288 ? 14.738 -23.999 -16.423 1.00 90.75 288 HIS A C 1
ATOM 2356 O O . HIS A 1 288 ? 13.901 -23.101 -16.435 1.00 90.75 288 HIS A O 1
ATOM 2362 N N . ARG A 1 289 ? 14.809 -24.921 -17.391 1.00 88.56 289 ARG A N 1
ATOM 2363 C CA . ARG A 1 289 ? 14.015 -24.873 -18.633 1.00 88.56 289 ARG A CA 1
ATOM 2364 C C . ARG A 1 289 ? 12.509 -24.674 -18.412 1.00 88.56 289 ARG A C 1
ATOM 2366 O O . ARG A 1 289 ? 11.889 -23.916 -19.137 1.00 88.56 289 ARG A O 1
ATOM 2373 N N . GLN A 1 290 ? 11.941 -25.272 -17.366 1.00 91.06 290 GLN A N 1
ATOM 2374 C CA . GLN A 1 290 ? 10.530 -25.097 -16.985 1.00 91.06 290 GLN A CA 1
ATOM 2375 C C . GLN A 1 290 ? 10.117 -23.642 -16.682 1.00 91.06 290 GLN A C 1
ATOM 2377 O O . GLN A 1 290 ? 8.935 -23.324 -16.725 1.00 91.06 290 GLN A O 1
ATOM 2382 N N . LEU A 1 291 ? 11.071 -22.759 -16.363 1.00 91.88 291 LEU A N 1
ATOM 2383 C CA . LEU A 1 291 ? 10.820 -21.334 -16.140 1.00 91.88 291 LEU A CA 1
ATOM 2384 C C . LEU A 1 291 ? 10.855 -20.517 -17.443 1.00 91.88 291 LEU A C 1
ATOM 2386 O O . LEU A 1 291 ? 10.478 -19.349 -17.425 1.00 91.88 291 LEU A O 1
ATOM 2390 N N . GLN A 1 292 ? 11.297 -21.099 -18.561 1.00 92.00 292 GLN A N 1
ATOM 2391 C CA . GLN A 1 292 ? 11.419 -20.407 -19.850 1.00 92.00 292 GLN A CA 1
ATOM 2392 C C . GLN A 1 292 ? 10.089 -20.355 -20.616 1.00 92.00 292 GLN A C 1
ATOM 2394 O O . GLN A 1 292 ? 9.877 -19.425 -21.386 1.00 92.00 292 GLN A O 1
ATOM 2399 N N . ASP A 1 293 ? 9.189 -21.318 -20.387 1.00 86.81 293 ASP A N 1
ATOM 2400 C CA . ASP A 1 293 ? 7.946 -21.450 -21.159 1.00 86.81 293 ASP A CA 1
ATOM 2401 C C . ASP A 1 293 ? 6.859 -20.448 -20.729 1.00 86.81 293 ASP A C 1
ATOM 2403 O O . ASP A 1 293 ? 6.164 -19.890 -21.574 1.00 86.81 293 ASP A O 1
ATOM 2407 N N . ALA A 1 294 ? 6.693 -20.226 -19.420 1.00 90.12 294 ALA A N 1
ATOM 2408 C CA . ALA A 1 294 ? 5.753 -19.252 -18.859 1.00 90.12 294 ALA A CA 1
ATOM 2409 C C . ALA A 1 294 ? 6.029 -19.049 -17.362 1.00 90.12 294 ALA A C 1
ATOM 2411 O O . ALA A 1 294 ? 5.464 -19.744 -16.515 1.00 90.12 294 ALA A O 1
ATOM 2412 N N . SER A 1 295 ? 6.877 -18.084 -17.007 1.00 95.12 295 SER A N 1
ATOM 2413 C CA . SER A 1 295 ? 7.129 -17.755 -15.600 1.00 95.12 295 SER A CA 1
ATOM 2414 C C . SER A 1 295 ? 6.935 -16.277 -15.301 1.00 95.12 295 SER A C 1
ATOM 2416 O O . SER A 1 295 ? 7.145 -15.408 -16.144 1.00 95.12 295 SER A O 1
ATOM 2418 N N . ARG A 1 296 ? 6.462 -16.011 -14.084 1.00 97.44 296 ARG A N 1
ATOM 2419 C CA . ARG A 1 296 ? 6.220 -14.682 -13.526 1.00 97.44 296 ARG A CA 1
ATOM 2420 C C . ARG A 1 296 ? 6.947 -14.633 -12.200 1.00 97.44 296 ARG A C 1
ATOM 2422 O O . ARG A 1 296 ? 6.514 -15.275 -11.246 1.00 97.44 296 ARG A O 1
ATOM 2429 N N . LEU A 1 297 ? 8.070 -13.939 -12.166 1.00 97.44 297 LEU A N 1
ATOM 2430 C CA . LEU A 1 297 ? 8.982 -13.913 -11.034 1.00 97.44 297 LEU A CA 1
ATOM 2431 C C . LEU A 1 297 ? 9.081 -12.493 -10.488 1.00 97.44 297 LEU A C 1
ATOM 2433 O O . LEU A 1 297 ? 8.954 -11.521 -11.228 1.00 97.44 297 LEU A O 1
ATOM 2437 N N . TRP A 1 298 ? 9.316 -12.359 -9.194 1.00 97.81 298 TRP A N 1
ATOM 2438 C CA . TRP A 1 298 ? 9.695 -11.084 -8.604 1.00 97.81 298 TRP A CA 1
ATOM 2439 C C . TRP A 1 298 ? 10.761 -11.294 -7.540 1.00 97.81 298 TRP A C 1
ATOM 2441 O O . TRP A 1 298 ? 10.858 -12.368 -6.949 1.00 97.81 298 TRP A O 1
ATOM 2451 N N . TYR A 1 299 ? 11.556 -10.266 -7.289 1.00 95.94 299 TYR A N 1
ATOM 2452 C CA . TYR A 1 299 ? 12.553 -10.259 -6.230 1.00 95.94 299 TYR A CA 1
ATOM 2453 C C . TYR A 1 299 ? 12.535 -8.919 -5.509 1.00 95.94 299 TYR A C 1
ATOM 2455 O O . TYR A 1 299 ? 12.191 -7.889 -6.085 1.00 95.94 299 TYR A O 1
ATOM 2463 N N . LEU A 1 300 ? 12.951 -8.941 -4.250 1.00 94.75 300 LEU A N 1
ATOM 2464 C CA . LEU A 1 300 ? 13.377 -7.764 -3.509 1.00 94.75 300 LEU A CA 1
ATOM 2465 C C . LEU A 1 300 ? 14.821 -8.021 -3.093 1.00 94.75 300 LEU A C 1
ATOM 2467 O O . LEU A 1 300 ? 15.091 -9.017 -2.423 1.00 94.75 300 LEU A O 1
ATOM 2471 N N . GLY A 1 301 ? 15.743 -7.170 -3.530 1.00 88.19 301 GLY A N 1
ATOM 2472 C CA . GLY A 1 301 ? 17.163 -7.402 -3.297 1.00 88.19 301 GLY A CA 1
ATOM 2473 C C . GLY A 1 301 ? 18.001 -6.138 -3.314 1.00 88.19 301 GLY A C 1
ATOM 2474 O O . GLY A 1 301 ? 17.580 -5.075 -3.783 1.00 88.19 301 GLY A O 1
ATOM 2475 N N . GLU A 1 302 ? 19.205 -6.275 -2.776 1.00 90.44 302 GLU A N 1
ATOM 2476 C CA . GLU A 1 302 ? 20.221 -5.240 -2.774 1.00 90.44 302 GLU A CA 1
ATOM 2477 C C . GLU A 1 302 ? 21.043 -5.280 -4.065 1.00 90.44 302 GLU A C 1
ATOM 2479 O O . GLU A 1 302 ? 21.494 -6.337 -4.506 1.00 90.44 302 GLU A O 1
ATOM 2484 N N . THR A 1 303 ? 21.287 -4.109 -4.649 1.00 84.06 303 THR A N 1
ATOM 2485 C CA . THR A 1 303 ? 22.239 -3.942 -5.750 1.00 84.06 303 THR A CA 1
ATOM 2486 C C . THR A 1 303 ? 23.352 -2.987 -5.361 1.00 84.06 303 THR A C 1
ATOM 2488 O O . THR A 1 303 ? 23.146 -2.023 -4.620 1.00 84.06 303 THR A O 1
ATOM 2491 N N . PHE A 1 304 ? 24.551 -3.251 -5.873 1.00 84.62 304 PHE A N 1
ATOM 2492 C CA . PHE A 1 304 ? 25.759 -2.515 -5.528 1.00 84.62 304 PHE A CA 1
ATOM 2493 C C . PHE A 1 304 ? 26.360 -1.855 -6.767 1.00 84.62 304 PHE A C 1
ATOM 2495 O O . PHE A 1 304 ? 26.598 -2.507 -7.785 1.00 84.62 304 PHE A O 1
ATOM 2502 N N . ARG A 1 305 ? 26.613 -0.544 -6.695 1.00 76.31 305 ARG A N 1
ATOM 2503 C CA . ARG A 1 305 ? 27.208 0.234 -7.794 1.00 76.31 305 ARG A CA 1
ATOM 2504 C C . ARG A 1 305 ? 28.264 1.195 -7.269 1.00 76.31 305 ARG A C 1
ATOM 2506 O O . ARG A 1 305 ? 28.123 1.741 -6.177 1.00 76.31 305 ARG A O 1
ATOM 2513 N N . HIS A 1 306 ? 29.315 1.416 -8.051 1.00 71.75 306 HIS A N 1
ATOM 2514 C CA . HIS A 1 306 ? 30.287 2.467 -7.759 1.00 71.75 306 HIS A CA 1
ATOM 2515 C C . HIS A 1 306 ? 29.669 3.838 -8.056 1.00 71.75 306 HIS A C 1
ATOM 2517 O O . HIS A 1 306 ? 28.871 3.964 -8.983 1.00 71.75 306 HIS A O 1
ATOM 2523 N N . GLY A 1 307 ? 29.999 4.851 -7.253 1.00 61.94 307 GLY A N 1
ATOM 2524 C CA . GLY A 1 307 ? 29.560 6.221 -7.525 1.00 61.94 307 GLY A CA 1
ATOM 2525 C C . GLY A 1 307 ? 30.300 6.815 -8.725 1.00 61.94 307 GLY A C 1
ATOM 2526 O O . GLY A 1 307 ? 31.518 6.663 -8.808 1.00 61.94 307 GLY A O 1
ATOM 2527 N N . ASP A 1 308 ? 29.586 7.529 -9.598 1.00 56.41 308 ASP A N 1
ATOM 2528 C CA . ASP A 1 308 ? 30.159 8.136 -10.812 1.00 56.41 308 ASP A CA 1
ATOM 2529 C C . ASP A 1 308 ? 31.339 9.078 -10.493 1.00 56.41 308 ASP A C 1
ATOM 2531 O O . ASP A 1 308 ? 32.384 9.009 -11.137 1.00 56.41 308 ASP A O 1
ATOM 2535 N N . ASP A 1 309 ? 31.225 9.875 -9.423 1.00 59.03 309 ASP A N 1
ATOM 2536 C CA . ASP A 1 309 ? 32.271 10.813 -8.977 1.00 59.03 309 ASP A CA 1
ATOM 2537 C C . ASP A 1 309 ? 33.322 10.183 -8.046 1.00 59.03 309 ASP A C 1
ATOM 2539 O O . ASP A 1 309 ? 34.374 10.764 -7.771 1.00 59.03 309 ASP A O 1
ATOM 2543 N N . GLN A 1 310 ? 33.033 8.998 -7.503 1.00 63.16 310 GLN A N 1
ATOM 2544 C CA . GLN A 1 310 ? 33.887 8.304 -6.541 1.00 63.16 310 GLN A CA 1
ATOM 2545 C C . GLN A 1 310 ? 33.951 6.813 -6.884 1.00 63.16 310 GLN A C 1
ATOM 2547 O O . GLN A 1 310 ? 33.350 5.993 -6.185 1.00 63.16 310 GLN A O 1
ATOM 2552 N N . PRO A 1 311 ? 34.729 6.425 -7.910 1.00 59.81 311 PRO A N 1
ATOM 2553 C CA . PRO A 1 311 ? 34.787 5.046 -8.400 1.00 59.81 311 PRO A CA 1
ATOM 2554 C C . PRO A 1 311 ? 35.323 4.038 -7.371 1.00 59.81 311 PRO A C 1
ATOM 2556 O O . PRO A 1 311 ? 35.235 2.838 -7.588 1.00 59.81 311 PRO A O 1
ATOM 2559 N N . ARG A 1 312 ? 35.874 4.502 -6.239 1.00 71.00 312 ARG A N 1
ATOM 2560 C CA . ARG A 1 312 ? 36.297 3.654 -5.110 1.00 71.00 312 ARG A CA 1
ATOM 2561 C C . ARG A 1 312 ? 35.216 3.459 -4.044 1.00 71.00 312 ARG A C 1
ATOM 2563 O O . ARG A 1 312 ? 35.389 2.623 -3.163 1.00 71.00 312 ARG A O 1
ATOM 2570 N N . THR A 1 313 ? 34.130 4.227 -4.097 1.00 74.38 313 THR A N 1
ATOM 2571 C CA . THR A 1 313 ? 33.040 4.163 -3.124 1.00 74.38 313 THR A CA 1
ATOM 2572 C C . THR A 1 313 ? 31.922 3.303 -3.690 1.00 74.38 313 THR A C 1
ATOM 2574 O O . THR A 1 313 ? 31.246 3.687 -4.647 1.00 74.38 313 THR A O 1
ATOM 2577 N N . LEU A 1 314 ? 31.717 2.141 -3.078 1.00 77.31 314 LEU A N 1
ATOM 2578 C CA . LEU A 1 314 ? 30.592 1.268 -3.379 1.00 77.31 314 LEU A CA 1
ATOM 2579 C C . LEU A 1 314 ? 29.339 1.765 -2.646 1.00 77.31 314 LEU A C 1
ATOM 2581 O O . LEU A 1 314 ? 29.379 2.014 -1.441 1.00 77.31 314 LEU A O 1
ATOM 2585 N N . ARG A 1 315 ? 28.227 1.904 -3.367 1.00 80.88 315 ARG A N 1
ATOM 2586 C CA . ARG A 1 315 ? 26.915 2.266 -2.819 1.00 80.88 315 ARG A CA 1
ATOM 2587 C C . ARG A 1 315 ? 25.941 1.109 -2.981 1.00 80.88 315 ARG A C 1
ATOM 2589 O O . ARG A 1 315 ? 25.959 0.430 -4.007 1.00 80.88 315 ARG A O 1
ATOM 2596 N N . GLN A 1 316 ? 25.098 0.926 -1.973 1.00 87.00 316 GLN A N 1
ATOM 2597 C CA . GLN A 1 316 ? 24.017 -0.053 -1.954 1.00 87.00 316 GLN A CA 1
ATOM 2598 C C . GLN A 1 316 ? 22.686 0.632 -2.274 1.00 87.00 316 GLN A C 1
ATOM 2600 O O . GLN A 1 316 ? 22.429 1.734 -1.788 1.00 87.00 316 GLN A O 1
ATOM 2605 N N . TYR A 1 317 ? 21.848 -0.051 -3.045 1.00 88.25 317 TYR A N 1
ATOM 2606 C CA . TYR A 1 317 ? 20.482 0.342 -3.378 1.00 88.25 317 TYR A CA 1
ATOM 2607 C C . TYR A 1 317 ? 19.539 -0.845 -3.188 1.00 88.25 317 TYR A C 1
ATOM 2609 O O . TYR A 1 317 ? 19.951 -1.992 -3.347 1.00 88.25 317 TYR A O 1
ATOM 2617 N N . HIS A 1 318 ? 18.271 -0.575 -2.908 1.00 92.38 318 HIS A N 1
ATOM 2618 C CA . HIS A 1 318 ? 17.214 -1.571 -2.779 1.00 92.38 318 HIS A CA 1
ATOM 2619 C C . HIS A 1 318 ? 16.312 -1.517 -4.004 1.00 92.38 318 HIS A C 1
ATOM 2621 O O . HIS A 1 318 ? 15.844 -0.452 -4.426 1.00 92.38 318 HIS A O 1
ATOM 2627 N N . GLN A 1 319 ? 16.064 -2.684 -4.580 1.00 91.94 319 GLN A N 1
ATOM 2628 C CA . GLN A 1 319 ? 15.303 -2.813 -5.807 1.00 91.94 319 GLN A CA 1
ATOM 2629 C C . GLN A 1 319 ? 14.273 -3.919 -5.675 1.00 91.94 319 GLN A C 1
ATOM 2631 O O . GLN A 1 319 ? 14.572 -5.012 -5.196 1.00 91.94 319 GLN A O 1
ATOM 2636 N N . LEU A 1 320 ? 13.063 -3.625 -6.142 1.00 96.31 320 LEU A N 1
ATOM 2637 C CA . LEU A 1 320 ? 12.064 -4.645 -6.410 1.00 96.31 320 LEU A CA 1
ATOM 2638 C C . LEU A 1 320 ? 12.006 -4.860 -7.912 1.00 96.31 320 LEU A C 1
ATOM 2640 O O . LEU A 1 320 ? 11.665 -3.932 -8.644 1.00 96.31 320 LEU A O 1
ATOM 2644 N N . GLY A 1 321 ? 12.350 -6.060 -8.357 1.00 96.12 321 GLY A N 1
ATOM 2645 C CA . GLY A 1 321 ? 12.245 -6.444 -9.756 1.00 96.12 321 GLY A CA 1
ATOM 2646 C C . GLY A 1 321 ? 11.067 -7.366 -9.994 1.00 96.12 321 GLY A C 1
ATOM 2647 O O . GLY A 1 321 ? 10.706 -8.168 -9.133 1.00 96.12 321 GLY A O 1
ATOM 2648 N N . VAL A 1 322 ? 10.465 -7.242 -11.169 1.00 97.88 322 VAL A N 1
ATOM 2649 C CA . VAL A 1 322 ? 9.366 -8.079 -11.642 1.00 97.88 322 VAL A CA 1
ATOM 2650 C C . VAL A 1 322 ? 9.690 -8.496 -13.060 1.00 97.88 322 VAL A C 1
ATOM 2652 O O . VAL A 1 322 ? 9.822 -7.643 -13.932 1.00 97.88 322 VAL A O 1
ATOM 2655 N N . GLU A 1 323 ? 9.777 -9.800 -13.283 1.00 96.38 323 GLU A N 1
ATOM 2656 C CA . GLU A 1 323 ? 10.222 -10.398 -14.535 1.00 96.38 323 GLU A CA 1
ATOM 2657 C C . GLU A 1 323 ? 9.185 -11.402 -15.039 1.00 96.38 323 GLU A C 1
ATOM 2659 O O . GLU A 1 323 ? 8.596 -12.167 -14.271 1.00 96.38 323 GLU A O 1
ATOM 2664 N N . ALA A 1 324 ? 8.950 -11.409 -16.343 1.00 97.06 324 ALA A N 1
ATOM 2665 C CA . ALA A 1 324 ? 8.083 -12.366 -17.005 1.00 97.06 324 ALA A CA 1
ATOM 2666 C C . ALA A 1 324 ? 8.811 -12.987 -18.197 1.00 97.06 324 ALA A C 1
ATOM 2668 O O . ALA A 1 324 ? 9.338 -12.271 -19.047 1.00 97.06 324 ALA A O 1
ATOM 2669 N N . PHE A 1 325 ? 8.806 -14.317 -18.265 1.00 96.56 325 PHE A N 1
ATOM 2670 C CA . PHE A 1 325 ? 9.508 -15.102 -19.279 1.00 96.56 325 PHE A CA 1
ATOM 2671 C C . PHE A 1 325 ? 8.536 -16.010 -20.032 1.00 96.56 325 PHE A C 1
ATOM 2673 O O . PHE A 1 325 ? 7.609 -16.556 -19.431 1.00 96.56 325 PHE A O 1
ATOM 2680 N N . GLY A 1 326 ? 8.747 -16.161 -21.340 1.00 94.56 326 GLY A N 1
ATOM 2681 C CA . GLY A 1 326 ? 7.937 -17.010 -22.222 1.00 94.56 326 GLY A CA 1
ATOM 2682 C C . GLY A 1 326 ? 6.648 -16.360 -22.742 1.00 94.56 326 GLY A C 1
ATOM 2683 O O . GLY A 1 326 ? 5.940 -16.940 -23.561 1.00 94.56 326 GLY A O 1
ATOM 2684 N N . TYR A 1 327 ? 6.351 -15.126 -22.327 1.00 93.75 327 TYR A N 1
ATOM 2685 C CA . TYR A 1 327 ? 5.176 -14.383 -22.783 1.00 93.75 327 TYR A CA 1
ATOM 2686 C C . TYR A 1 327 ? 5.518 -13.507 -23.987 1.00 93.75 327 TYR A C 1
ATOM 2688 O O . TYR A 1 327 ? 6.281 -12.552 -23.876 1.00 93.75 327 TYR A O 1
ATOM 2696 N N . GLN A 1 328 ? 4.920 -13.816 -25.136 1.00 87.31 328 GLN A N 1
ATOM 2697 C CA . GLN A 1 328 ? 5.067 -13.016 -26.350 1.00 87.31 328 GLN A CA 1
ATOM 2698 C C . GLN A 1 328 ? 4.057 -11.861 -26.392 1.00 87.31 328 GLN A C 1
ATOM 2700 O O . GLN A 1 328 ? 2.899 -12.003 -25.992 1.00 87.31 328 GLN A O 1
ATOM 2705 N N . GLY A 1 329 ? 4.483 -10.731 -26.958 1.00 82.62 329 GLY A N 1
ATOM 2706 C CA . GLY A 1 329 ? 3.622 -9.581 -27.236 1.00 82.62 329 GLY A CA 1
ATOM 2707 C C . GLY A 1 329 ? 3.474 -8.590 -26.078 1.00 82.62 329 GLY A C 1
ATOM 2708 O O . GLY A 1 329 ? 4.104 -8.693 -25.031 1.00 82.62 329 GLY A O 1
ATOM 2709 N N . THR A 1 330 ? 2.626 -7.581 -26.283 1.00 86.44 330 THR A N 1
ATOM 2710 C CA . THR A 1 330 ? 2.512 -6.405 -25.400 1.00 86.44 330 THR A CA 1
ATOM 2711 C C . THR A 1 330 ? 1.571 -6.599 -24.210 1.00 86.44 330 THR A C 1
ATOM 2713 O O . THR A 1 330 ? 1.568 -5.777 -23.295 1.00 86.44 330 THR A O 1
ATOM 2716 N N . ALA A 1 331 ? 0.792 -7.685 -24.184 1.00 91.81 331 ALA A N 1
ATOM 2717 C CA . ALA A 1 331 ? -0.200 -7.941 -23.139 1.00 91.81 331 ALA A CA 1
ATOM 2718 C C . ALA A 1 331 ? 0.434 -8.086 -21.746 1.00 91.81 331 ALA A C 1
ATOM 2720 O O . ALA A 1 331 ? -0.058 -7.504 -20.781 1.00 91.81 331 ALA A O 1
ATOM 2721 N N . ILE A 1 332 ? 1.555 -8.808 -21.645 1.00 94.38 332 ILE A N 1
ATOM 2722 C CA . ILE A 1 332 ? 2.273 -8.981 -20.376 1.00 94.38 332 ILE A CA 1
ATOM 2723 C C . ILE A 1 332 ? 2.883 -7.662 -19.881 1.00 94.38 332 ILE A C 1
ATOM 2725 O O . ILE A 1 332 ? 2.860 -7.377 -18.686 1.00 94.38 332 ILE A O 1
ATOM 2729 N N . VAL A 1 333 ? 3.334 -6.798 -20.795 1.00 94.25 333 VAL A N 1
ATOM 2730 C CA . VAL A 1 333 ? 3.831 -5.468 -20.426 1.00 94.25 333 VAL A CA 1
ATOM 2731 C C . VAL A 1 333 ? 2.692 -4.575 -19.939 1.00 94.25 333 VAL A C 1
ATOM 2733 O O . VAL A 1 333 ? 2.849 -3.833 -18.972 1.00 94.25 333 VAL A O 1
ATOM 2736 N N . LEU A 1 334 ? 1.520 -4.662 -20.569 1.00 95.62 334 LEU A N 1
ATOM 2737 C CA . LEU A 1 334 ? 0.338 -3.930 -20.129 1.00 95.62 334 LEU A CA 1
ATOM 2738 C C . LEU A 1 334 ? -0.073 -4.329 -18.702 1.00 95.62 334 LEU A C 1
ATOM 2740 O O . LEU A 1 334 ? -0.358 -3.448 -17.892 1.00 95.62 334 LEU A O 1
ATOM 2744 N N . GLU A 1 335 ? -0.037 -5.627 -18.376 1.00 96.31 335 GLU A N 1
ATOM 2745 C CA . GLU A 1 335 ? -0.258 -6.143 -17.014 1.00 96.31 335 GLU A CA 1
ATOM 2746 C C . GLU A 1 335 ? 0.763 -5.544 -16.026 1.00 96.31 335 GLU A C 1
ATOM 2748 O O . GLU A 1 335 ? 0.388 -5.039 -14.967 1.00 96.31 335 GLU A O 1
ATOM 2753 N N . GLN A 1 336 ? 2.046 -5.501 -16.399 1.00 97.12 336 GLN A N 1
ATOM 2754 C CA . GLN A 1 336 ? 3.109 -4.907 -15.580 1.00 97.12 336 GLN A CA 1
ATOM 2755 C C . GLN A 1 336 ? 2.936 -3.390 -15.373 1.00 97.12 336 GLN A C 1
ATOM 2757 O O . GLN A 1 336 ? 3.189 -2.882 -14.277 1.00 97.12 336 GLN A O 1
ATOM 2762 N N . LEU A 1 337 ? 2.493 -2.642 -16.388 1.00 97.50 337 LEU A N 1
ATOM 2763 C CA . LEU A 1 337 ? 2.205 -1.205 -16.272 1.00 97.50 337 LEU A CA 1
ATOM 2764 C C . LEU A 1 337 ? 0.975 -0.942 -15.388 1.00 97.50 337 LEU A C 1
ATOM 2766 O O . LEU A 1 337 ? 0.998 -0.038 -14.549 1.00 97.50 337 LEU A O 1
ATOM 2770 N N . GLN A 1 338 ? -0.074 -1.760 -15.514 1.00 96.38 338 GLN A N 1
ATOM 2771 C CA . GLN A 1 338 ? -1.239 -1.720 -14.621 1.00 96.38 338 GLN A CA 1
ATOM 2772 C C . GLN A 1 338 ? -0.862 -2.030 -13.171 1.00 96.38 338 GLN A C 1
ATOM 2774 O O . GLN A 1 338 ? -1.363 -1.376 -12.250 1.00 96.38 338 GLN A O 1
ATOM 2779 N N . LEU A 1 339 ? 0.019 -3.010 -12.957 1.00 97.50 339 LEU A N 1
ATOM 2780 C CA . LEU A 1 339 ? 0.519 -3.380 -11.638 1.00 97.50 339 LEU A CA 1
ATOM 2781 C C . LEU A 1 339 ? 1.236 -2.191 -10.987 1.00 97.50 339 LEU A C 1
ATOM 2783 O O . LEU A 1 339 ? 0.885 -1.812 -9.868 1.00 97.50 339 LEU A O 1
ATOM 2787 N N . GLN A 1 340 ? 2.158 -1.546 -11.706 1.00 97.75 340 GLN A N 1
ATOM 2788 C CA . GLN A 1 340 ? 2.858 -0.340 -11.242 1.00 97.75 340 GLN A CA 1
ATOM 2789 C C . GLN A 1 340 ? 1.879 0.790 -10.888 1.00 97.75 340 GLN A C 1
ATOM 2791 O O . GLN A 1 340 ? 1.917 1.317 -9.775 1.00 97.75 340 GLN A O 1
ATOM 2796 N N . GLN A 1 341 ? 0.927 1.103 -11.775 1.00 96.44 341 GLN A N 1
ATOM 2797 C CA . GLN A 1 341 ? -0.080 2.137 -11.514 1.00 96.44 341 GLN A CA 1
ATOM 2798 C C . GLN A 1 341 ? -0.958 1.798 -10.294 1.00 96.44 341 GLN A C 1
ATOM 2800 O O . GLN A 1 341 ? -1.288 2.669 -9.485 1.00 96.44 341 GLN A O 1
ATOM 2805 N N . THR A 1 342 ? -1.338 0.528 -10.140 1.00 96.19 342 THR A N 1
ATOM 2806 C CA . THR A 1 342 ? -2.129 0.050 -9.000 1.00 96.19 342 THR A CA 1
ATOM 2807 C C . THR A 1 342 ? -1.361 0.212 -7.692 1.00 96.19 342 THR A C 1
ATOM 2809 O O . THR A 1 342 ? -1.951 0.650 -6.701 1.00 96.19 342 THR A O 1
ATOM 2812 N N . LEU A 1 343 ? -0.059 -0.089 -7.683 1.00 95.31 343 LEU A N 1
ATOM 2813 C CA . LEU A 1 343 ? 0.795 0.130 -6.519 1.00 95.31 343 LEU A CA 1
ATOM 2814 C C . LEU A 1 343 ? 0.854 1.617 -6.158 1.00 95.31 343 LEU A C 1
ATOM 2816 O O . LEU A 1 343 ? 0.601 1.973 -5.010 1.00 95.31 343 LEU A O 1
ATOM 2820 N N . PHE A 1 344 ? 1.096 2.498 -7.130 1.00 94.88 344 PHE A N 1
ATOM 2821 C CA . PHE A 1 344 ? 1.164 3.943 -6.886 1.00 94.88 344 PHE A CA 1
ATOM 2822 C C . PHE A 1 344 ? -0.154 4.519 -6.357 1.00 94.88 344 PHE A C 1
ATOM 2824 O O . PHE A 1 344 ? -0.135 5.348 -5.446 1.00 94.88 344 PHE A O 1
ATOM 2831 N N . ARG A 1 345 ? -1.304 4.025 -6.835 1.00 92.12 345 ARG A N 1
ATOM 2832 C CA . ARG A 1 345 ? -2.625 4.375 -6.282 1.00 92.12 345 ARG A CA 1
ATOM 2833 C C . ARG A 1 345 ? -2.814 3.866 -4.850 1.00 92.12 345 ARG A C 1
ATOM 2835 O O . ARG A 1 345 ? -3.342 4.599 -4.019 1.00 92.12 345 ARG A O 1
ATOM 2842 N N . GLN A 1 346 ? -2.381 2.639 -4.539 1.00 89.06 346 GLN A N 1
ATOM 2843 C CA . GLN A 1 346 ? -2.445 2.087 -3.172 1.00 89.06 346 GLN A CA 1
ATOM 2844 C C . GLN A 1 346 ? -1.568 2.879 -2.195 1.00 89.06 346 GLN A C 1
ATOM 2846 O O . GLN A 1 346 ? -1.973 3.120 -1.058 1.00 89.06 346 GLN A O 1
ATOM 2851 N N . LEU A 1 347 ? -0.414 3.342 -2.672 1.00 87.81 347 LEU A N 1
ATOM 2852 C CA . LEU A 1 347 ? 0.510 4.207 -1.945 1.00 87.81 347 LEU A CA 1
ATOM 2853 C C . LEU A 1 347 ? 0.054 5.678 -1.883 1.00 87.81 347 LEU A C 1
ATOM 2855 O O . LEU A 1 347 ? 0.609 6.459 -1.111 1.00 87.81 347 LEU A O 1
ATOM 2859 N N . GLY A 1 348 ? -0.956 6.069 -2.666 1.00 89.25 348 GLY A N 1
ATOM 2860 C CA . GLY A 1 348 ? -1.465 7.441 -2.731 1.00 89.25 348 GLY A CA 1
ATOM 2861 C C . GLY A 1 348 ? -0.492 8.440 -3.364 1.00 89.25 348 GLY A C 1
ATOM 2862 O O . GLY A 1 348 ? -0.541 9.622 -3.025 1.00 89.25 348 GLY A O 1
ATOM 2863 N N . ILE A 1 349 ? 0.404 7.971 -4.239 1.00 91.56 349 ILE A N 1
ATOM 2864 C CA . ILE A 1 349 ? 1.419 8.792 -4.921 1.00 91.56 349 ILE A CA 1
ATOM 2865 C C . ILE A 1 349 ? 1.152 8.956 -6.421 1.00 91.56 349 ILE A C 1
ATOM 2867 O O . ILE A 1 349 ? 1.882 9.679 -7.079 1.00 91.56 349 ILE A O 1
ATOM 2871 N N . ASP A 1 350 ? 0.108 8.328 -6.964 1.00 91.50 350 ASP A N 1
ATOM 2872 C CA . ASP A 1 350 ? -0.204 8.276 -8.400 1.00 91.50 350 ASP A CA 1
ATOM 2873 C C . ASP A 1 350 ? -0.250 9.650 -9.088 1.00 91.50 350 ASP A C 1
ATOM 2875 O O . ASP A 1 350 ? 0.199 9.794 -10.222 1.00 91.50 350 ASP A O 1
ATOM 2879 N N . LYS A 1 351 ? -0.724 10.682 -8.383 1.00 91.94 351 LYS A N 1
ATOM 2880 C CA . LYS A 1 351 ? -0.778 12.066 -8.889 1.00 91.94 351 LYS A CA 1
ATOM 2881 C C . LYS A 1 351 ? 0.587 12.721 -9.094 1.00 91.94 351 LYS A C 1
ATOM 2883 O O . LYS A 1 351 ? 0.656 13.741 -9.765 1.00 91.94 351 LYS A O 1
ATOM 2888 N N . HIS A 1 352 ? 1.621 12.150 -8.492 1.00 94.12 352 HIS A N 1
ATOM 2889 C CA . HIS A 1 352 ? 3.007 12.600 -8.547 1.00 94.12 352 HIS A CA 1
ATOM 2890 C C . HIS A 1 352 ? 3.855 11.661 -9.400 1.00 94.12 352 HIS A C 1
ATOM 2892 O O . HIS A 1 352 ? 5.067 11.606 -9.226 1.00 94.12 352 HIS A O 1
ATOM 2898 N N . THR A 1 353 ? 3.223 10.856 -10.259 1.00 96.19 353 THR A N 1
ATOM 2899 C CA . THR A 1 353 ? 3.919 9.904 -11.123 1.00 96.19 353 THR A CA 1
ATOM 2900 C C . THR A 1 353 ? 3.612 10.160 -12.589 1.00 96.19 353 THR A C 1
ATOM 2902 O O . THR A 1 353 ? 2.466 10.405 -12.961 1.00 96.19 353 THR A O 1
ATOM 2905 N N . GLU A 1 354 ? 4.642 10.070 -13.420 1.00 96.94 354 GLU A N 1
ATOM 2906 C CA . GLU A 1 354 ? 4.585 10.260 -14.865 1.00 96.94 354 GLU A CA 1
ATOM 2907 C C . GLU A 1 354 ? 5.187 9.037 -15.557 1.00 96.94 354 GLU A C 1
ATOM 2909 O O . GLU A 1 354 ? 6.354 8.710 -15.339 1.00 96.94 354 GLU A O 1
ATOM 2914 N N . LEU A 1 355 ? 4.392 8.362 -16.389 1.00 98.12 355 LEU A N 1
ATOM 2915 C CA . LEU A 1 355 ? 4.862 7.268 -17.233 1.00 98.12 355 LEU A CA 1
ATOM 2916 C C . LEU A 1 355 ? 5.421 7.830 -18.539 1.00 98.12 355 LEU A C 1
ATOM 2918 O O . LEU A 1 355 ? 4.712 8.500 -19.288 1.00 98.12 355 LEU A O 1
ATOM 2922 N N . ARG A 1 356 ? 6.665 7.489 -18.852 1.00 97.25 356 ARG A N 1
ATOM 2923 C CA . ARG A 1 356 ? 7.306 7.734 -20.144 1.00 97.25 356 ARG A CA 1
ATOM 2924 C C . ARG A 1 356 ? 7.492 6.412 -20.859 1.00 97.25 356 ARG A C 1
ATOM 2926 O O . ARG A 1 356 ? 7.970 5.453 -20.259 1.00 97.25 356 ARG A O 1
ATOM 2933 N N . ILE A 1 357 ? 7.116 6.354 -22.130 1.00 96.19 357 ILE A N 1
ATOM 2934 C CA . ILE A 1 357 ? 7.266 5.157 -22.962 1.00 96.19 357 ILE A CA 1
ATOM 2935 C C . ILE A 1 357 ? 7.943 5.498 -24.282 1.00 96.19 357 ILE A C 1
ATOM 2937 O O . ILE A 1 357 ? 7.775 6.598 -24.812 1.00 96.19 357 ILE A O 1
ATOM 2941 N N . ASN A 1 358 ? 8.655 4.526 -24.843 1.00 94.50 358 ASN A N 1
ATOM 2942 C CA . ASN A 1 358 ? 9.179 4.587 -26.201 1.00 94.50 358 ASN A CA 1
ATOM 2943 C C . ASN A 1 358 ? 9.341 3.187 -26.802 1.00 94.50 358 ASN A C 1
ATOM 2945 O O . ASN A 1 358 ? 9.459 2.200 -26.078 1.00 94.50 358 ASN A O 1
ATOM 2949 N N . THR A 1 359 ? 9.400 3.097 -28.131 1.00 93.06 359 THR A N 1
ATOM 2950 C CA . THR A 1 359 ? 9.755 1.858 -28.832 1.00 93.06 359 THR A CA 1
ATOM 2951 C C . THR A 1 359 ? 11.053 2.059 -29.621 1.00 93.06 359 THR A C 1
ATOM 2953 O O . THR A 1 359 ? 11.091 2.887 -30.533 1.00 93.06 359 THR A O 1
ATOM 2956 N N . PRO A 1 360 ? 12.132 1.322 -29.295 1.00 88.06 360 PRO A N 1
ATOM 2957 C CA . PRO A 1 360 ? 13.329 1.277 -30.132 1.00 88.06 360 PRO A CA 1
ATOM 2958 C C . PRO A 1 360 ? 13.165 0.349 -31.351 1.00 88.06 360 PRO A C 1
ATOM 2960 O O . PRO A 1 360 ? 14.069 0.284 -32.179 1.00 88.06 360 PRO A O 1
ATOM 2963 N N . GLY A 1 361 ? 12.034 -0.359 -31.474 1.00 90.69 361 GLY A N 1
ATOM 2964 C CA . GLY A 1 361 ? 11.870 -1.451 -32.432 1.00 90.69 361 GLY A CA 1
ATOM 2965 C C . GLY A 1 361 ? 12.575 -2.735 -31.992 1.00 90.69 361 GLY A C 1
ATOM 2966 O O . GLY A 1 361 ? 13.026 -2.865 -30.854 1.00 90.69 361 GLY A O 1
ATOM 2967 N N . THR A 1 362 ? 12.652 -3.709 -32.890 1.00 89.81 362 THR A N 1
ATOM 2968 C CA . THR A 1 362 ? 13.468 -4.922 -32.720 1.00 89.81 362 THR A CA 1
ATOM 2969 C C . THR A 1 362 ? 14.954 -4.560 -32.620 1.00 89.81 362 THR A C 1
ATOM 2971 O O . THR A 1 362 ? 15.357 -3.479 -33.051 1.00 89.81 362 THR A O 1
ATOM 2974 N N . GLY A 1 363 ? 15.814 -5.441 -32.104 1.00 85.81 363 GLY A N 1
ATOM 2975 C CA . GLY A 1 363 ? 17.242 -5.127 -32.020 1.00 85.81 363 GLY A CA 1
ATOM 2976 C C . GLY A 1 363 ? 17.912 -4.963 -33.379 1.00 85.81 363 GLY A C 1
ATOM 2977 O O . GLY A 1 363 ? 18.866 -4.197 -33.478 1.00 85.81 363 GLY A O 1
ATOM 2978 N N . GLN A 1 364 ? 17.383 -5.570 -34.448 1.00 89.06 364 GLN A N 1
ATOM 2979 C CA . GLN A 1 364 ? 17.852 -5.286 -35.807 1.00 89.06 364 GLN A CA 1
ATOM 2980 C C . GLN A 1 364 ? 17.510 -3.849 -36.228 1.00 89.06 364 GLN A C 1
ATOM 2982 O O . GLN A 1 364 ? 18.402 -3.113 -36.642 1.00 89.06 364 GLN A O 1
ATOM 2987 N N . GLU A 1 365 ? 16.253 -3.424 -36.056 1.00 92.69 365 GLU A N 1
ATOM 2988 C CA . GLU A 1 365 ? 15.814 -2.048 -36.353 1.00 92.69 365 GLU A CA 1
ATOM 2989 C C . GLU A 1 365 ? 16.619 -1.022 -35.534 1.00 92.69 365 GLU A C 1
ATOM 2991 O O . GLU A 1 365 ? 17.081 -0.005 -36.059 1.00 92.69 365 GLU A O 1
ATOM 2996 N N . PHE A 1 366 ? 16.854 -1.319 -34.252 1.00 89.81 366 PHE A N 1
ATOM 2997 C CA . PHE A 1 366 ? 17.649 -0.475 -33.366 1.00 89.81 366 PHE A CA 1
ATOM 2998 C C . PHE A 1 366 ? 19.139 -0.450 -33.746 1.00 89.81 366 PHE A C 1
ATOM 3000 O O . PHE A 1 366 ? 19.785 0.598 -33.663 1.00 89.81 366 PHE A O 1
ATOM 3007 N N . SER A 1 367 ? 19.694 -1.578 -34.196 1.00 89.31 367 SER A N 1
ATOM 3008 C CA . SER A 1 367 ? 21.069 -1.673 -34.695 1.00 89.31 367 SER A CA 1
ATOM 3009 C C . SER A 1 367 ? 21.264 -0.843 -35.966 1.00 89.31 367 SER A C 1
ATOM 3011 O O . SER A 1 367 ? 22.229 -0.079 -36.055 1.00 89.31 367 SER A O 1
ATOM 3013 N N . ASP A 1 368 ? 20.317 -0.908 -36.906 1.00 92.25 368 ASP A N 1
ATOM 3014 C CA . ASP A 1 368 ? 20.333 -0.118 -38.142 1.00 92.25 368 ASP A CA 1
ATOM 3015 C C . ASP A 1 368 ? 20.254 1.386 -37.841 1.00 92.25 368 ASP A C 1
ATOM 3017 O O . ASP A 1 368 ? 21.002 2.193 -38.409 1.00 92.25 368 ASP A O 1
ATOM 3021 N N . TYR A 1 369 ? 19.407 1.763 -36.879 1.00 92.69 369 TYR A N 1
ATOM 3022 C CA . TYR A 1 369 ? 19.332 3.128 -36.371 1.00 92.69 369 TYR A CA 1
ATOM 3023 C C . TYR A 1 369 ? 20.659 3.586 -35.751 1.00 92.69 369 TYR A C 1
ATOM 3025 O O . TYR A 1 369 ? 21.193 4.636 -36.122 1.00 92.69 369 TYR A O 1
ATOM 3033 N N . CYS A 1 370 ? 21.246 2.780 -34.859 1.00 91.00 370 CYS A N 1
ATOM 3034 C CA . CYS A 1 370 ? 22.547 3.076 -34.265 1.00 91.00 370 CYS A CA 1
ATOM 3035 C C . CYS A 1 370 ? 23.631 3.217 -35.339 1.00 91.00 370 CYS A C 1
ATOM 3037 O O . CYS A 1 370 ? 24.429 4.151 -35.282 1.00 91.00 370 CYS A O 1
ATOM 3039 N N . HIS A 1 371 ? 23.659 2.338 -36.343 1.00 93.38 371 HIS A N 1
ATOM 3040 C CA . HIS A 1 371 ? 24.602 2.428 -37.455 1.00 93.38 371 HIS A CA 1
ATOM 3041 C C . HIS A 1 371 ? 24.464 3.758 -38.204 1.00 93.38 371 HIS A C 1
ATOM 3043 O O . HIS A 1 371 ? 25.470 4.426 -38.460 1.00 93.38 371 HIS A O 1
ATOM 3049 N N . ARG A 1 372 ? 23.229 4.197 -38.480 1.00 95.19 372 ARG A N 1
ATOM 3050 C CA . ARG A 1 372 ? 22.993 5.501 -39.102 1.00 95.19 372 ARG A CA 1
ATOM 3051 C C . ARG A 1 372 ? 23.459 6.658 -38.218 1.00 95.19 372 ARG A C 1
ATOM 3053 O O . ARG A 1 372 ? 24.061 7.595 -38.739 1.00 95.19 372 ARG A O 1
ATOM 3060 N N . LEU A 1 373 ? 23.211 6.609 -36.909 1.00 93.62 373 LEU A N 1
ATOM 3061 C CA . LEU A 1 373 ? 23.704 7.640 -35.993 1.00 93.62 373 LEU A CA 1
ATOM 3062 C C . LEU A 1 373 ? 25.236 7.715 -36.000 1.00 93.62 373 LEU A C 1
ATOM 3064 O O . LEU A 1 373 ? 25.784 8.813 -36.059 1.00 93.62 373 LEU A O 1
ATOM 3068 N N . ARG A 1 374 ? 25.945 6.576 -36.015 1.00 94.81 374 ARG A N 1
ATOM 3069 C CA . ARG A 1 374 ? 27.418 6.575 -36.127 1.00 94.81 374 ARG A CA 1
ATOM 3070 C C . ARG A 1 374 ? 27.881 7.279 -37.402 1.00 94.81 374 ARG A C 1
ATOM 3072 O O . ARG A 1 374 ? 28.774 8.116 -37.339 1.00 94.81 374 ARG A O 1
ATOM 3079 N N . GLN A 1 375 ? 27.248 6.988 -38.540 1.00 95.38 375 GLN A N 1
ATOM 3080 C CA . GLN A 1 375 ? 27.549 7.654 -39.815 1.00 95.38 375 GLN A CA 1
ATOM 3081 C C . GLN A 1 375 ? 27.271 9.163 -39.769 1.00 95.38 375 GLN A C 1
ATOM 3083 O O . GLN A 1 375 ? 28.021 9.938 -40.354 1.00 95.38 375 GLN A O 1
ATOM 3088 N N . TRP A 1 376 ? 26.217 9.582 -39.064 1.00 95.19 376 TRP A N 1
ATOM 3089 C CA . TRP A 1 376 ? 25.871 10.993 -38.886 1.00 95.19 376 TRP A CA 1
ATOM 3090 C C . TRP A 1 376 ? 26.916 11.756 -38.060 1.00 95.19 376 TRP A C 1
ATOM 3092 O O . TRP A 1 376 ? 27.330 12.846 -38.449 1.00 95.19 376 TRP A O 1
ATOM 3102 N N . TYR A 1 377 ? 27.379 11.178 -36.946 1.00 94.69 377 TYR A N 1
ATOM 3103 C CA . TYR A 1 377 ? 28.361 11.830 -36.073 1.00 94.69 377 TYR A CA 1
ATOM 3104 C C . TYR A 1 377 ? 29.810 11.682 -36.547 1.00 94.69 377 TYR A C 1
ATOM 3106 O O . TYR A 1 377 ? 30.644 12.496 -36.163 1.00 94.69 377 TYR A O 1
ATOM 3114 N N . GLN A 1 378 ? 30.129 10.697 -37.394 1.00 94.31 378 GLN A N 1
ATOM 3115 C CA . GLN A 1 378 ? 31.481 10.486 -37.922 1.00 94.31 378 GLN A CA 1
ATOM 3116 C C . GLN A 1 378 ? 32.120 11.761 -38.515 1.00 94.31 378 GLN A C 1
ATOM 3118 O O . GLN A 1 378 ? 33.227 12.101 -38.090 1.00 94.31 378 GLN A O 1
ATOM 3123 N N . PRO A 1 379 ? 31.483 12.505 -39.446 1.00 94.25 379 PRO A N 1
ATOM 3124 C CA . PRO A 1 379 ? 32.079 13.728 -39.988 1.00 94.25 379 PRO A CA 1
ATOM 3125 C C . PRO A 1 379 ? 32.227 14.841 -38.945 1.00 94.25 379 PRO A C 1
ATOM 3127 O O . PRO A 1 379 ? 32.988 15.774 -39.162 1.00 94.25 379 PRO A O 1
ATOM 3130 N N . LEU A 1 380 ? 31.525 14.750 -37.815 1.00 91.81 380 LEU A N 1
ATOM 3131 C CA . LEU A 1 380 ? 31.514 15.741 -36.739 1.00 91.81 380 LEU A CA 1
ATOM 3132 C C . LEU A 1 380 ? 32.382 15.318 -35.546 1.00 91.81 380 LEU A C 1
ATOM 3134 O O . LEU A 1 380 ? 32.427 16.024 -34.544 1.00 91.81 380 LEU A O 1
ATOM 3138 N N . HIS A 1 381 ? 33.079 14.182 -35.638 1.00 89.94 381 HIS A N 1
ATOM 3139 C CA . HIS A 1 381 ? 33.770 13.547 -34.514 1.00 89.94 381 HIS A CA 1
ATOM 3140 C C . HIS A 1 381 ? 34.770 14.480 -33.810 1.00 89.94 381 HIS A C 1
ATOM 3142 O O . HIS A 1 381 ? 34.853 14.500 -32.585 1.00 89.94 381 HIS A O 1
ATOM 3148 N N . TYR A 1 382 ? 35.480 15.315 -34.571 1.00 91.06 382 TYR A N 1
ATOM 3149 C CA . TYR A 1 382 ? 36.458 16.268 -34.036 1.00 91.06 382 TYR A CA 1
ATOM 3150 C C . TYR A 1 382 ? 35.831 17.445 -33.266 1.00 91.06 382 TYR A C 1
ATOM 3152 O O . TYR A 1 382 ? 36.544 18.143 -32.551 1.00 91.06 382 TYR A O 1
ATOM 3160 N N . LEU A 1 383 ? 34.522 17.680 -33.413 1.00 90.81 383 LEU A N 1
ATOM 3161 C CA . LEU A 1 383 ? 33.779 18.706 -32.676 1.00 90.81 383 LEU A CA 1
ATOM 3162 C C . LEU A 1 383 ? 33.259 18.201 -31.322 1.00 90.81 383 LEU A C 1
ATOM 3164 O O . LEU A 1 383 ? 32.808 19.002 -30.507 1.00 90.81 383 LEU A O 1
ATOM 3168 N N . LEU A 1 384 ? 33.295 16.886 -31.098 1.00 91.94 384 LEU A N 1
ATOM 3169 C CA . LEU A 1 384 ? 32.813 16.240 -29.882 1.00 91.94 384 LEU A CA 1
ATOM 3170 C C . LEU A 1 384 ? 33.907 16.210 -28.806 1.00 91.94 384 LEU A C 1
ATOM 3172 O O . LEU A 1 384 ? 35.094 16.091 -29.112 1.00 91.94 384 LEU A O 1
ATOM 3176 N N . THR A 1 385 ? 33.511 16.265 -27.533 1.00 92.06 385 THR A N 1
ATOM 3177 C CA . THR A 1 385 ? 34.431 16.037 -26.403 1.00 92.06 385 THR A CA 1
ATOM 3178 C C . THR A 1 385 ? 34.940 14.587 -26.390 1.00 92.06 385 THR A C 1
ATOM 3180 O O . THR A 1 385 ? 34.279 13.714 -26.952 1.00 92.06 385 THR A O 1
ATOM 3183 N N . PRO A 1 386 ? 36.057 14.260 -25.711 1.00 92.06 386 PRO A N 1
ATOM 3184 C CA . PRO A 1 386 ? 36.572 12.884 -25.670 1.00 92.06 386 PRO A CA 1
ATOM 3185 C C . PRO A 1 386 ? 35.542 11.837 -25.208 1.00 92.06 386 PRO A C 1
ATOM 3187 O O . PRO A 1 386 ? 35.467 10.741 -25.759 1.00 92.06 386 PRO A O 1
ATOM 3190 N N . GLN A 1 387 ? 34.689 12.187 -24.240 1.00 89.38 387 GLN A N 1
ATOM 3191 C CA . GLN A 1 387 ? 33.616 11.307 -23.769 1.00 89.38 387 GLN A CA 1
ATOM 3192 C C . GLN A 1 387 ? 32.514 11.128 -24.827 1.00 89.38 387 GLN A C 1
ATOM 3194 O O . GLN A 1 387 ? 32.061 10.013 -25.079 1.00 89.38 387 GLN A O 1
ATOM 3199 N N . GLN A 1 388 ? 32.109 12.215 -25.488 1.00 92.38 388 GLN A N 1
ATOM 3200 C CA . GLN A 1 388 ? 31.133 12.179 -26.580 1.00 92.38 388 GLN A CA 1
ATOM 3201 C C . GLN A 1 388 ? 31.673 11.413 -27.800 1.00 92.38 388 GLN A C 1
ATOM 3203 O O . GLN A 1 388 ? 30.927 10.683 -28.450 1.00 92.38 388 GLN A O 1
ATOM 3208 N N . GLN A 1 389 ? 32.971 11.524 -28.092 1.00 93.00 389 GLN A N 1
ATOM 3209 C CA . GLN A 1 389 ? 33.654 10.746 -29.126 1.00 93.00 389 GLN A CA 1
ATOM 3210 C C . GLN A 1 389 ? 33.558 9.249 -28.836 1.00 93.00 389 GLN A C 1
ATOM 3212 O O . GLN A 1 389 ? 33.161 8.488 -29.720 1.00 93.00 389 GLN A O 1
ATOM 3217 N N . GLN A 1 390 ? 33.833 8.829 -27.598 1.00 90.25 390 GLN A N 1
ATOM 3218 C CA . GLN A 1 390 ? 33.677 7.435 -27.186 1.00 90.25 390 GLN A CA 1
ATOM 3219 C C . GLN A 1 390 ? 32.225 6.959 -27.354 1.00 90.25 390 GLN A C 1
ATOM 3221 O O . GLN A 1 390 ? 31.977 5.924 -27.976 1.00 90.25 390 GLN A O 1
ATOM 3226 N N . TRP A 1 391 ? 31.248 7.750 -26.896 1.00 90.50 391 TRP A N 1
ATOM 3227 C CA . TRP A 1 391 ? 29.829 7.431 -27.079 1.00 90.50 391 TRP A CA 1
ATOM 3228 C C . TRP A 1 391 ? 29.430 7.324 -28.550 1.00 90.50 391 TRP A C 1
ATOM 3230 O O . TRP A 1 391 ? 28.712 6.394 -28.902 1.00 90.50 391 TRP A O 1
ATOM 3240 N N . SER A 1 392 ? 29.928 8.210 -29.417 1.00 91.00 392 SER A N 1
ATOM 3241 C CA . SER A 1 392 ? 29.626 8.192 -30.856 1.00 91.00 392 SER A CA 1
ATOM 3242 C C . SER A 1 392 ? 29.984 6.861 -31.525 1.00 91.00 392 SER A C 1
ATOM 3244 O O . SER A 1 392 ? 29.355 6.483 -32.511 1.00 91.00 392 SER A O 1
ATOM 3246 N N . VAL A 1 393 ? 30.963 6.137 -30.974 1.00 88.88 393 VAL A N 1
ATOM 3247 C CA . VAL A 1 393 ? 31.420 4.841 -31.481 1.00 88.88 393 VAL A CA 1
ATOM 3248 C C . VAL A 1 393 ? 30.716 3.692 -30.763 1.00 88.88 393 VAL A C 1
ATOM 3250 O O . VAL A 1 393 ? 30.145 2.820 -31.418 1.00 88.88 393 VAL A O 1
ATOM 3253 N N . GLU A 1 394 ? 30.719 3.683 -29.431 1.00 86.00 394 GLU A N 1
ATOM 3254 C CA . GLU A 1 394 ? 30.202 2.561 -28.641 1.00 86.00 394 GLU A CA 1
ATOM 3255 C C . GLU A 1 394 ? 28.668 2.511 -28.660 1.00 86.00 394 GLU A C 1
ATOM 3257 O O . GLU A 1 394 ? 28.073 1.538 -29.132 1.00 86.00 394 GLU A O 1
ATOM 3262 N N . ASN A 1 395 ? 28.023 3.587 -28.208 1.00 86.56 395 ASN A N 1
ATOM 3263 C CA . ASN A 1 395 ? 26.573 3.705 -28.093 1.00 86.56 395 ASN A CA 1
ATOM 3264 C C . ASN A 1 395 ? 26.133 5.132 -28.480 1.00 86.56 395 ASN A C 1
ATOM 3266 O O . ASN A 1 395 ? 26.002 5.997 -27.605 1.00 86.56 395 ASN A O 1
ATOM 3270 N N . PRO A 1 396 ? 25.907 5.395 -29.784 1.00 90.25 396 PRO A N 1
ATOM 3271 C CA . PRO A 1 396 ? 25.691 6.750 -30.294 1.00 90.25 396 PRO A CA 1
ATOM 3272 C C . PRO A 1 396 ? 24.402 7.390 -29.772 1.00 90.25 396 PRO A C 1
ATOM 3274 O O . PRO A 1 396 ? 24.281 8.610 -29.764 1.00 90.25 396 PRO A O 1
ATOM 3277 N N . VAL A 1 397 ? 23.454 6.593 -29.277 1.00 90.00 397 VAL A N 1
ATOM 3278 C CA . VAL A 1 397 ? 22.209 7.084 -28.678 1.00 90.00 397 VAL A CA 1
ATOM 3279 C C . VAL A 1 397 ? 22.468 7.865 -27.385 1.00 90.00 397 VAL A C 1
ATOM 3281 O O . VAL A 1 397 ? 21.714 8.782 -27.066 1.00 90.00 397 VAL A O 1
ATOM 3284 N N . ARG A 1 398 ? 23.581 7.611 -26.679 1.00 88.56 398 ARG A N 1
ATOM 3285 C CA . ARG A 1 398 ? 23.966 8.406 -25.498 1.00 88.56 398 ARG A CA 1
ATOM 3286 C C . ARG A 1 398 ? 24.150 9.890 -25.809 1.00 88.56 398 ARG A C 1
ATOM 3288 O O . ARG A 1 398 ? 23.916 10.707 -24.921 1.00 88.56 398 ARG A O 1
ATOM 3295 N N . LEU A 1 399 ? 24.511 10.239 -27.046 1.00 89.44 399 LEU A N 1
ATOM 3296 C CA . LEU A 1 399 ? 24.603 11.629 -27.501 1.00 89.44 399 LEU A CA 1
ATOM 3297 C C . LEU A 1 399 ? 23.235 12.322 -27.546 1.00 89.44 399 LEU A C 1
ATOM 3299 O O . LEU A 1 399 ? 23.164 13.533 -27.367 1.00 89.44 399 LEU A O 1
ATOM 3303 N N . LEU A 1 400 ? 22.153 11.562 -27.734 1.00 88.56 400 LEU A N 1
ATOM 3304 C CA . LEU A 1 400 ? 20.779 12.068 -27.705 1.00 88.56 400 LEU A CA 1
ATOM 3305 C C . LEU A 1 400 ? 20.260 12.254 -26.274 1.00 88.56 400 LEU A C 1
ATOM 3307 O O . LEU A 1 400 ? 19.451 13.142 -26.031 1.00 88.56 400 LEU A O 1
ATOM 3311 N N . GLN A 1 401 ? 20.736 11.437 -25.332 1.00 84.69 401 GLN A N 1
ATOM 3312 C CA . GLN A 1 401 ? 20.269 11.428 -23.939 1.00 84.69 401 GLN A CA 1
ATOM 3313 C C . GLN A 1 401 ? 21.026 12.412 -23.042 1.00 84.69 401 GLN A C 1
ATOM 3315 O O . GLN A 1 401 ? 20.456 12.979 -22.116 1.00 84.69 401 GLN A O 1
ATOM 3320 N N . ASN A 1 402 ? 22.314 12.631 -23.317 1.00 82.62 402 ASN A N 1
ATOM 3321 C CA . ASN A 1 402 ? 23.213 13.413 -22.466 1.00 82.62 402 ASN A CA 1
ATOM 3322 C C . ASN A 1 402 ? 23.526 14.776 -23.095 1.00 82.62 402 ASN A C 1
ATOM 3324 O O . ASN A 1 402 ? 24.686 15.131 -23.291 1.00 82.62 402 ASN A O 1
ATOM 3328 N N . ILE A 1 403 ? 22.476 15.530 -23.437 1.00 81.44 403 ILE A N 1
ATOM 3329 C CA . ILE A 1 403 ? 22.614 16.873 -24.026 1.00 81.44 403 ILE A CA 1
ATOM 3330 C C . ILE A 1 403 ? 23.102 17.875 -22.972 1.00 81.44 403 ILE A C 1
ATOM 3332 O O . ILE A 1 403 ? 23.964 18.706 -23.254 1.00 81.44 403 ILE A O 1
ATOM 3336 N N . GLY A 1 404 ? 22.565 17.799 -21.748 1.00 78.56 404 GLY A N 1
ATOM 3337 C CA . GLY A 1 404 ? 22.859 18.765 -20.688 1.00 78.56 404 GLY A CA 1
ATOM 3338 C C . GLY A 1 404 ? 22.676 20.211 -21.168 1.00 78.56 404 GLY A C 1
ATOM 3339 O O . GLY A 1 404 ? 21.690 20.534 -21.827 1.00 78.56 404 GLY A O 1
ATOM 3340 N N . ASN A 1 405 ? 23.662 21.064 -20.876 1.00 80.88 405 ASN A N 1
ATOM 3341 C CA . ASN A 1 405 ? 23.721 22.455 -21.341 1.00 80.88 405 ASN A CA 1
ATOM 3342 C C . ASN A 1 405 ? 24.603 22.638 -22.596 1.00 80.88 405 ASN A C 1
ATOM 3344 O O . ASN A 1 405 ? 25.101 23.738 -22.816 1.00 80.88 405 ASN A O 1
ATOM 3348 N N . ASP A 1 406 ? 24.839 21.592 -23.399 1.00 89.25 406 ASP A N 1
ATOM 3349 C CA . ASP A 1 406 ? 25.670 21.663 -24.611 1.00 89.25 406 ASP A CA 1
ATOM 3350 C C . ASP A 1 406 ? 24.859 22.199 -25.818 1.00 89.25 406 ASP A C 1
ATOM 3352 O O . ASP A 1 406 ? 24.037 21.476 -26.401 1.00 89.25 406 ASP A O 1
ATOM 3356 N N . PRO A 1 407 ? 25.065 23.466 -26.238 1.00 90.56 407 PRO A N 1
ATOM 3357 C CA . PRO A 1 407 ? 24.288 24.065 -27.318 1.00 90.56 407 PRO A CA 1
ATOM 3358 C C . PRO A 1 407 ? 24.652 23.498 -28.694 1.00 90.56 407 PRO A C 1
ATOM 3360 O O . PRO A 1 407 ? 23.828 23.563 -29.609 1.00 90.56 407 PRO A O 1
ATOM 3363 N N . LEU A 1 408 ? 25.870 22.974 -28.868 1.00 89.69 408 LEU A N 1
ATOM 3364 C CA . LEU A 1 408 ? 26.289 22.359 -30.121 1.00 89.69 408 LEU A CA 1
ATOM 3365 C C . LEU A 1 408 ? 25.569 21.024 -30.280 1.00 89.69 408 LEU A C 1
ATOM 3367 O O . LEU A 1 408 ? 24.887 20.818 -31.283 1.00 89.69 408 LEU A O 1
ATOM 3371 N N . LEU A 1 409 ? 25.664 20.161 -29.267 1.00 90.06 409 LEU A N 1
ATOM 3372 C CA . LEU A 1 409 ? 25.036 18.844 -29.290 1.00 90.06 409 LEU A CA 1
ATOM 3373 C C . LEU A 1 409 ? 23.512 18.947 -29.440 1.00 90.06 409 LEU A C 1
ATOM 3375 O O . LEU A 1 409 ? 22.925 18.222 -30.239 1.00 90.06 409 LEU A O 1
ATOM 3379 N N . SER A 1 410 ? 22.882 19.922 -28.776 1.00 90.75 410 SER A N 1
ATOM 3380 C CA . SER A 1 410 ? 21.455 20.226 -28.949 1.00 90.75 410 SER A CA 1
ATOM 3381 C C . SER A 1 410 ? 21.080 20.495 -30.416 1.00 90.75 410 SER A C 1
ATOM 3383 O O . SER A 1 410 ? 20.141 19.889 -30.935 1.00 90.75 410 SER A O 1
ATOM 3385 N N . ARG A 1 411 ? 21.844 21.337 -31.131 1.00 91.06 411 ARG A N 1
ATOM 3386 C CA . ARG A 1 411 ? 21.597 21.616 -32.561 1.00 91.06 411 ARG A CA 1
ATOM 3387 C C . ARG A 1 411 ? 21.869 20.407 -33.448 1.00 91.06 411 ARG A C 1
ATOM 3389 O O . ARG A 1 411 ? 21.107 20.160 -34.378 1.00 91.06 411 ARG A O 1
ATOM 3396 N N . LEU A 1 412 ? 22.938 19.658 -33.173 1.00 90.81 412 LEU A N 1
ATOM 3397 C CA . LEU A 1 412 ? 23.275 18.456 -33.939 1.00 90.81 412 LEU A CA 1
ATOM 3398 C C . LEU A 1 412 ? 22.178 17.393 -33.824 1.00 90.81 412 LEU A C 1
ATOM 3400 O O . LEU A 1 412 ? 21.827 16.761 -34.818 1.00 90.81 412 LEU A O 1
ATOM 3404 N N . ASN A 1 413 ? 21.601 17.238 -32.634 1.00 90.62 413 ASN A N 1
ATOM 3405 C CA . ASN A 1 413 ? 20.556 16.256 -32.367 1.00 90.62 413 ASN A CA 1
ATOM 3406 C C . ASN A 1 413 ? 19.217 16.619 -33.021 1.00 90.62 413 ASN A C 1
ATOM 3408 O O . ASN A 1 413 ? 18.476 15.721 -33.403 1.00 90.62 413 ASN A O 1
ATOM 3412 N N . GLN A 1 414 ? 18.919 17.908 -33.226 1.00 90.00 414 GLN A N 1
ATOM 3413 C CA . GLN A 1 414 ? 17.728 18.336 -33.979 1.00 90.00 414 GLN A CA 1
ATOM 3414 C C . GLN A 1 414 ? 17.752 17.883 -35.445 1.00 90.00 414 GLN A C 1
ATOM 3416 O O . GLN A 1 414 ? 16.699 17.718 -36.055 1.00 90.00 414 GLN A O 1
ATOM 3421 N N . GLN A 1 415 ? 18.946 17.702 -36.012 1.00 91.12 415 GLN A N 1
ATOM 3422 C CA . GLN A 1 415 ? 19.142 17.243 -37.389 1.00 91.12 415 GLN A CA 1
ATOM 3423 C C . GLN A 1 415 ? 19.513 15.759 -37.472 1.00 91.12 415 GLN A C 1
ATOM 3425 O O . GLN A 1 415 ? 19.669 15.226 -38.572 1.00 91.12 415 GLN A O 1
ATOM 3430 N N . ALA A 1 416 ? 19.662 15.091 -36.327 1.00 91.12 416 ALA A N 1
ATOM 3431 C CA . ALA A 1 416 ? 20.023 13.690 -36.292 1.00 91.12 416 ALA A CA 1
ATOM 3432 C C . ALA A 1 416 ? 18.899 12.815 -36.885 1.00 91.12 416 ALA A C 1
ATOM 3434 O O . ALA A 1 416 ? 17.716 13.163 -36.807 1.00 91.12 416 ALA A O 1
ATOM 3435 N N . PRO A 1 417 ? 19.255 11.659 -37.470 1.00 91.38 417 PRO A N 1
ATOM 3436 C CA . PRO A 1 417 ? 18.298 10.643 -37.893 1.00 91.38 417 PRO A CA 1
ATOM 3437 C C . PRO A 1 417 ? 17.250 10.355 -36.809 1.00 91.38 417 PRO A C 1
ATOM 3439 O O . PRO A 1 417 ? 17.592 10.206 -35.640 1.00 91.38 417 PRO A O 1
ATOM 3442 N N . CYS A 1 418 ? 15.980 10.233 -37.197 1.00 88.56 418 CYS A N 1
ATOM 3443 C CA . CYS A 1 418 ? 14.900 9.913 -36.265 1.00 88.56 418 CYS A CA 1
ATOM 3444 C C . CYS A 1 418 ? 14.668 8.397 -36.192 1.00 88.56 418 CYS A C 1
ATOM 3446 O O . CYS A 1 418 ? 14.519 7.746 -37.229 1.00 88.56 418 CYS A O 1
ATOM 3448 N N . ALA A 1 419 ? 14.570 7.844 -34.978 1.00 87.25 419 ALA A N 1
ATOM 3449 C CA . ALA A 1 419 ? 14.366 6.409 -34.751 1.00 87.25 419 ALA A CA 1
ATOM 3450 C C . ALA A 1 419 ? 13.094 5.857 -35.425 1.00 87.25 419 ALA A C 1
ATOM 3452 O O . ALA A 1 419 ? 13.088 4.736 -35.926 1.00 87.25 419 ALA A O 1
ATOM 3453 N N . THR A 1 420 ? 12.027 6.659 -35.515 1.00 87.38 420 THR A N 1
ATOM 3454 C CA . THR A 1 420 ? 10.745 6.244 -36.117 1.00 87.38 420 THR A CA 1
ATOM 3455 C C . THR A 1 420 ? 10.858 5.868 -37.597 1.00 87.38 420 THR A C 1
ATOM 3457 O O . THR A 1 420 ? 10.061 5.060 -38.080 1.00 87.38 420 THR A O 1
ATOM 3460 N N . GLY A 1 421 ? 11.861 6.405 -38.304 1.00 90.12 421 GLY A N 1
ATOM 3461 C CA . GLY A 1 421 ? 12.147 6.085 -39.704 1.00 90.12 421 GLY A CA 1
ATOM 3462 C C . GLY A 1 421 ? 12.737 4.688 -39.925 1.00 90.12 421 GLY A C 1
ATOM 3463 O O . GLY A 1 421 ? 12.738 4.215 -41.057 1.00 90.12 421 GLY A O 1
ATOM 3464 N N . PHE A 1 422 ? 13.205 4.025 -38.864 1.00 92.25 422 PHE A N 1
ATOM 3465 C CA . PHE A 1 422 ? 13.818 2.691 -38.913 1.00 92.25 422 PHE A CA 1
ATOM 3466 C C . PHE A 1 422 ? 12.866 1.578 -38.472 1.00 92.25 422 PHE A C 1
ATOM 3468 O O . PHE A 1 422 ? 13.151 0.404 -38.678 1.00 92.25 422 PHE A O 1
ATOM 3475 N N . LEU A 1 423 ? 11.721 1.934 -37.889 1.00 93.75 423 LEU A N 1
ATOM 3476 C CA . LEU A 1 423 ? 10.721 0.963 -37.465 1.00 93.75 423 LEU A CA 1
ATOM 3477 C C . LE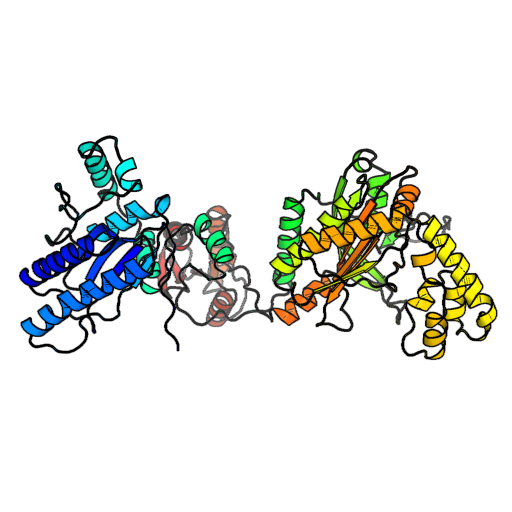U A 1 423 ? 10.029 0.340 -38.685 1.00 93.75 423 LEU A C 1
ATOM 3479 O O . LEU A 1 423 ? 9.667 1.037 -39.637 1.00 93.75 423 LEU A O 1
ATOM 3483 N N . SER A 1 424 ? 9.769 -0.960 -38.649 1.00 95.12 424 SER A N 1
ATOM 3484 C CA . SER A 1 424 ? 8.866 -1.626 -39.585 1.00 95.12 424 SER A CA 1
ATOM 3485 C C . SER A 1 424 ? 7.412 -1.221 -39.335 1.00 95.12 424 SER A C 1
ATOM 3487 O O . SER A 1 424 ? 7.049 -0.634 -38.310 1.00 95.12 424 SER A O 1
ATOM 3489 N N . GLU A 1 425 ? 6.539 -1.549 -40.288 1.00 95.12 425 GLU A N 1
ATOM 3490 C CA . GLU A 1 425 ? 5.099 -1.369 -40.108 1.00 95.12 425 GLU A CA 1
ATOM 3491 C C . GLU A 1 425 ? 4.573 -2.182 -38.920 1.00 95.12 425 GLU A C 1
ATOM 3493 O O . GLU A 1 425 ? 3.798 -1.659 -38.122 1.00 95.12 425 GLU A O 1
ATOM 3498 N N . HIS A 1 426 ? 5.076 -3.405 -38.742 1.00 92.75 426 HIS A N 1
ATOM 3499 C CA . HIS A 1 426 ? 4.713 -4.270 -37.626 1.00 92.75 426 HIS A CA 1
ATOM 3500 C C . HIS A 1 426 ? 5.063 -3.638 -36.268 1.00 92.75 426 HIS A C 1
ATOM 3502 O O . HIS A 1 426 ? 4.188 -3.515 -35.410 1.00 92.75 426 HIS A O 1
ATOM 3508 N N . SER A 1 427 ? 6.302 -3.164 -36.077 1.00 93.00 427 SER A N 1
ATOM 3509 C CA . SER A 1 427 ? 6.727 -2.517 -34.823 1.00 93.00 427 SER A CA 1
ATOM 3510 C C . SER A 1 427 ? 5.900 -1.262 -34.512 1.00 93.00 427 SER A C 1
ATOM 3512 O O . SER A 1 427 ? 5.466 -1.061 -33.374 1.00 93.00 427 SER A O 1
ATOM 3514 N N . ARG A 1 428 ? 5.593 -0.444 -35.533 1.00 93.56 428 ARG A N 1
ATOM 3515 C CA . ARG A 1 428 ? 4.714 0.731 -35.382 1.00 93.56 428 ARG A CA 1
ATOM 3516 C C . ARG A 1 428 ? 3.291 0.352 -34.974 1.00 93.56 428 ARG A C 1
ATOM 3518 O O . ARG A 1 428 ? 2.712 1.006 -34.103 1.00 93.56 428 ARG A O 1
ATOM 3525 N N . GLN A 1 429 ? 2.723 -0.683 -35.590 1.00 93.25 429 GLN A N 1
ATOM 3526 C CA . GLN A 1 429 ? 1.380 -1.166 -35.267 1.00 93.25 429 GLN A CA 1
ATOM 3527 C C . GLN A 1 429 ? 1.317 -1.702 -33.830 1.00 93.25 429 GLN A C 1
ATOM 3529 O O . GLN A 1 429 ? 0.421 -1.314 -33.084 1.00 93.25 429 GLN A O 1
ATOM 3534 N N . GLN A 1 430 ? 2.299 -2.502 -33.399 1.00 91.94 430 GLN A N 1
ATOM 3535 C CA . GLN A 1 430 ? 2.375 -3.023 -32.026 1.00 91.94 430 GLN A CA 1
ATOM 3536 C C . GLN A 1 430 ? 2.436 -1.904 -30.977 1.00 91.94 430 GLN A C 1
ATOM 3538 O O . GLN A 1 430 ? 1.690 -1.929 -29.996 1.00 91.94 430 GLN A O 1
ATOM 3543 N N . PHE A 1 431 ? 3.269 -0.884 -31.198 1.00 93.94 431 PHE A N 1
ATOM 3544 C CA . PHE A 1 431 ? 3.345 0.263 -30.291 1.00 93.94 431 PHE A CA 1
ATOM 3545 C C . PHE A 1 431 ? 2.045 1.081 -30.277 1.00 93.94 431 PHE A C 1
ATOM 3547 O O . PHE A 1 431 ? 1.588 1.515 -29.221 1.00 93.94 431 PHE A O 1
ATOM 3554 N N . THR A 1 432 ? 1.395 1.235 -31.434 1.00 94.81 432 THR A N 1
ATOM 3555 C CA . THR A 1 432 ? 0.089 1.906 -31.532 1.00 94.81 432 THR A CA 1
ATOM 3556 C C . THR A 1 432 ? -0.983 1.168 -30.728 1.00 94.81 432 THR A C 1
ATOM 3558 O O . THR A 1 432 ? -1.746 1.806 -30.002 1.00 94.81 432 THR A O 1
ATOM 3561 N N . LEU A 1 433 ? -1.019 -0.165 -30.805 1.00 93.94 433 LEU A N 1
ATOM 3562 C CA . LEU A 1 433 ? -1.945 -0.992 -30.027 1.00 93.94 433 LEU A CA 1
ATOM 3563 C C . LEU A 1 433 ? -1.708 -0.850 -28.518 1.00 93.94 433 LEU A C 1
ATOM 3565 O O . LEU A 1 433 ? -2.668 -0.714 -27.761 1.00 93.94 433 LEU A O 1
ATOM 3569 N N . LEU A 1 434 ? -0.446 -0.807 -28.077 1.00 94.69 434 LEU A N 1
ATOM 3570 C CA . LEU A 1 434 ? -0.110 -0.546 -26.675 1.00 94.69 434 LEU A CA 1
ATOM 3571 C C . LEU A 1 434 ? -0.636 0.823 -26.217 1.00 94.69 434 LEU A C 1
ATOM 3573 O O . LEU A 1 434 ? -1.311 0.912 -25.194 1.00 94.69 434 LEU A O 1
ATOM 3577 N N . CYS A 1 435 ? -0.377 1.880 -26.989 1.00 96.31 435 CYS A N 1
ATOM 3578 C CA . CYS A 1 435 ? -0.871 3.232 -26.717 1.00 96.31 435 CYS A CA 1
ATOM 3579 C C . CYS A 1 435 ? -2.405 3.279 -26.612 1.00 96.31 435 CYS A C 1
ATOM 3581 O O . CYS A 1 435 ? -2.959 3.882 -25.692 1.00 96.31 435 CYS A O 1
ATOM 3583 N N . GLN A 1 436 ? -3.113 2.607 -27.524 1.00 96.56 436 GLN A N 1
ATOM 3584 C CA . GLN A 1 436 ? -4.574 2.490 -27.475 1.00 96.56 436 GLN A CA 1
ATOM 3585 C C . GLN A 1 436 ? -5.048 1.775 -26.204 1.00 96.56 436 GLN A C 1
ATOM 3587 O O . GLN A 1 436 ? -5.993 2.239 -25.565 1.00 96.56 436 GLN A O 1
ATOM 3592 N N . ALA A 1 437 ? -4.376 0.696 -25.803 1.00 95.94 437 ALA A N 1
ATOM 3593 C CA . ALA A 1 437 ? -4.702 -0.029 -24.582 1.00 95.94 437 ALA A CA 1
ATOM 3594 C C . ALA A 1 437 ? -4.466 0.823 -23.320 1.00 95.94 437 ALA A C 1
ATOM 3596 O O . ALA A 1 437 ? -5.318 0.853 -22.432 1.00 95.94 437 ALA A O 1
ATOM 3597 N N . LEU A 1 438 ? -3.370 1.587 -23.254 1.00 96.75 438 LEU A N 1
ATOM 3598 C CA . LEU A 1 438 ? -3.115 2.529 -22.154 1.00 96.75 438 LEU A CA 1
ATOM 3599 C C . LEU A 1 438 ? -4.213 3.597 -22.048 1.00 96.75 438 LEU A C 1
ATOM 3601 O O . LEU A 1 438 ? -4.686 3.887 -20.946 1.00 96.75 438 LEU A O 1
ATOM 3605 N N . ASN A 1 439 ? -4.681 4.119 -23.186 1.00 96.88 439 ASN A N 1
ATOM 3606 C CA . ASN A 1 439 ? -5.789 5.076 -23.231 1.00 96.88 439 ASN A CA 1
ATOM 3607 C C . ASN A 1 439 ? -7.103 4.472 -22.712 1.00 96.88 439 ASN A C 1
ATOM 3609 O O . ASN A 1 439 ? -7.810 5.120 -21.938 1.00 96.88 439 ASN A O 1
ATOM 3613 N N . GLN A 1 440 ? -7.415 3.226 -23.087 1.00 96.31 440 GLN A N 1
ATOM 3614 C CA . GLN A 1 440 ? -8.599 2.505 -22.597 1.00 96.31 440 GLN A CA 1
ATOM 3615 C C . GLN A 1 440 ? -8.550 2.249 -21.086 1.00 96.31 440 GLN A C 1
ATOM 3617 O O . GLN A 1 440 ? -9.579 2.267 -20.419 1.00 96.31 440 GLN A O 1
ATOM 3622 N N . LEU A 1 441 ? -7.354 2.041 -20.539 1.00 94.06 441 LEU A N 1
ATOM 3623 C CA . LEU A 1 441 ? -7.131 1.832 -19.108 1.00 94.06 441 LEU A CA 1
ATOM 3624 C C . LEU A 1 441 ? -7.006 3.132 -18.308 1.00 94.06 441 LEU A C 1
ATOM 3626 O O . LEU A 1 441 ? -6.833 3.089 -17.088 1.00 94.06 441 LEU A O 1
ATOM 3630 N N . HIS A 1 442 ? -7.075 4.283 -18.981 1.00 95.25 442 HIS A N 1
ATOM 3631 C CA . HIS A 1 442 ? -6.858 5.596 -18.382 1.00 95.25 442 HIS A CA 1
ATOM 3632 C C . HIS A 1 442 ? -5.509 5.684 -17.644 1.00 95.25 442 HIS A C 1
ATOM 3634 O O . HIS A 1 442 ? -5.418 6.186 -16.518 1.00 95.25 442 HIS A O 1
ATOM 3640 N N . ILE A 1 443 ? -4.452 5.165 -18.277 1.00 95.94 443 ILE A N 1
ATOM 3641 C CA . ILE A 1 443 ? -3.068 5.312 -17.820 1.00 95.94 443 ILE A CA 1
ATOM 3642 C C . ILE A 1 443 ? -2.439 6.466 -18.602 1.00 95.94 443 ILE A C 1
ATOM 3644 O O . ILE A 1 443 ? -2.162 6.293 -19.789 1.00 95.94 443 ILE A O 1
ATOM 3648 N N . PRO A 1 444 ? -2.240 7.647 -17.986 1.00 95.44 444 PRO A N 1
ATOM 3649 C CA . PRO A 1 444 ? -1.589 8.757 -18.668 1.00 95.44 444 PRO A CA 1
ATOM 3650 C C . PRO A 1 444 ? -0.130 8.398 -18.954 1.00 95.44 444 PRO A C 1
ATOM 3652 O O . PRO A 1 444 ? 0.547 7.835 -18.094 1.00 95.44 444 PRO A O 1
ATOM 3655 N N . TYR A 1 445 ? 0.343 8.729 -20.152 1.00 97.31 445 TYR A N 1
ATOM 3656 C CA . TYR A 1 445 ? 1.721 8.492 -20.564 1.00 97.31 445 TYR A CA 1
ATOM 3657 C C . TYR A 1 445 ? 2.233 9.620 -21.463 1.00 97.31 445 TYR A C 1
ATOM 3659 O O . TYR A 1 445 ? 1.458 10.306 -22.132 1.00 97.31 445 TYR A O 1
ATOM 3667 N N . ILE A 1 446 ? 3.554 9.770 -21.504 1.00 97.25 446 ILE A N 1
ATOM 3668 C CA . ILE A 1 446 ? 4.283 10.613 -22.449 1.00 97.25 446 ILE A CA 1
ATOM 3669 C C . ILE A 1 446 ? 5.050 9.705 -23.405 1.00 97.25 446 ILE A C 1
ATOM 3671 O O . ILE A 1 446 ? 5.756 8.790 -22.977 1.00 97.25 446 ILE A O 1
ATOM 3675 N N . HIS A 1 447 ? 4.923 9.960 -24.708 1.00 95.44 447 HIS A N 1
ATOM 3676 C CA . HIS A 1 447 ? 5.818 9.353 -25.690 1.00 95.44 447 HIS A CA 1
ATOM 3677 C C . HIS A 1 447 ? 7.132 10.138 -25.706 1.00 95.44 447 HIS A C 1
ATOM 3679 O O . HIS A 1 447 ? 7.210 11.219 -26.286 1.00 95.44 447 HIS A O 1
ATOM 3685 N N . ASP A 1 448 ? 8.153 9.598 -25.045 1.00 92.25 448 ASP A N 1
ATOM 3686 C CA . ASP A 1 448 ? 9.483 10.200 -24.982 1.00 92.25 448 ASP A CA 1
ATOM 3687 C C . ASP A 1 448 ? 10.388 9.583 -26.055 1.00 92.25 448 ASP A C 1
ATOM 3689 O O . ASP A 1 448 ? 10.955 8.508 -25.878 1.00 92.25 448 ASP A O 1
ATOM 3693 N N . HIS A 1 449 ? 10.545 10.266 -27.189 1.00 87.62 449 HIS A N 1
ATOM 3694 C CA . HIS A 1 449 ? 11.399 9.796 -28.285 1.00 87.62 449 HIS A CA 1
ATOM 3695 C C . HIS A 1 449 ? 12.892 9.695 -27.917 1.00 87.62 449 HIS A C 1
ATOM 3697 O O . HIS A 1 449 ? 13.642 9.040 -28.642 1.00 87.62 449 HIS A O 1
ATOM 3703 N N . GLY A 1 450 ? 13.325 10.344 -26.829 1.00 85.56 450 GLY A N 1
ATOM 3704 C CA . GLY A 1 450 ? 14.687 10.287 -26.294 1.00 85.56 450 GLY A CA 1
ATOM 3705 C C . GLY A 1 450 ? 14.899 9.170 -25.269 1.00 85.56 450 GLY A C 1
ATOM 3706 O O . GLY A 1 450 ? 16.029 8.952 -24.818 1.00 85.56 450 GLY A O 1
ATOM 3707 N N . LEU A 1 451 ? 13.842 8.439 -24.905 1.00 88.56 451 LEU A N 1
ATOM 3708 C CA . LEU A 1 451 ? 13.934 7.343 -23.955 1.00 88.56 451 LEU A CA 1
ATOM 3709 C C . LEU A 1 451 ? 14.498 6.092 -24.635 1.00 88.56 451 LEU A C 1
ATOM 3711 O O . LEU A 1 451 ? 13.823 5.409 -25.407 1.00 88.56 451 LEU A O 1
ATOM 3715 N N . PHE A 1 452 ? 15.743 5.774 -24.304 1.00 84.00 452 PHE A N 1
ATOM 3716 C CA . PHE A 1 452 ? 16.441 4.566 -24.725 1.00 84.00 452 PHE A CA 1
ATOM 3717 C C . PHE A 1 452 ? 17.086 3.915 -23.504 1.00 84.00 452 PHE A C 1
ATOM 3719 O O . PHE A 1 452 ? 17.549 4.603 -22.592 1.00 84.00 452 PHE A O 1
ATOM 3726 N N . SER A 1 453 ? 17.126 2.587 -23.462 1.00 70.44 453 SER A N 1
ATOM 3727 C CA . SER A 1 453 ? 17.774 1.905 -22.344 1.00 70.44 453 SER A CA 1
ATOM 3728 C C . SER A 1 453 ? 19.288 1.839 -22.539 1.00 70.44 453 SER A C 1
ATOM 3730 O O . SER A 1 453 ? 19.785 1.707 -23.656 1.00 70.44 453 SER A O 1
ATOM 3732 N N . ALA A 1 454 ? 20.027 1.887 -21.430 1.00 57.34 454 ALA A N 1
ATOM 3733 C CA . ALA A 1 454 ? 21.451 1.561 -21.415 1.00 57.34 454 ALA A CA 1
ATOM 3734 C C . ALA A 1 454 ? 21.706 0.054 -21.618 1.00 57.34 454 ALA A C 1
ATOM 3736 O O . ALA A 1 454 ? 22.798 -0.328 -22.035 1.00 57.34 454 ALA A O 1
ATOM 3737 N N . ASN A 1 455 ? 20.700 -0.780 -21.333 1.00 58.25 455 ASN A N 1
ATOM 3738 C CA . ASN A 1 455 ? 20.746 -2.234 -21.463 1.00 58.25 455 ASN A CA 1
ATOM 3739 C C . ASN A 1 455 ? 20.129 -2.662 -22.810 1.00 58.25 455 ASN A C 1
ATOM 3741 O O . ASN A 1 455 ? 19.445 -1.871 -23.456 1.00 58.25 455 ASN A O 1
ATOM 3745 N N . HIS A 1 456 ? 20.334 -3.920 -23.212 1.00 67.88 456 HIS A N 1
ATOM 3746 C CA . HIS A 1 456 ? 19.865 -4.525 -24.474 1.00 67.88 456 HIS A CA 1
ATOM 3747 C C . HIS A 1 456 ? 18.328 -4.705 -24.567 1.00 67.88 456 HIS A C 1
ATOM 3749 O O . HIS A 1 456 ? 17.846 -5.778 -24.932 1.00 67.88 456 HIS A O 1
ATOM 3755 N N . TYR A 1 457 ? 17.552 -3.684 -24.198 1.00 75.75 457 TYR A N 1
ATOM 3756 C CA . TYR A 1 457 ? 16.104 -3.676 -24.357 1.00 75.75 457 TYR A CA 1
ATOM 3757 C C . TYR A 1 457 ? 15.725 -3.504 -25.827 1.00 75.75 457 TYR A C 1
ATOM 3759 O O . TYR A 1 457 ? 16.336 -2.725 -26.559 1.00 75.75 457 TYR A O 1
ATOM 3767 N N . ASN A 1 458 ? 14.670 -4.196 -26.227 1.00 80.12 458 ASN A N 1
ATOM 3768 C CA . ASN A 1 458 ? 14.062 -4.125 -27.543 1.00 80.12 458 ASN A CA 1
ATOM 3769 C C . ASN A 1 458 ? 12.538 -3.996 -27.406 1.00 80.12 458 ASN A C 1
ATOM 3771 O O . ASN A 1 458 ? 11.975 -4.148 -26.326 1.00 80.12 458 ASN A O 1
ATOM 3775 N N . THR A 1 459 ? 11.864 -3.682 -28.507 1.00 85.50 459 THR A N 1
ATOM 3776 C CA . THR A 1 459 ? 10.403 -3.598 -28.671 1.00 85.50 459 THR A CA 1
ATOM 3777 C C . THR A 1 459 ? 9.709 -2.485 -27.873 1.00 85.50 459 THR A C 1
ATOM 3779 O O . THR A 1 459 ? 8.941 -1.716 -28.452 1.00 85.50 459 THR A O 1
ATOM 3782 N N . LEU A 1 460 ? 9.974 -2.346 -26.575 1.00 91.50 460 LEU A N 1
ATOM 3783 C CA . LEU A 1 460 ? 9.390 -1.343 -25.690 1.00 91.50 460 LEU A CA 1
ATOM 3784 C C . LEU A 1 460 ? 10.323 -1.041 -24.514 1.00 91.50 460 LEU A C 1
ATOM 3786 O O . LEU A 1 460 ? 10.846 -1.955 -23.880 1.00 91.50 460 LEU A O 1
ATOM 3790 N N . VAL A 1 461 ? 10.445 0.243 -24.186 1.00 93.00 461 VAL A N 1
ATOM 3791 C CA . VAL A 1 461 ? 11.112 0.760 -22.986 1.00 93.00 461 VAL A CA 1
ATOM 3792 C C . VAL A 1 461 ? 10.160 1.718 -22.283 1.00 93.00 461 VAL A C 1
ATOM 3794 O O . VAL A 1 461 ? 9.452 2.488 -22.937 1.00 93.00 461 VAL A O 1
ATOM 3797 N N . PHE A 1 462 ? 10.139 1.677 -20.955 1.00 95.56 462 PHE A N 1
ATOM 3798 C CA . PHE A 1 462 ? 9.364 2.611 -20.155 1.00 95.56 462 PHE A CA 1
ATOM 3799 C C . PHE A 1 462 ? 10.070 2.999 -18.859 1.00 95.56 462 PHE A C 1
ATOM 3801 O O . PHE A 1 462 ? 10.846 2.232 -18.286 1.00 95.56 462 PHE A O 1
ATOM 3808 N N . GLU A 1 463 ? 9.744 4.191 -18.377 1.00 96.19 463 GLU A N 1
ATOM 3809 C CA . GLU A 1 463 ? 10.190 4.721 -17.096 1.00 96.19 463 GLU A CA 1
ATOM 3810 C C . GLU A 1 463 ? 9.036 5.422 -16.386 1.00 96.19 463 GLU A C 1
ATOM 3812 O O . GLU A 1 463 ? 8.223 6.103 -17.007 1.00 96.19 463 GLU A O 1
ATOM 3817 N N . TRP A 1 464 ? 8.973 5.270 -15.068 1.00 97.69 464 TRP A N 1
ATOM 3818 C CA . TRP A 1 464 ? 8.120 6.080 -14.210 1.00 97.69 464 TRP A CA 1
ATOM 3819 C C . TRP A 1 464 ? 8.976 7.105 -13.487 1.00 97.69 464 TRP A C 1
ATOM 3821 O O . TRP A 1 464 ? 9.933 6.732 -12.807 1.00 97.69 464 TRP A O 1
ATOM 3831 N N . HIS A 1 465 ? 8.602 8.375 -13.589 1.00 96.94 465 HIS A N 1
ATOM 3832 C CA . HIS A 1 465 ? 9.237 9.479 -12.877 1.00 96.94 465 HIS A CA 1
ATOM 3833 C C . HIS A 1 465 ? 8.287 10.106 -11.864 1.00 96.94 465 HIS A C 1
ATOM 3835 O O . HIS A 1 465 ? 7.075 9.933 -11.961 1.00 96.94 465 HIS A O 1
ATOM 3841 N N . ASN A 1 466 ? 8.841 10.855 -10.915 1.00 95.50 466 ASN A N 1
ATOM 3842 C CA . ASN A 1 466 ? 8.092 11.744 -10.043 1.00 95.50 466 ASN A CA 1
ATOM 3843 C C . ASN A 1 466 ? 8.478 13.207 -10.238 1.00 95.50 466 ASN A C 1
ATOM 3845 O O . ASN A 1 466 ? 9.603 13.515 -10.625 1.00 95.50 466 ASN A O 1
ATOM 3849 N N . ASP A 1 467 ? 7.530 14.090 -9.941 1.00 92.00 467 ASP A N 1
ATOM 3850 C CA . ASP A 1 467 ? 7.644 15.542 -10.090 1.00 92.00 467 ASP A CA 1
ATOM 3851 C C . ASP A 1 467 ? 8.101 16.258 -8.805 1.00 92.00 467 ASP A C 1
ATOM 3853 O O . ASP A 1 467 ? 8.226 17.481 -8.782 1.00 92.00 467 ASP A O 1
ATOM 3857 N N . MET A 1 468 ? 8.363 15.509 -7.727 1.00 90.06 468 MET A N 1
ATOM 3858 C CA . MET A 1 468 ? 8.660 16.063 -6.400 1.00 90.06 468 MET A CA 1
ATOM 3859 C C . MET A 1 468 ? 10.139 15.987 -6.005 1.00 90.06 468 MET A C 1
ATOM 3861 O O . MET A 1 468 ? 10.565 16.733 -5.119 1.00 90.06 468 MET A O 1
ATOM 3865 N N . LEU A 1 469 ? 10.904 15.067 -6.597 1.00 87.69 469 LEU A N 1
ATOM 3866 C CA . LEU A 1 469 ? 12.315 14.815 -6.311 1.00 87.69 469 LEU A CA 1
ATOM 3867 C C . LEU A 1 469 ? 13.127 14.987 -7.598 1.00 87.69 469 LEU A C 1
ATOM 3869 O O . LEU A 1 469 ? 13.041 14.152 -8.492 1.00 87.69 469 LEU A O 1
ATOM 3873 N N . GLU A 1 470 ? 13.943 16.037 -7.685 1.00 80.75 470 GLU A N 1
ATOM 3874 C CA . GLU A 1 470 ? 14.736 16.318 -8.892 1.00 80.75 470 GLU A CA 1
ATOM 3875 C C . GLU A 1 470 ? 15.833 15.258 -9.121 1.00 80.75 470 GLU A C 1
ATOM 3877 O O . GLU A 1 470 ? 15.842 14.585 -10.151 1.00 80.75 470 GLU A O 1
ATOM 3882 N N . GLU A 1 471 ? 16.710 15.029 -8.136 1.00 77.88 471 GLU A N 1
ATOM 3883 C CA . GLU A 1 471 ? 17.825 14.063 -8.236 1.00 77.88 471 GLU A CA 1
ATOM 3884 C C . GLU A 1 471 ? 17.374 12.589 -8.181 1.00 77.88 471 GLU A C 1
ATOM 3886 O O . GLU A 1 471 ? 18.067 11.689 -8.655 1.00 77.88 471 GLU A O 1
ATOM 3891 N N . HIS A 1 472 ? 16.190 12.330 -7.623 1.00 82.81 472 HIS A N 1
ATOM 3892 C CA . HIS A 1 472 ? 15.631 10.990 -7.415 1.00 82.81 472 HIS A CA 1
ATOM 3893 C C . HIS A 1 472 ? 14.285 10.828 -8.126 1.00 82.81 472 HIS A C 1
ATOM 3895 O O . HIS A 1 472 ? 13.362 10.193 -7.612 1.00 82.81 472 HIS A O 1
ATOM 3901 N N . SER A 1 473 ? 14.166 11.434 -9.311 1.00 91.12 473 SER A N 1
ATOM 3902 C CA . SER A 1 473 ? 12.917 11.438 -10.076 1.00 91.12 473 SER A CA 1
ATOM 3903 C C . SER A 1 473 ? 12.509 10.032 -10.522 1.00 91.12 473 SER A C 1
ATOM 3905 O O . SER A 1 473 ? 11.331 9.692 -10.474 1.00 91.12 473 SER A O 1
ATOM 3907 N N . LEU A 1 474 ? 13.460 9.180 -10.909 1.00 93.38 474 LEU A N 1
ATOM 3908 C CA . LEU A 1 474 ? 13.179 7.854 -11.457 1.00 93.38 474 LEU A CA 1
ATOM 3909 C C . LEU A 1 474 ? 12.655 6.887 -10.371 1.00 93.38 474 LEU A C 1
ATOM 3911 O O . LEU A 1 474 ? 13.374 6.546 -9.433 1.00 93.38 474 LEU A O 1
ATOM 3915 N N . LEU A 1 475 ? 11.418 6.409 -10.512 1.00 96.38 475 LEU A N 1
ATOM 3916 C CA . LEU A 1 475 ? 10.749 5.469 -9.600 1.00 96.38 475 LEU A CA 1
ATOM 3917 C C . LEU A 1 475 ? 10.757 4.027 -10.103 1.00 96.38 475 LEU A C 1
ATOM 3919 O O . LEU A 1 475 ? 10.894 3.098 -9.307 1.00 96.38 475 LEU A O 1
ATOM 3923 N N . SER A 1 476 ? 10.636 3.831 -11.415 1.00 95.81 476 SER A N 1
ATOM 3924 C CA . SER A 1 476 ? 10.755 2.515 -12.036 1.00 95.81 476 SER A CA 1
ATOM 3925 C C . SER A 1 476 ? 11.283 2.616 -13.461 1.00 95.81 476 SER A C 1
ATOM 3927 O O . SER A 1 476 ? 11.075 3.626 -14.128 1.00 95.81 476 SER A O 1
ATOM 3929 N N . ARG A 1 477 ? 11.966 1.569 -13.921 1.00 92.81 477 ARG A N 1
ATOM 3930 C CA . ARG A 1 477 ? 12.443 1.400 -15.295 1.00 92.81 477 ARG A CA 1
ATOM 3931 C C . ARG A 1 477 ? 12.176 -0.029 -15.738 1.00 92.81 477 ARG A C 1
ATOM 3933 O O . ARG A 1 477 ? 12.446 -0.953 -14.975 1.00 92.81 477 ARG A O 1
ATOM 3940 N N . GLY A 1 478 ? 11.721 -0.209 -16.970 1.00 92.75 478 GLY A N 1
ATOM 3941 C CA . GLY A 1 478 ? 11.486 -1.531 -17.534 1.00 92.75 478 GLY A CA 1
ATOM 3942 C C . GLY A 1 478 ? 11.312 -1.541 -19.045 1.00 92.75 478 GLY A C 1
ATOM 3943 O O . GLY A 1 478 ? 11.541 -0.544 -19.732 1.00 92.75 478 GLY A O 1
ATOM 3944 N N . GLY A 1 479 ? 10.914 -2.700 -19.560 1.00 92.38 479 GLY A N 1
ATOM 3945 C CA . GLY A 1 479 ? 10.741 -2.951 -20.987 1.00 92.38 479 GLY A CA 1
ATOM 3946 C C . GLY A 1 479 ? 10.897 -4.425 -21.361 1.00 92.38 479 GLY A C 1
ATOM 3947 O O . GLY A 1 479 ? 10.954 -5.293 -20.490 1.00 92.38 479 GLY A O 1
ATOM 3948 N N . CYS A 1 480 ? 10.982 -4.700 -22.665 1.00 92.69 480 CYS A N 1
ATOM 3949 C CA . CYS A 1 480 ? 11.269 -6.043 -23.189 1.00 92.69 480 CYS A CA 1
ATOM 3950 C C . CYS A 1 480 ? 12.757 -6.189 -23.528 1.00 92.69 480 CYS A C 1
ATOM 3952 O O . CYS A 1 480 ? 13.399 -5.221 -23.929 1.00 92.69 480 CYS A O 1
ATOM 3954 N N . TYR A 1 481 ? 13.321 -7.379 -23.355 1.00 90.56 481 TYR A N 1
ATOM 3955 C CA . TYR A 1 481 ? 14.754 -7.632 -23.546 1.00 90.56 481 TYR A CA 1
ATOM 3956 C C . TYR A 1 481 ? 15.022 -9.043 -24.099 1.00 90.56 481 TYR A C 1
ATOM 3958 O O . TYR A 1 481 ? 15.985 -9.718 -23.721 1.00 90.56 481 TYR A O 1
ATOM 3966 N N . ASP A 1 482 ? 14.176 -9.469 -25.040 1.00 91.00 482 ASP A N 1
ATOM 3967 C CA . ASP A 1 482 ? 14.144 -10.817 -25.627 1.00 91.00 482 ASP A CA 1
ATOM 3968 C C . ASP A 1 482 ? 15.511 -11.280 -26.150 1.00 91.00 482 ASP A C 1
ATOM 3970 O O . ASP A 1 482 ? 15.909 -12.428 -25.968 1.00 91.00 482 ASP A O 1
ATOM 3974 N N . GLU A 1 483 ? 16.277 -10.390 -26.783 1.00 87.31 483 GLU A N 1
ATOM 3975 C CA . GLU A 1 483 ? 17.591 -10.731 -27.340 1.00 87.31 483 GLU A CA 1
ATOM 3976 C C . GLU A 1 483 ? 18.629 -11.029 -26.262 1.00 87.31 483 GLU A C 1
ATOM 3978 O O . GLU A 1 483 ? 19.430 -11.955 -26.407 1.00 87.31 483 GLU A O 1
ATOM 3983 N N . ASN A 1 484 ? 18.614 -10.264 -25.167 1.00 85.69 484 ASN A N 1
ATOM 3984 C CA . ASN A 1 484 ? 19.498 -10.518 -24.035 1.00 85.69 484 ASN A CA 1
ATOM 3985 C C . ASN A 1 484 ? 19.137 -11.839 -23.362 1.00 85.69 484 ASN A C 1
ATOM 3987 O O . ASN A 1 484 ? 20.011 -12.671 -23.117 1.00 85.69 484 ASN A O 1
ATOM 3991 N N . ALA A 1 485 ? 17.839 -12.038 -23.126 1.00 90.12 485 ALA A N 1
ATOM 3992 C CA . ALA A 1 485 ? 17.316 -13.247 -22.516 1.00 90.12 485 ALA A CA 1
ATOM 3993 C C . ALA A 1 485 ? 17.649 -14.484 -23.355 1.00 90.12 485 ALA A C 1
ATOM 3995 O O . ALA A 1 485 ? 18.176 -15.462 -22.829 1.00 90.12 485 ALA A O 1
ATOM 3996 N N . SER A 1 486 ? 17.446 -14.404 -24.671 1.00 91.25 486 SER A N 1
ATOM 3997 C CA . SER A 1 486 ? 17.750 -15.493 -25.599 1.00 91.25 486 SER A CA 1
ATOM 3998 C C . SER A 1 486 ? 19.242 -15.827 -25.637 1.00 91.25 486 SER A C 1
ATOM 4000 O O . SER A 1 486 ? 19.619 -16.997 -25.690 1.00 91.25 486 SER A O 1
ATOM 4002 N N . ARG A 1 487 ? 20.112 -14.809 -25.569 1.00 89.38 487 ARG A N 1
ATOM 4003 C CA . ARG A 1 487 ? 21.570 -14.996 -25.537 1.00 89.38 487 ARG A CA 1
ATOM 4004 C C . ARG A 1 487 ? 22.019 -15.749 -24.287 1.00 89.38 487 ARG A C 1
ATOM 4006 O O . ARG A 1 487 ? 22.833 -16.659 -24.397 1.00 89.38 487 ARG A O 1
ATOM 4013 N N . ILE A 1 488 ? 21.493 -15.376 -23.121 1.00 86.94 488 ILE A N 1
ATOM 4014 C CA . ILE A 1 488 ? 21.854 -15.993 -21.835 1.00 86.94 488 ILE A CA 1
ATOM 4015 C C . ILE A 1 488 ? 21.233 -17.389 -21.696 1.00 86.94 488 ILE A C 1
ATOM 4017 O O . ILE A 1 488 ? 21.889 -18.309 -21.211 1.00 86.94 488 ILE A O 1
ATOM 4021 N N . ALA A 1 489 ? 19.991 -17.574 -22.148 1.00 88.56 489 ALA A N 1
ATOM 4022 C CA . ALA A 1 489 ? 19.308 -18.866 -22.116 1.00 88.56 489 ALA A CA 1
ATOM 4023 C C . ALA A 1 489 ? 19.813 -19.853 -23.186 1.00 88.56 489 ALA A C 1
ATOM 4025 O O . ALA A 1 489 ? 19.563 -21.053 -23.078 1.00 88.56 489 ALA A O 1
ATOM 4026 N N . GLY A 1 490 ? 20.483 -19.365 -24.236 1.00 90.19 490 GLY A N 1
ATOM 4027 C CA . GLY A 1 490 ? 20.931 -20.168 -25.379 1.00 90.19 490 GLY A CA 1
ATOM 4028 C C . GLY A 1 490 ? 19.797 -20.659 -26.290 1.00 90.19 490 GLY A C 1
ATOM 4029 O O . GLY A 1 490 ? 20.037 -21.455 -27.196 1.00 90.19 490 GLY A O 1
ATOM 4030 N N . THR A 1 491 ? 18.564 -20.205 -26.063 1.00 90.88 491 THR A N 1
ATOM 4031 C CA . THR A 1 491 ? 17.361 -20.554 -26.834 1.00 90.88 491 THR A CA 1
ATOM 4032 C C . THR A 1 491 ? 16.468 -19.320 -26.983 1.00 90.88 491 THR A C 1
ATOM 4034 O O . THR A 1 491 ? 16.577 -18.415 -26.158 1.00 90.88 491 THR A O 1
ATOM 4037 N N . PRO A 1 492 ? 15.604 -19.235 -28.016 1.00 93.06 492 PRO A N 1
ATOM 4038 C CA . PRO A 1 492 ? 14.675 -18.115 -28.158 1.00 93.06 492 PRO A CA 1
ATOM 4039 C C . PRO A 1 492 ? 13.781 -17.971 -26.922 1.00 93.06 492 PRO A C 1
ATOM 4041 O O . PRO A 1 492 ? 13.016 -18.879 -26.601 1.00 93.06 492 PRO A O 1
ATOM 4044 N N . LEU A 1 493 ? 13.879 -16.828 -26.248 1.00 92.94 493 LEU A N 1
ATOM 4045 C CA . LEU A 1 493 ? 13.185 -16.543 -24.999 1.00 92.94 493 LEU A CA 1
ATOM 4046 C C . LEU A 1 493 ? 12.647 -15.114 -25.013 1.00 92.94 493 LEU A C 1
ATOM 4048 O O . LEU A 1 493 ? 13.418 -14.155 -25.034 1.00 92.94 493 LEU A O 1
ATOM 4052 N N . SER A 1 494 ? 11.322 -14.982 -24.960 1.00 94.06 494 SER A N 1
ATOM 4053 C CA . SER A 1 494 ? 10.676 -13.690 -24.726 1.00 94.06 494 SER A CA 1
ATOM 4054 C C . SER A 1 494 ? 10.753 -13.325 -23.253 1.00 94.06 494 SER A C 1
ATOM 4056 O O . SER A 1 494 ? 10.485 -14.168 -22.392 1.00 94.06 494 SER A O 1
ATOM 4058 N N . ALA A 1 495 ? 11.126 -12.083 -22.970 1.00 94.00 495 ALA A N 1
ATOM 4059 C CA . ALA A 1 495 ? 11.336 -11.595 -21.624 1.00 94.00 495 ALA A CA 1
ATOM 4060 C C . ALA A 1 495 ? 10.973 -10.115 -21.503 1.00 94.00 495 ALA A C 1
ATOM 4062 O O . ALA A 1 495 ? 11.415 -9.274 -22.291 1.00 94.00 495 ALA A O 1
ATOM 4063 N N . CYS A 1 496 ? 10.202 -9.786 -20.472 1.00 94.88 496 CYS A N 1
ATOM 4064 C CA . CYS A 1 496 ? 9.922 -8.406 -20.116 1.00 94.88 496 CYS A CA 1
ATOM 4065 C C . CYS A 1 496 ? 9.840 -8.226 -18.609 1.00 94.88 496 CYS A C 1
ATOM 4067 O O . CYS A 1 496 ? 9.424 -9.117 -17.864 1.00 94.88 496 CYS A O 1
ATOM 4069 N N . GLY A 1 497 ? 10.162 -7.028 -18.159 1.00 95.06 497 GLY A N 1
ATOM 4070 C CA . GLY A 1 497 ? 10.118 -6.733 -16.745 1.00 95.06 497 GLY A CA 1
ATOM 4071 C C . GLY A 1 497 ? 10.468 -5.308 -16.421 1.00 95.06 497 GLY A C 1
ATOM 4072 O O . GLY A 1 497 ? 10.658 -4.465 -17.302 1.00 95.06 497 GLY A O 1
ATOM 4073 N N . PHE A 1 498 ? 10.507 -5.039 -15.128 1.00 95.12 498 PHE A N 1
ATOM 4074 C CA . PHE A 1 498 ? 10.883 -3.747 -14.596 1.00 95.12 498 PHE A CA 1
ATOM 4075 C C . PHE A 1 498 ? 11.545 -3.891 -13.242 1.00 95.12 498 PHE A C 1
ATOM 4077 O O . PHE A 1 498 ? 11.312 -4.839 -12.498 1.00 95.12 498 PHE A O 1
ATOM 4084 N N . THR A 1 499 ? 12.303 -2.864 -12.896 1.00 93.88 499 THR A N 1
ATOM 4085 C CA . THR A 1 499 ? 12.813 -2.637 -11.556 1.00 93.88 499 THR A CA 1
ATOM 4086 C C . THR A 1 499 ? 12.219 -1.353 -10.995 1.00 93.88 499 THR A C 1
ATOM 4088 O O . THR A 1 499 ? 12.150 -0.330 -11.679 1.00 93.88 499 THR A O 1
ATOM 4091 N N . MET A 1 500 ? 11.774 -1.397 -9.745 1.00 95.44 500 MET A N 1
ATOM 4092 C CA . MET A 1 500 ? 11.403 -0.234 -8.948 1.00 95.44 500 MET A CA 1
ATOM 4093 C C . MET A 1 500 ? 12.543 0.144 -8.008 1.00 95.44 500 MET A C 1
ATOM 4095 O O . MET A 1 500 ? 13.105 -0.710 -7.320 1.00 95.44 500 MET A O 1
ATOM 4099 N N . MET A 1 501 ? 12.828 1.440 -7.925 1.00 93.56 501 MET A N 1
ATOM 4100 C CA . MET A 1 501 ? 13.849 1.991 -7.039 1.00 93.56 501 MET A CA 1
ATOM 4101 C C . MET A 1 501 ? 13.212 2.252 -5.682 1.00 93.56 501 MET A C 1
ATOM 4103 O O . MET A 1 501 ? 12.615 3.306 -5.450 1.00 93.56 501 MET A O 1
ATOM 4107 N N . PHE A 1 502 ? 13.315 1.267 -4.791 1.00 92.88 502 PHE A N 1
ATOM 4108 C CA . PHE A 1 502 ? 12.653 1.307 -3.490 1.00 92.88 502 PHE A CA 1
ATOM 4109 C C . PHE A 1 502 ? 13.132 2.483 -2.640 1.00 92.88 502 PHE A C 1
ATOM 4111 O O . PHE A 1 502 ? 12.306 3.133 -2.004 1.00 92.88 502 PHE A O 1
ATOM 4118 N N . ASP A 1 503 ? 14.419 2.835 -2.693 1.00 91.12 503 ASP A N 1
ATOM 4119 C CA . ASP A 1 503 ? 14.931 4.012 -1.983 1.00 91.12 503 ASP A CA 1
ATOM 4120 C C . ASP A 1 503 ? 14.256 5.311 -2.461 1.00 91.12 503 ASP A C 1
ATOM 4122 O O . ASP A 1 503 ? 13.858 6.139 -1.641 1.00 91.12 503 ASP A O 1
ATOM 4126 N N . ASN A 1 504 ? 14.056 5.478 -3.774 1.00 93.81 504 ASN A N 1
ATOM 4127 C CA . ASN A 1 504 ? 13.412 6.669 -4.343 1.00 93.81 504 ASN A CA 1
ATOM 4128 C C . ASN A 1 504 ? 11.917 6.711 -3.992 1.00 93.81 504 ASN A C 1
ATOM 4130 O O . ASN A 1 504 ? 11.401 7.758 -3.597 1.00 93.81 504 ASN A O 1
ATOM 4134 N N . LEU A 1 505 ? 11.231 5.562 -4.055 1.00 93.06 505 LEU A N 1
ATOM 4135 C CA . LEU A 1 505 ? 9.842 5.432 -3.604 1.00 93.06 505 LEU A CA 1
ATOM 4136 C C . LEU A 1 505 ? 9.696 5.787 -2.122 1.00 93.06 505 LEU A C 1
ATOM 4138 O O . LEU A 1 505 ? 8.793 6.533 -1.749 1.00 93.06 505 LEU A O 1
ATOM 4142 N N . MET A 1 506 ? 10.602 5.300 -1.277 1.00 90.31 506 MET A N 1
ATOM 4143 C CA . MET A 1 506 ? 10.614 5.600 0.152 1.00 90.31 506 MET A CA 1
ATOM 4144 C C . MET A 1 506 ? 10.835 7.087 0.426 1.00 90.31 506 MET A C 1
ATOM 4146 O O . MET A 1 506 ? 10.111 7.671 1.234 1.00 90.31 506 MET A O 1
ATOM 4150 N N . GLN A 1 507 ? 11.779 7.724 -0.270 1.00 90.00 507 GLN A N 1
ATOM 4151 C CA . GLN A 1 507 ? 11.994 9.170 -0.169 1.00 90.00 507 GLN A CA 1
ATOM 4152 C C . GLN A 1 507 ? 10.740 9.961 -0.566 1.00 90.00 507 GLN A C 1
ATOM 4154 O O . GLN A 1 507 ? 10.341 10.886 0.149 1.00 90.00 507 GLN A O 1
ATOM 4159 N N . LEU A 1 508 ? 10.073 9.564 -1.653 1.00 91.00 508 LEU A N 1
ATOM 4160 C CA . LEU A 1 508 ? 8.841 10.200 -2.115 1.00 91.00 508 LEU A CA 1
ATOM 4161 C C . LEU A 1 508 ? 7.697 10.031 -1.104 1.00 91.00 508 LEU A C 1
ATOM 4163 O O . LEU A 1 508 ? 6.999 10.996 -0.786 1.00 91.00 508 LEU A O 1
ATOM 4167 N N . LEU A 1 509 ? 7.532 8.831 -0.539 1.00 88.12 509 LEU A N 1
ATOM 4168 C CA . LEU A 1 509 ? 6.528 8.548 0.490 1.00 88.12 509 LEU A CA 1
ATOM 4169 C C . LEU A 1 509 ? 6.740 9.399 1.743 1.00 88.12 509 LEU A C 1
ATOM 4171 O O . LEU A 1 509 ? 5.795 10.024 2.227 1.00 88.12 509 LEU A O 1
ATOM 4175 N N . VAL A 1 510 ? 7.980 9.472 2.239 1.00 85.00 510 VAL A N 1
ATOM 4176 C CA . VAL A 1 510 ? 8.349 10.316 3.387 1.00 85.00 510 VAL A CA 1
ATOM 4177 C C . VAL A 1 510 ? 8.054 11.790 3.096 1.00 85.00 510 VAL A C 1
ATOM 4179 O O . VAL A 1 510 ? 7.558 12.507 3.970 1.00 85.00 510 VAL A O 1
ATOM 4182 N N . ARG A 1 511 ? 8.322 12.248 1.867 1.00 85.88 511 ARG A N 1
ATOM 4183 C CA . ARG A 1 511 ? 8.069 13.627 1.439 1.00 85.88 511 ARG A CA 1
ATOM 4184 C C . ARG A 1 511 ? 6.576 13.965 1.397 1.00 85.88 511 ARG A C 1
ATOM 4186 O O . ARG A 1 511 ? 6.200 15.028 1.887 1.00 85.88 511 ARG A O 1
ATOM 4193 N N . LEU A 1 512 ? 5.746 13.091 0.825 1.00 82.94 512 LEU A N 1
ATOM 4194 C CA . LEU A 1 512 ? 4.321 13.348 0.569 1.00 82.94 512 LEU A CA 1
ATOM 4195 C C . LEU A 1 512 ? 3.420 13.076 1.775 1.00 82.94 512 LEU A C 1
ATOM 4197 O O . LEU A 1 512 ? 2.538 13.873 2.092 1.00 82.94 512 LEU A O 1
ATOM 4201 N N . GLN A 1 513 ? 3.623 11.951 2.457 1.00 73.56 513 GLN A N 1
ATOM 4202 C CA . GLN A 1 513 ? 2.781 11.543 3.585 1.00 73.56 513 GLN A CA 1
ATOM 4203 C C . GLN A 1 513 ? 3.238 12.178 4.910 1.00 73.56 513 GLN A C 1
ATOM 4205 O O . GLN A 1 513 ? 2.577 12.036 5.946 1.00 73.56 513 GLN A O 1
ATOM 4210 N N . GLY A 1 514 ? 4.371 12.890 4.890 1.00 60.56 514 GLY A N 1
ATOM 4211 C CA . GLY A 1 514 ? 5.075 13.334 6.085 1.00 60.56 514 GLY A CA 1
ATOM 4212 C C . GLY A 1 514 ? 5.507 12.147 6.947 1.00 60.56 514 GLY A C 1
ATOM 4213 O O . GLY A 1 514 ? 5.513 10.994 6.525 1.00 60.56 514 GLY A O 1
ATOM 4214 N N . THR A 1 515 ? 5.790 12.395 8.224 1.00 49.09 515 THR A N 1
ATOM 4215 C CA . THR A 1 515 ? 6.114 11.354 9.222 1.00 49.09 515 THR A CA 1
ATOM 4216 C C . THR A 1 515 ? 4.907 10.482 9.612 1.00 49.09 515 THR A C 1
ATOM 4218 O O . THR A 1 515 ? 4.900 9.843 10.662 1.00 49.09 515 THR A O 1
ATOM 4221 N N . GLY A 1 516 ? 3.862 10.504 8.781 1.00 49.16 516 GLY A N 1
ATOM 4222 C CA . GLY A 1 516 ? 2.473 10.173 9.048 1.00 49.16 516 GLY A CA 1
ATOM 4223 C C . GLY A 1 516 ? 2.132 8.696 9.145 1.00 49.16 516 GLY A C 1
ATOM 4224 O O . GLY A 1 516 ? 0.947 8.373 9.163 1.00 49.16 516 GLY A O 1
ATOM 4225 N N . VAL A 1 517 ? 3.104 7.794 9.237 1.00 48.44 517 VAL A N 1
ATOM 4226 C CA . VAL A 1 517 ? 2.801 6.371 9.361 1.00 48.44 517 VAL A CA 1
ATOM 4227 C C . VAL A 1 517 ? 2.428 6.040 10.802 1.00 48.44 517 VAL A C 1
ATOM 4229 O O . VAL A 1 517 ? 3.125 6.370 11.761 1.00 48.44 517 VAL A O 1
ATOM 4232 N N . LEU A 1 518 ? 1.268 5.406 10.971 1.00 50.91 518 LEU A N 1
ATOM 4233 C CA . LEU A 1 518 ? 0.934 4.765 12.233 1.00 50.91 518 LEU A CA 1
ATOM 4234 C C . LEU A 1 518 ? 1.902 3.594 12.394 1.00 50.91 518 LEU A C 1
ATOM 4236 O O . LEU A 1 518 ? 1.792 2.620 11.648 1.00 50.91 518 LEU A O 1
ATOM 4240 N N . SER A 1 519 ? 2.824 3.675 13.361 1.00 50.72 519 SER A N 1
ATOM 4241 C CA . SER A 1 519 ? 3.485 2.471 13.872 1.00 50.72 519 SER A CA 1
ATOM 4242 C C . SER A 1 519 ? 2.413 1.404 14.106 1.00 50.72 519 SER A C 1
ATOM 4244 O O . SER A 1 519 ? 1.328 1.762 14.597 1.00 50.72 519 SER A O 1
ATOM 4246 N N . PRO A 1 520 ? 2.659 0.126 13.755 1.00 56.06 520 PRO A N 1
ATOM 4247 C CA . PRO A 1 520 ? 1.764 -0.941 14.173 1.00 56.06 520 PRO A CA 1
ATOM 4248 C C . PRO A 1 520 ? 1.563 -0.772 15.683 1.00 56.06 520 PRO A C 1
ATOM 4250 O O . PRO A 1 520 ? 2.554 -0.632 16.406 1.00 56.06 520 PRO A O 1
ATOM 4253 N N . PRO A 1 521 ? 0.314 -0.627 16.156 1.00 65.12 521 PRO A N 1
ATOM 4254 C CA . PRO A 1 521 ? 0.092 -0.348 17.559 1.00 65.12 521 PRO A CA 1
ATOM 4255 C C . PRO A 1 521 ? 0.618 -1.543 18.343 1.00 65.12 521 PRO A C 1
ATOM 4257 O O . PRO A 1 521 ? 0.159 -2.664 18.133 1.00 65.12 521 PRO A O 1
ATOM 4260 N N . THR A 1 522 ? 1.576 -1.317 19.240 1.00 79.62 522 THR A N 1
ATOM 4261 C CA . THR A 1 522 ? 1.863 -2.315 20.265 1.00 79.62 522 THR A CA 1
ATOM 4262 C C . THR A 1 522 ? 0.552 -2.576 21.004 1.00 79.62 522 THR A C 1
ATOM 4264 O O . THR A 1 522 ? -0.102 -1.647 21.476 1.00 79.62 522 THR A O 1
ATOM 4267 N N . ASP A 1 523 ? 0.116 -3.824 21.079 1.00 85.31 523 ASP A N 1
ATOM 4268 C CA . ASP A 1 523 ? -1.147 -4.155 21.728 1.00 85.31 523 ASP A CA 1
ATOM 4269 C C . ASP A 1 523 ? -1.005 -4.031 23.246 1.00 85.31 523 ASP A C 1
ATOM 4271 O O . ASP A 1 523 ? -1.822 -3.381 23.901 1.00 85.31 523 ASP A O 1
ATOM 4275 N N . VAL A 1 524 ? 0.073 -4.593 23.799 1.00 90.12 524 VAL A N 1
ATOM 4276 C CA . VAL A 1 524 ? 0.329 -4.609 25.242 1.00 90.12 524 VAL A CA 1
ATOM 4277 C C . VAL A 1 524 ? 1.786 -4.264 25.536 1.00 90.12 524 VAL A C 1
ATOM 4279 O O . VAL A 1 524 ? 2.695 -4.857 24.957 1.00 90.12 524 VAL A O 1
ATOM 4282 N N . VAL A 1 525 ? 2.020 -3.347 26.475 1.00 94.50 525 VAL A N 1
ATOM 4283 C CA . VAL A 1 525 ? 3.353 -3.101 27.049 1.00 94.50 525 VAL A CA 1
ATOM 4284 C C . VAL A 1 525 ? 3.352 -3.485 28.521 1.00 94.50 525 VAL A C 1
ATOM 4286 O O . VAL A 1 525 ? 2.535 -2.994 29.289 1.00 94.50 525 VAL A O 1
ATOM 4289 N N . ILE A 1 526 ? 4.279 -4.345 28.924 1.00 95.19 526 ILE A N 1
ATOM 4290 C CA . ILE A 1 526 ? 4.428 -4.814 30.302 1.00 95.19 526 ILE A CA 1
ATOM 4291 C C . ILE A 1 526 ? 5.621 -4.104 30.932 1.00 95.19 526 ILE A C 1
ATOM 4293 O O . ILE A 1 526 ? 6.731 -4.162 30.403 1.00 95.19 526 ILE A O 1
ATOM 4297 N N . ILE A 1 527 ? 5.400 -3.450 32.065 1.00 95.44 527 ILE A N 1
ATOM 4298 C CA . ILE A 1 527 ? 6.379 -2.635 32.778 1.00 95.44 527 ILE A CA 1
ATOM 4299 C C . ILE A 1 527 ? 6.491 -3.178 34.203 1.00 95.44 527 ILE A C 1
ATOM 4301 O O . ILE A 1 527 ? 5.510 -3.204 34.932 1.00 95.44 527 ILE A O 1
ATOM 4305 N N . ALA A 1 528 ? 7.679 -3.597 34.627 1.00 93.19 528 ALA A N 1
ATOM 4306 C CA . ALA A 1 528 ? 7.933 -3.836 36.049 1.00 93.19 528 ALA A CA 1
ATOM 4307 C C . ALA A 1 528 ? 8.083 -2.489 36.771 1.00 93.19 528 ALA A C 1
ATOM 4309 O O . ALA A 1 528 ? 8.852 -1.645 36.299 1.00 93.19 528 ALA A O 1
ATOM 4310 N N . ASP A 1 529 ? 7.381 -2.273 37.881 1.00 89.56 529 ASP A N 1
ATOM 4311 C CA . ASP A 1 529 ? 7.500 -1.041 38.673 1.00 89.56 529 ASP A CA 1
ATOM 4312 C C . ASP A 1 529 ? 8.893 -0.900 39.328 1.00 89.56 529 ASP A C 1
ATOM 4314 O O . ASP A 1 529 ? 9.440 0.201 39.405 1.00 89.56 529 ASP A O 1
ATOM 4318 N N . GLN A 1 530 ? 9.485 -2.029 39.726 1.00 87.38 530 GLN A N 1
ATOM 4319 C CA . GLN A 1 530 ? 10.737 -2.172 40.463 1.00 87.38 530 GLN A CA 1
ATOM 4320 C C . GLN A 1 530 ? 11.616 -3.272 39.857 1.00 87.38 530 GLN A C 1
ATOM 4322 O O . GLN A 1 530 ? 11.149 -4.168 39.151 1.00 87.38 530 GLN A O 1
ATOM 4327 N N . GLU A 1 531 ? 12.911 -3.232 40.178 1.00 87.25 531 GLU A N 1
ATOM 4328 C CA . GLU A 1 531 ? 13.912 -4.176 39.666 1.00 87.25 531 GLU A CA 1
ATOM 4329 C C . GLU A 1 531 ? 13.578 -5.635 40.014 1.00 87.25 531 GLU A C 1
ATOM 4331 O O . GLU A 1 531 ? 13.647 -6.509 39.150 1.00 87.25 531 GLU A O 1
ATOM 4336 N N . LYS A 1 532 ? 13.131 -5.884 41.254 1.00 88.75 532 LYS A N 1
ATOM 4337 C CA . LYS A 1 532 ? 12.762 -7.223 41.742 1.00 88.75 532 LYS A CA 1
ATOM 4338 C C . LYS A 1 532 ? 11.639 -7.885 40.929 1.00 88.75 532 LYS A C 1
ATOM 4340 O O . LYS A 1 532 ? 11.640 -9.100 40.773 1.00 88.75 532 LYS A O 1
ATOM 4345 N N . ASN A 1 533 ? 10.754 -7.088 40.323 1.00 89.44 533 ASN A N 1
ATOM 4346 C CA . ASN A 1 533 ? 9.577 -7.562 39.589 1.00 89.44 533 ASN A CA 1
ATOM 4347 C C . ASN A 1 533 ? 9.852 -7.808 38.091 1.00 89.44 533 ASN A C 1
ATOM 4349 O O . ASN A 1 533 ? 8.953 -8.193 37.339 1.00 89.44 533 ASN A O 1
ATOM 4353 N N . ARG A 1 534 ? 11.087 -7.587 37.612 1.00 89.31 534 ARG A N 1
ATOM 4354 C CA . ARG A 1 534 ? 11.440 -7.766 36.190 1.00 89.31 534 ARG A CA 1
ATOM 4355 C C . ARG A 1 534 ? 11.284 -9.208 35.714 1.00 89.31 534 ARG A C 1
ATOM 4357 O O . ARG A 1 534 ? 10.812 -9.427 34.598 1.00 89.31 534 ARG A O 1
ATOM 4364 N N . SER A 1 535 ? 11.645 -10.181 36.549 1.00 90.56 535 SER A N 1
ATOM 4365 C CA . SER A 1 535 ? 11.480 -11.608 36.247 1.00 90.56 535 SER A CA 1
ATOM 4366 C C . SER A 1 535 ? 10.000 -11.971 36.076 1.00 90.56 535 SER A C 1
ATOM 4368 O O . SER A 1 535 ? 9.631 -12.548 35.052 1.00 90.56 535 SER A O 1
ATOM 4370 N N . ALA A 1 536 ? 9.147 -11.548 37.012 1.00 90.06 536 ALA A N 1
ATOM 4371 C CA . ALA A 1 536 ? 7.695 -11.725 36.964 1.00 90.06 536 ALA A CA 1
ATOM 4372 C C . ALA A 1 536 ? 7.080 -11.097 35.700 1.00 90.06 536 ALA A C 1
ATOM 4374 O O . ALA A 1 536 ? 6.350 -11.755 34.957 1.00 90.06 536 ALA A O 1
ATOM 4375 N N . ALA A 1 537 ? 7.460 -9.857 35.367 1.00 92.31 537 ALA A N 1
ATOM 4376 C CA . ALA A 1 537 ? 7.006 -9.191 34.146 1.00 92.31 537 ALA A CA 1
ATOM 4377 C C . ALA A 1 537 ? 7.379 -9.972 32.870 1.00 92.31 537 ALA A C 1
ATOM 4379 O O . ALA A 1 537 ? 6.548 -10.115 31.966 1.00 92.31 537 ALA A O 1
ATOM 4380 N N . LEU A 1 538 ? 8.602 -10.511 32.787 1.00 92.81 538 LEU A N 1
ATOM 4381 C CA . LEU A 1 538 ? 9.043 -11.340 31.657 1.00 92.81 538 LEU A CA 1
ATOM 4382 C C . LEU A 1 538 ? 8.258 -12.657 31.564 1.00 92.81 538 LEU A C 1
ATOM 4384 O O . LEU A 1 538 ? 7.837 -13.043 30.468 1.00 92.81 538 LEU A O 1
ATOM 4388 N N . ILE A 1 539 ? 8.011 -13.320 32.698 1.00 91.94 539 ILE A N 1
ATOM 4389 C CA . ILE A 1 539 ? 7.209 -14.551 32.770 1.00 91.94 539 ILE A CA 1
ATOM 4390 C C . ILE A 1 539 ? 5.769 -14.279 32.319 1.00 91.94 539 ILE A C 1
ATOM 4392 O O . ILE A 1 539 ? 5.230 -15.033 31.504 1.00 91.94 539 ILE A O 1
ATOM 4396 N N . LEU A 1 540 ? 5.163 -13.181 32.776 1.00 91.38 540 LEU A N 1
ATOM 4397 C CA . LEU A 1 540 ? 3.837 -12.753 32.334 1.00 91.38 540 LEU A CA 1
ATOM 4398 C C . LEU A 1 540 ? 3.813 -12.495 30.824 1.00 91.38 540 LEU A C 1
ATOM 4400 O O . LEU A 1 540 ? 2.927 -12.987 30.129 1.00 91.38 540 LEU A O 1
ATOM 4404 N N . GLY A 1 541 ? 4.822 -11.801 30.291 1.00 92.94 541 GLY A N 1
ATOM 4405 C CA . GLY A 1 541 ? 4.951 -11.565 28.853 1.00 92.94 541 GLY A CA 1
ATOM 4406 C C . GLY A 1 541 ? 4.991 -12.853 28.036 1.00 92.94 541 GLY A C 1
ATOM 4407 O O . GLY A 1 541 ? 4.313 -12.952 27.013 1.00 92.94 541 GLY A O 1
ATOM 4408 N N . ARG A 1 542 ? 5.716 -13.878 28.503 1.00 93.06 542 ARG A N 1
ATOM 4409 C CA . ARG A 1 542 ? 5.711 -15.209 27.875 1.00 93.06 542 ARG A CA 1
ATOM 4410 C C . ARG A 1 542 ? 4.319 -15.845 27.898 1.00 93.06 542 ARG A C 1
ATOM 4412 O O . ARG A 1 542 ? 3.860 -16.290 26.848 1.00 93.06 542 ARG A O 1
ATOM 4419 N N . LYS A 1 543 ? 3.650 -15.867 29.058 1.00 89.00 543 LYS A N 1
ATOM 4420 C CA . LYS A 1 543 ? 2.298 -16.440 29.206 1.00 89.00 543 LYS A CA 1
ATOM 4421 C C . LYS A 1 543 ? 1.296 -15.754 28.271 1.00 89.00 543 LYS A C 1
ATOM 4423 O O . LYS A 1 543 ? 0.541 -16.428 27.577 1.00 89.00 543 LYS A O 1
ATOM 4428 N N . LEU A 1 544 ? 1.328 -14.422 28.201 1.00 86.06 544 LEU A N 1
ATOM 4429 C CA . LEU A 1 544 ? 0.421 -13.654 27.351 1.00 86.06 544 LEU A CA 1
ATOM 4430 C C . LEU A 1 544 ? 0.681 -13.883 25.858 1.00 86.06 544 LEU A C 1
ATOM 4432 O O . LEU A 1 544 ? -0.279 -14.047 25.117 1.00 86.06 544 LEU A O 1
ATOM 4436 N N . ARG A 1 545 ? 1.942 -13.978 25.411 1.00 88.88 545 ARG A N 1
ATOM 4437 C CA . ARG A 1 545 ? 2.252 -14.321 24.006 1.00 88.88 545 ARG A CA 1
ATOM 4438 C C . ARG A 1 545 ? 1.782 -15.726 23.624 1.00 88.88 545 ARG A C 1
ATOM 4440 O O . ARG A 1 545 ? 1.335 -15.923 22.503 1.00 88.88 545 ARG A O 1
ATOM 4447 N N . GLN A 1 546 ? 1.861 -16.690 24.544 1.00 81.38 546 GLN A N 1
ATOM 4448 C CA . GLN A 1 546 ? 1.3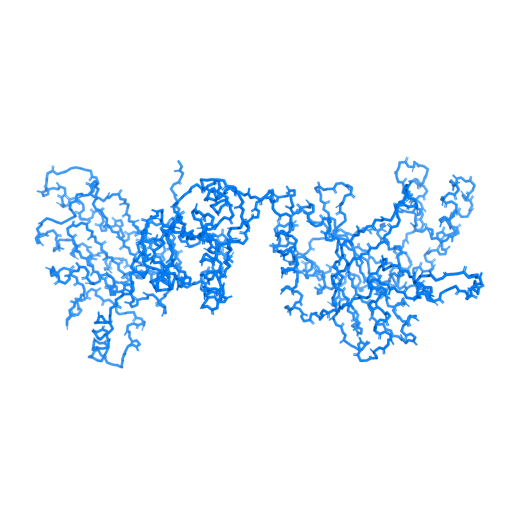51 -18.048 24.313 1.00 81.38 546 GLN A CA 1
ATOM 4449 C C . GLN A 1 546 ? -0.178 -18.083 24.207 1.00 81.38 546 GLN A C 1
ATOM 4451 O O . GLN A 1 546 ? -0.715 -18.843 23.409 1.00 81.38 546 GLN A O 1
ATOM 4456 N N . HIS A 1 547 ? -0.875 -17.269 25.004 1.00 80.25 547 HIS A N 1
ATOM 4457 C CA . HIS A 1 547 ? -2.337 -17.229 25.013 1.00 80.25 547 HIS A CA 1
ATOM 4458 C C . HIS A 1 547 ? -2.928 -16.350 23.897 1.00 80.25 547 HIS A C 1
ATOM 4460 O O . HIS A 1 547 ? -4.022 -16.621 23.411 1.00 80.25 547 HIS A O 1
ATOM 4466 N N . PHE A 1 548 ? -2.201 -15.312 23.474 1.00 76.25 548 PHE A N 1
ATOM 4467 C CA . PHE A 1 548 ? -2.618 -14.349 22.455 1.00 76.25 548 PHE A CA 1
ATOM 4468 C C . PHE A 1 548 ? -1.572 -14.228 21.331 1.00 76.25 548 PHE A C 1
ATOM 4470 O O . PHE A 1 548 ? -0.930 -13.180 21.206 1.00 76.25 548 PHE A O 1
ATOM 4477 N N . PRO A 1 549 ? -1.383 -15.268 20.495 1.00 74.81 549 PRO A N 1
ATOM 4478 C CA . PRO A 1 549 ? -0.378 -15.269 19.424 1.00 74.81 549 PRO A CA 1
ATOM 4479 C C . PRO A 1 549 ? -0.578 -14.159 18.377 1.00 74.81 549 PRO A C 1
ATOM 4481 O O . PRO A 1 549 ? 0.353 -13.807 17.660 1.00 74.81 549 PRO A O 1
ATOM 4484 N N . GLN A 1 550 ? -1.782 -13.593 18.296 1.00 74.69 550 GLN A N 1
ATOM 4485 C CA . GLN A 1 550 ? -2.151 -12.499 17.403 1.00 74.69 550 GLN A CA 1
ATOM 4486 C C . GLN A 1 550 ? -1.823 -11.095 17.940 1.00 74.69 550 GLN A C 1
ATOM 4488 O O . GLN A 1 550 ? -1.952 -10.132 17.187 1.00 74.69 550 GLN A O 1
ATOM 4493 N N . LEU A 1 551 ? -1.460 -10.949 19.223 1.00 78.75 551 LEU A N 1
ATOM 4494 C CA . LEU A 1 551 ? -1.200 -9.642 19.841 1.00 78.75 551 LEU A CA 1
ATOM 4495 C C . LEU A 1 551 ? 0.294 -9.299 19.863 1.00 78.75 551 LEU A C 1
ATOM 4497 O O . LEU A 1 551 ? 1.142 -10.119 20.216 1.00 78.75 551 LEU A O 1
ATOM 4501 N N . SER A 1 552 ? 0.613 -8.034 19.591 1.00 84.19 552 SER A N 1
ATOM 4502 C CA . SER A 1 552 ? 1.970 -7.491 19.729 1.00 84.19 552 SER A CA 1
ATOM 4503 C C . SER A 1 552 ? 2.263 -7.112 21.185 1.00 84.19 552 SER A C 1
ATOM 4505 O O . SER A 1 552 ? 1.817 -6.069 21.667 1.00 84.19 552 SER A O 1
ATOM 4507 N N . ILE A 1 553 ? 3.014 -7.955 21.902 1.00 90.50 553 ILE A N 1
ATOM 4508 C CA . ILE A 1 553 ? 3.281 -7.795 23.343 1.00 90.50 553 ILE A CA 1
ATOM 4509 C C . ILE A 1 553 ? 4.761 -7.489 23.601 1.00 90.50 553 ILE A C 1
ATOM 4511 O O . ILE A 1 553 ? 5.637 -8.325 23.347 1.00 90.50 553 ILE A O 1
ATOM 4515 N N . ILE A 1 554 ? 5.039 -6.326 24.190 1.00 92.50 554 ILE A N 1
ATOM 4516 C CA . ILE A 1 554 ? 6.383 -5.869 24.564 1.00 92.50 554 ILE A CA 1
ATOM 4517 C C . ILE A 1 554 ? 6.571 -5.963 26.078 1.00 92.50 554 ILE A C 1
ATOM 4519 O O . ILE A 1 554 ? 5.706 -5.566 26.851 1.00 92.50 554 ILE A O 1
ATOM 4523 N N . ASN A 1 555 ? 7.739 -6.441 26.501 1.00 94.38 555 ASN A N 1
ATOM 4524 C CA . ASN A 1 555 ? 8.239 -6.223 27.853 1.00 94.38 555 ASN A CA 1
ATOM 4525 C C . ASN A 1 555 ? 9.182 -5.021 27.818 1.00 94.38 555 ASN A C 1
ATOM 4527 O O . ASN A 1 555 ? 10.163 -5.036 27.077 1.00 94.38 555 ASN A O 1
ATOM 4531 N N . ASP A 1 556 ? 8.897 -3.983 28.597 1.00 93.25 556 ASP A N 1
ATOM 4532 C CA . ASP A 1 556 ? 9.841 -2.889 28.768 1.00 93.25 556 ASP A CA 1
ATOM 4533 C C . ASP A 1 556 ? 10.987 -3.367 29.671 1.00 93.25 556 ASP A C 1
ATOM 4535 O O . ASP A 1 556 ? 10.801 -3.587 30.868 1.00 93.25 556 ASP A O 1
ATOM 4539 N N . CYS A 1 557 ? 12.177 -3.506 29.093 1.00 89.19 557 CYS A N 1
ATOM 4540 C CA . CYS A 1 557 ? 13.401 -3.885 29.803 1.00 89.19 557 CYS A CA 1
ATOM 4541 C C . CYS A 1 557 ? 14.315 -2.680 30.091 1.00 89.19 557 CYS A C 1
ATOM 4543 O O . CYS A 1 557 ? 15.493 -2.853 30.395 1.00 89.19 557 CYS A O 1
ATOM 4545 N N . SER A 1 558 ? 13.811 -1.451 29.951 1.00 90.00 558 SER A N 1
ATOM 4546 C CA . SER A 1 558 ? 14.620 -0.248 30.130 1.00 90.00 558 SER A CA 1
ATOM 4547 C C . SER A 1 558 ? 14.876 0.056 31.611 1.00 90.00 558 SER A C 1
ATOM 4549 O O . SER A 1 558 ? 14.072 -0.249 32.496 1.00 90.00 558 SER A O 1
ATOM 4551 N N . SER A 1 559 ? 16.000 0.716 31.887 1.00 88.62 559 SER A N 1
ATOM 4552 C CA . SER A 1 559 ? 16.359 1.263 33.205 1.00 88.62 559 SER A CA 1
ATOM 4553 C C . SER A 1 559 ? 15.795 2.671 33.450 1.00 88.62 559 SER A C 1
ATOM 4555 O O . SER A 1 559 ? 16.197 3.357 34.388 1.00 88.62 559 SER A O 1
ATOM 4557 N N . LEU A 1 560 ? 14.870 3.131 32.601 1.00 91.88 560 LEU A N 1
ATOM 4558 C CA . LEU A 1 560 ? 14.276 4.459 32.707 1.00 91.88 560 LEU A CA 1
ATOM 4559 C C . LEU A 1 560 ? 13.334 4.556 33.916 1.00 91.88 560 LEU A C 1
ATOM 4561 O O . LEU A 1 560 ? 12.802 3.567 34.416 1.00 91.88 560 LEU A O 1
ATOM 4565 N N . ARG A 1 561 ? 13.066 5.783 34.370 1.00 91.94 561 ARG A N 1
ATOM 4566 C CA . ARG A 1 561 ? 12.072 6.020 35.428 1.00 91.94 561 ARG A CA 1
ATOM 4567 C C . ARG A 1 561 ? 10.672 5.622 34.950 1.00 91.94 561 ARG A C 1
ATOM 4569 O O . ARG A 1 561 ? 10.322 5.879 33.796 1.00 91.94 561 ARG A O 1
ATOM 4576 N N . LEU A 1 562 ? 9.850 5.077 35.850 1.00 91.00 562 LEU A N 1
ATOM 4577 C CA . LEU A 1 562 ? 8.500 4.578 35.553 1.00 91.00 562 LEU A CA 1
ATOM 4578 C C . LEU A 1 562 ? 7.621 5.564 34.744 1.00 91.00 562 LEU A C 1
ATOM 4580 O O . LEU A 1 562 ? 7.091 5.149 33.712 1.00 91.00 562 LEU A O 1
ATOM 4584 N N . PRO A 1 563 ? 7.534 6.873 35.074 1.00 91.81 563 PRO A N 1
ATOM 4585 C CA . PRO A 1 563 ? 6.737 7.815 34.279 1.00 91.81 563 PRO A CA 1
ATOM 4586 C C . PRO A 1 563 ? 7.222 7.962 32.830 1.00 91.81 563 PRO A C 1
ATOM 4588 O O . PRO A 1 563 ? 6.425 8.198 31.922 1.00 91.81 563 PRO A O 1
ATOM 4591 N N . THR A 1 564 ? 8.529 7.823 32.593 1.00 91.44 564 THR A N 1
ATOM 4592 C CA . THR A 1 564 ? 9.115 7.851 31.246 1.00 91.44 564 THR A CA 1
ATOM 4593 C C . THR A 1 564 ? 8.781 6.573 30.485 1.00 91.44 564 THR A C 1
ATOM 4595 O O . THR A 1 564 ? 8.446 6.647 29.308 1.00 91.44 564 THR A O 1
ATOM 4598 N N . ARG A 1 565 ? 8.799 5.415 31.154 1.00 92.75 565 ARG A N 1
ATOM 4599 C CA . ARG A 1 565 ? 8.444 4.113 30.562 1.00 92.75 565 ARG A CA 1
ATOM 4600 C C . ARG A 1 565 ? 6.975 4.068 30.146 1.00 92.75 565 ARG A C 1
ATOM 4602 O O . ARG A 1 565 ? 6.680 3.745 29.000 1.00 92.75 565 ARG A O 1
ATOM 4609 N N . ILE A 1 566 ? 6.066 4.521 31.014 1.00 90.62 566 ILE A N 1
ATOM 4610 C CA . ILE A 1 566 ? 4.633 4.659 30.693 1.00 90.62 566 ILE A CA 1
ATOM 4611 C C . ILE A 1 566 ? 4.438 5.622 29.515 1.00 90.62 566 ILE A C 1
ATOM 4613 O O . ILE A 1 566 ? 3.726 5.313 28.561 1.00 90.62 566 ILE A O 1
ATOM 4617 N N . ARG A 1 567 ? 5.117 6.778 29.524 1.00 87.56 567 ARG A N 1
ATOM 4618 C CA . ARG A 1 567 ? 5.062 7.736 28.409 1.00 87.56 567 ARG A CA 1
ATOM 4619 C C . ARG A 1 567 ? 5.556 7.120 27.099 1.00 87.56 567 ARG A C 1
ATOM 4621 O O . ARG A 1 567 ? 4.925 7.340 26.069 1.00 87.56 567 ARG A O 1
ATOM 4628 N N . ASN A 1 568 ? 6.647 6.357 27.133 1.00 86.88 568 ASN A N 1
ATOM 4629 C CA . ASN A 1 568 ? 7.193 5.667 25.966 1.00 86.88 568 ASN A CA 1
ATOM 4630 C C . ASN A 1 568 ? 6.225 4.601 25.448 1.00 86.88 568 ASN A C 1
ATOM 4632 O O . ASN A 1 568 ? 5.981 4.555 24.248 1.00 86.88 568 ASN A O 1
ATOM 4636 N N . ALA A 1 569 ? 5.609 3.816 26.333 1.00 87.69 569 ALA A N 1
ATOM 4637 C CA . ALA A 1 569 ? 4.583 2.843 25.969 1.00 87.69 569 ALA A CA 1
ATOM 4638 C C . ALA A 1 569 ? 3.385 3.514 25.273 1.00 87.69 569 ALA A C 1
ATOM 4640 O O . ALA A 1 569 ? 2.974 3.111 24.184 1.00 87.69 569 ALA A O 1
ATOM 4641 N N . LEU A 1 570 ? 2.879 4.616 25.836 1.00 82.69 570 LEU A N 1
ATOM 4642 C CA . LEU A 1 570 ? 1.815 5.412 25.215 1.00 82.69 570 LEU A CA 1
ATOM 4643 C C . LEU A 1 570 ? 2.242 6.009 23.868 1.00 82.69 570 LEU A C 1
ATOM 4645 O O . LEU A 1 570 ? 1.423 6.117 22.953 1.00 82.69 570 LEU A O 1
ATOM 4649 N N . HIS A 1 571 ? 3.506 6.413 23.743 1.00 76.50 571 HIS A N 1
ATOM 4650 C CA . HIS A 1 571 ? 4.077 6.964 22.518 1.00 76.50 571 HIS A CA 1
ATOM 4651 C C . HIS A 1 571 ? 4.260 5.899 21.424 1.00 76.50 571 HIS A C 1
ATOM 4653 O O . HIS A 1 571 ? 4.031 6.186 20.254 1.00 76.50 571 HIS A O 1
ATOM 4659 N N . GLN A 1 572 ? 4.590 4.662 21.801 1.00 72.81 572 GLN A N 1
ATOM 4660 C CA . GLN A 1 572 ? 4.625 3.492 20.914 1.00 72.81 572 GLN A CA 1
ATOM 4661 C C . GLN A 1 572 ? 3.225 3.031 20.474 1.00 72.81 572 GLN A C 1
ATOM 4663 O O . GLN A 1 572 ? 3.100 2.155 19.624 1.00 72.81 572 GLN A O 1
ATOM 4668 N N . GLY A 1 573 ? 2.163 3.626 21.024 1.00 74.19 573 GLY A N 1
ATOM 4669 C CA . GLY A 1 573 ? 0.789 3.296 20.663 1.00 74.19 573 GLY A CA 1
ATOM 4670 C C . GLY A 1 573 ? 0.214 2.102 21.420 1.00 74.19 573 GLY A C 1
ATOM 4671 O O . GLY A 1 573 ? -0.745 1.517 20.923 1.00 74.19 573 GLY A O 1
ATOM 4672 N N . ALA A 1 574 ? 0.756 1.777 22.604 1.00 84.56 574 ALA A N 1
ATOM 4673 C CA . ALA A 1 574 ? 0.216 0.753 23.498 1.00 84.56 574 ALA A CA 1
ATOM 4674 C C . ALA A 1 574 ? -1.299 0.924 23.703 1.00 84.56 574 ALA A C 1
ATOM 4676 O O . ALA A 1 574 ? -1.743 1.982 24.168 1.00 84.56 574 ALA A O 1
ATOM 4677 N N . ARG A 1 575 ? -2.094 -0.105 23.376 1.00 84.44 575 ARG A N 1
ATOM 4678 C CA . ARG A 1 575 ? -3.534 -0.135 23.712 1.00 84.44 575 ARG A CA 1
ATOM 4679 C C . ARG A 1 575 ? -3.732 -0.378 25.205 1.00 84.44 575 ARG A C 1
ATOM 4681 O O . ARG A 1 575 ? -4.582 0.266 25.826 1.00 84.44 575 ARG A O 1
ATOM 4688 N N . VAL A 1 576 ? -2.913 -1.272 25.759 1.00 89.06 576 VAL A N 1
ATOM 4689 C CA . VAL A 1 576 ? -2.890 -1.642 27.174 1.00 89.06 576 VAL A CA 1
ATOM 4690 C C . VAL A 1 576 ? -1.464 -1.551 27.716 1.00 89.06 576 VAL A C 1
ATOM 4692 O O . VAL A 1 576 ? -0.510 -1.978 27.066 1.00 89.06 576 VAL A O 1
ATOM 4695 N N . ILE A 1 577 ? -1.312 -1.015 28.923 1.00 94.06 577 ILE A N 1
ATOM 4696 C CA . ILE A 1 577 ? -0.069 -1.055 29.693 1.00 94.06 577 ILE A CA 1
ATOM 4697 C C . ILE A 1 577 ? -0.334 -1.875 30.954 1.00 94.06 577 ILE A C 1
ATOM 4699 O O . ILE A 1 577 ? -1.295 -1.611 31.669 1.00 94.06 577 ILE A O 1
ATOM 4703 N N . LEU A 1 578 ? 0.499 -2.878 31.213 1.00 94.50 578 LEU A N 1
ATOM 4704 C CA . LEU A 1 578 ? 0.444 -3.711 32.411 1.00 94.50 578 LEU A CA 1
ATOM 4705 C C . LEU A 1 578 ? 1.638 -3.372 33.295 1.00 94.50 578 LEU A C 1
ATOM 4707 O O . LEU A 1 578 ? 2.771 -3.710 32.960 1.00 94.50 578 LEU A O 1
ATOM 4711 N N . GLN A 1 579 ? 1.394 -2.701 34.412 1.00 94.44 579 GLN A N 1
ATOM 4712 C CA . GLN A 1 579 ? 2.409 -2.415 35.413 1.00 94.44 579 GLN A CA 1
ATOM 4713 C C . GLN A 1 579 ? 2.394 -3.505 36.492 1.00 94.44 579 GLN A C 1
ATOM 4715 O O . GLN A 1 579 ? 1.403 -3.669 37.199 1.00 94.44 579 GLN A O 1
ATOM 4720 N N . VAL A 1 580 ? 3.481 -4.261 36.607 1.00 92.19 580 VAL A N 1
ATOM 4721 C CA . VAL A 1 580 ? 3.645 -5.335 37.599 1.00 92.19 580 VAL A CA 1
ATOM 4722 C C . VAL A 1 580 ? 4.210 -4.726 38.880 1.00 92.19 580 VAL A C 1
ATOM 4724 O O . VAL A 1 580 ? 5.312 -4.180 38.826 1.00 92.19 580 VAL A O 1
ATOM 4727 N N . ASN A 1 581 ? 3.452 -4.793 39.983 1.00 83.75 581 ASN A N 1
ATOM 4728 C CA . ASN A 1 581 ? 3.737 -4.069 41.234 1.00 83.75 581 ASN A CA 1
ATOM 4729 C C . ASN A 1 581 ? 4.264 -4.964 42.372 1.00 83.75 581 ASN A C 1
ATOM 4731 O O . ASN A 1 581 ? 5.063 -4.527 43.198 1.00 83.75 581 ASN A O 1
ATOM 4735 N N . GLU A 1 582 ? 3.826 -6.221 42.435 1.00 69.94 582 GLU A N 1
ATOM 4736 C CA . GLU A 1 582 ? 4.181 -7.178 43.493 1.00 69.94 582 GLU A CA 1
ATOM 4737 C C . GLU A 1 582 ? 4.486 -8.559 42.901 1.00 69.94 582 GLU A C 1
ATOM 4739 O O . GLU A 1 582 ? 4.151 -8.815 41.743 1.00 69.94 582 GLU A O 1
ATOM 4744 N N . ASP A 1 583 ? 5.133 -9.423 43.693 1.00 63.28 583 ASP A N 1
ATOM 4745 C CA . ASP A 1 583 ? 5.578 -10.778 43.338 1.00 63.28 583 ASP A CA 1
ATOM 4746 C C . ASP A 1 583 ? 4.409 -11.659 42.830 1.00 63.28 583 ASP A C 1
ATOM 4748 O O . ASP A 1 583 ? 3.803 -12.423 43.577 1.00 63.28 583 ASP A O 1
ATOM 4752 N N . ASP A 1 584 ? 4.070 -11.531 41.542 1.00 60.56 584 ASP A N 1
ATOM 4753 C CA . ASP A 1 584 ? 3.064 -12.305 40.791 1.00 60.56 584 ASP A CA 1
ATOM 4754 C C . ASP A 1 584 ? 1.601 -12.247 41.302 1.00 60.56 584 ASP A C 1
ATOM 4756 O O . ASP A 1 584 ? 0.730 -12.920 40.743 1.00 60.56 584 ASP A O 1
ATOM 4760 N N . SER A 1 585 ? 1.283 -11.429 42.312 1.00 70.06 585 SER A N 1
ATOM 4761 C CA . SER A 1 585 ? -0.058 -11.364 42.919 1.00 70.06 585 SER A CA 1
ATOM 4762 C C . SER A 1 585 ? -1.001 -10.391 42.202 1.00 70.06 585 SER A C 1
ATOM 4764 O O . SER A 1 585 ? -2.116 -10.765 41.827 1.00 70.06 585 SER A O 1
ATOM 4766 N N . ALA A 1 586 ? -0.557 -9.155 41.972 1.00 84.06 586 ALA A N 1
ATOM 4767 C CA . ALA A 1 586 ? -1.382 -8.070 41.452 1.00 84.06 586 ALA A CA 1
ATOM 4768 C C . ALA A 1 586 ? -0.636 -7.203 40.429 1.00 84.06 586 ALA A C 1
ATOM 4770 O O . ALA A 1 586 ? 0.571 -6.965 40.522 1.00 84.06 586 ALA A O 1
ATOM 4771 N N . LEU A 1 587 ? -1.386 -6.686 39.455 1.00 91.75 587 LEU A N 1
ATOM 4772 C CA . LEU A 1 587 ? -0.895 -5.710 38.491 1.00 91.75 587 LEU A CA 1
ATOM 4773 C C . LEU A 1 587 ? -1.865 -4.545 38.324 1.00 91.75 587 LEU A C 1
ATOM 4775 O O . LEU A 1 587 ? -3.064 -4.667 38.574 1.00 91.75 587 LEU A O 1
ATOM 4779 N N . THR A 1 588 ? -1.337 -3.417 37.863 1.00 93.19 588 THR A N 1
ATOM 4780 C CA . THR A 1 588 ? -2.139 -2.292 37.389 1.00 93.19 588 THR A CA 1
ATOM 4781 C C . THR A 1 588 ? -2.262 -2.377 35.874 1.00 93.19 588 THR A C 1
ATOM 4783 O O . THR A 1 588 ? -1.265 -2.352 35.154 1.00 93.19 588 THR A O 1
ATOM 4786 N N . LEU A 1 589 ? -3.489 -2.455 35.376 1.00 92.12 589 LEU A N 1
ATOM 4787 C CA . LEU A 1 589 ? -3.807 -2.368 33.960 1.00 92.12 589 LEU A CA 1
ATOM 4788 C C . LEU A 1 589 ? -4.268 -0.953 33.645 1.00 92.12 589 LEU A C 1
ATOM 4790 O O . LEU A 1 589 ? -5.222 -0.448 34.232 1.00 92.12 589 LEU A O 1
ATOM 4794 N N . MET A 1 590 ? -3.587 -0.334 32.691 1.00 91.25 590 MET A N 1
ATOM 4795 C CA . MET A 1 590 ? -3.922 0.980 32.166 1.00 91.25 590 MET A CA 1
ATOM 4796 C C . MET A 1 590 ? -4.379 0.822 30.720 1.00 91.25 590 MET A C 1
ATOM 4798 O O . MET A 1 590 ? -3.625 0.342 29.868 1.00 91.25 590 MET A O 1
ATOM 4802 N N . THR A 1 591 ? -5.607 1.230 30.421 1.00 83.56 591 THR A N 1
ATOM 4803 C CA . THR A 1 591 ? -6.083 1.364 29.041 1.00 83.56 591 THR A CA 1
ATOM 4804 C C . THR A 1 591 ? -5.926 2.797 28.599 1.00 83.56 591 THR A C 1
ATOM 4806 O O . THR A 1 591 ? -6.152 3.735 29.361 1.00 83.56 591 THR A O 1
ATOM 4809 N N . ARG A 1 592 ? -5.571 2.983 27.332 1.00 68.00 592 ARG A N 1
ATOM 4810 C CA . ARG A 1 592 ? -5.493 4.325 26.766 1.00 68.00 592 ARG A CA 1
ATOM 4811 C C . ARG A 1 592 ? -6.883 4.899 26.466 1.00 68.00 592 ARG A C 1
ATOM 4813 O O . ARG A 1 592 ? -7.109 6.081 26.710 1.00 68.00 592 ARG A O 1
ATOM 4820 N N . GLU A 1 593 ? -7.788 4.093 25.899 1.00 63.66 593 GLU A N 1
ATOM 4821 C CA . GLU A 1 593 ? -9.064 4.559 25.323 1.00 63.66 593 GLU A CA 1
ATOM 4822 C C . GLU A 1 593 ? -10.200 3.514 25.517 1.00 63.66 593 GLU A C 1
ATOM 4824 O O . GLU A 1 593 ? -10.207 2.508 24.803 1.00 63.66 593 GLU A O 1
ATOM 4829 N N . PRO A 1 594 ? -11.165 3.733 26.445 1.00 64.44 594 PRO A N 1
ATOM 4830 C CA . PRO A 1 594 ? -11.219 4.849 27.394 1.00 64.44 594 PRO A CA 1
ATOM 4831 C C . PRO A 1 594 ? -10.024 4.814 28.354 1.00 64.44 594 PRO A C 1
ATOM 4833 O O . PRO A 1 594 ? -9.511 3.741 28.669 1.00 64.44 594 PRO A O 1
ATOM 4836 N N . ALA A 1 595 ? -9.563 5.988 28.790 1.00 76.12 595 ALA A N 1
ATOM 4837 C CA . ALA A 1 595 ? -8.507 6.075 29.789 1.00 76.12 595 ALA A CA 1
ATOM 4838 C C . ALA A 1 595 ? -9.038 5.480 31.096 1.00 76.12 595 ALA A C 1
ATOM 4840 O O . ALA A 1 595 ? -9.966 6.028 31.690 1.00 76.12 595 ALA A O 1
ATOM 4841 N N . SER A 1 596 ? -8.501 4.335 31.501 1.00 83.00 596 SER A N 1
ATOM 4842 C CA . SER A 1 596 ? -8.873 3.681 32.751 1.00 83.00 596 SER A CA 1
ATOM 4843 C C . SER A 1 596 ? -7.641 3.068 33.387 1.00 83.00 596 SER A C 1
ATOM 4845 O O . SER A 1 596 ? -6.721 2.642 32.688 1.00 83.00 596 SER A O 1
ATOM 4847 N N . GLU A 1 597 ? -7.630 3.058 34.710 1.00 90.88 597 GLU A N 1
ATOM 4848 C CA . GLU A 1 597 ? -6.606 2.419 35.514 1.00 90.88 597 GLU A CA 1
ATOM 4849 C C . GLU A 1 597 ? -7.323 1.508 36.502 1.00 90.88 597 GLU A C 1
ATOM 4851 O O . GLU A 1 597 ? -8.212 1.948 37.232 1.00 90.88 597 GLU A O 1
ATOM 4856 N N . GLN A 1 598 ? -6.977 0.227 36.479 1.00 90.38 598 GLN A N 1
ATOM 4857 C CA . GLN A 1 598 ? -7.586 -0.781 37.333 1.00 90.38 598 GLN A CA 1
ATOM 4858 C C . GLN A 1 598 ? -6.495 -1.690 37.895 1.00 90.38 598 GLN A C 1
ATOM 4860 O O . GLN A 1 598 ? -5.646 -2.178 37.151 1.00 90.38 598 GLN A O 1
ATOM 4865 N N . GLN A 1 599 ? -6.542 -1.959 39.198 1.00 91.00 599 GLN A N 1
ATOM 4866 C CA . GLN A 1 599 ? -5.771 -3.047 39.792 1.00 91.00 599 GLN A CA 1
ATOM 4867 C C . GLN A 1 599 ? -6.528 -4.366 39.637 1.00 91.00 599 GLN A C 1
ATOM 4869 O O . GLN A 1 599 ? -7.734 -4.424 39.882 1.00 91.00 599 GLN A O 1
ATOM 4874 N N . LEU A 1 600 ? -5.824 -5.419 39.231 1.00 89.19 600 LEU A N 1
ATOM 4875 C CA . LEU A 1 600 ? -6.383 -6.765 39.154 1.00 89.19 600 LEU A CA 1
ATOM 4876 C C . LEU A 1 600 ? -5.344 -7.841 39.502 1.00 89.19 600 LEU A C 1
ATOM 4878 O O . LEU A 1 600 ? -4.142 -7.619 39.317 1.00 89.19 600 LEU A O 1
ATOM 4882 N N . PRO A 1 601 ? -5.794 -9.022 39.963 1.00 88.62 601 PRO A N 1
ATOM 4883 C CA . PRO A 1 601 ? -4.925 -10.177 40.141 1.00 88.62 601 PRO A CA 1
ATOM 4884 C C . PRO A 1 601 ? -4.308 -10.630 38.815 1.00 88.62 601 PRO A C 1
ATOM 4886 O O . PRO A 1 601 ? -4.967 -10.591 37.771 1.00 88.62 601 PRO A O 1
ATOM 4889 N N . VAL A 1 602 ? -3.074 -11.145 38.846 1.00 84.50 602 VAL A N 1
ATOM 4890 C CA . VAL A 1 602 ? -2.389 -11.646 37.634 1.00 84.50 602 VAL A CA 1
ATOM 4891 C C . VAL A 1 602 ? -3.181 -12.771 36.946 1.00 84.50 602 VAL A C 1
ATOM 4893 O O . VAL A 1 602 ? -3.169 -12.882 35.718 1.00 84.50 602 VAL A O 1
ATOM 4896 N N . SER A 1 603 ? -3.928 -13.571 37.713 1.00 83.44 603 SER A N 1
ATOM 4897 C CA . SER A 1 603 ? -4.800 -14.639 37.204 1.00 83.44 603 SER A CA 1
ATOM 4898 C C . SER A 1 603 ? -5.952 -14.136 36.324 1.00 83.44 603 SER A C 1
ATOM 4900 O O . SER A 1 603 ? -6.383 -14.851 35.421 1.00 83.44 603 SER A O 1
ATOM 4902 N N . GLU A 1 604 ? -6.430 -12.906 36.529 1.00 85.06 604 GLU A N 1
ATOM 4903 C CA . GLU A 1 604 ? -7.573 -12.341 35.795 1.00 85.06 604 GLU A CA 1
ATOM 4904 C C . GLU A 1 604 ? -7.168 -11.598 34.514 1.00 85.06 604 GLU A C 1
ATOM 4906 O O . GLU A 1 604 ? -8.010 -11.287 33.669 1.00 85.06 604 GLU A O 1
ATOM 4911 N N . VAL A 1 605 ? -5.870 -11.353 34.321 1.00 84.81 605 VAL A N 1
ATOM 4912 C CA . VAL A 1 605 ? -5.330 -10.548 33.212 1.00 84.81 605 VAL A CA 1
ATOM 4913 C C . VAL A 1 605 ? -5.703 -11.124 31.857 1.00 84.81 605 VAL A C 1
ATOM 4915 O O . VAL A 1 605 ? -6.050 -10.378 30.947 1.00 84.81 605 VAL A O 1
ATOM 4918 N N . ILE A 1 606 ? -5.671 -12.448 31.718 1.00 81.62 606 ILE A N 1
ATOM 4919 C CA . ILE A 1 606 ? -6.045 -13.126 30.475 1.00 81.62 606 ILE A CA 1
ATOM 4920 C C . ILE A 1 606 ? -7.525 -12.886 30.156 1.00 81.62 606 ILE A C 1
ATOM 4922 O O . ILE A 1 606 ? -7.865 -12.513 29.032 1.00 81.62 606 ILE A O 1
ATOM 4926 N N . ALA A 1 607 ? -8.413 -13.044 31.139 1.00 74.50 607 ALA A N 1
ATOM 4927 C CA . ALA A 1 607 ? -9.839 -12.800 30.948 1.00 74.50 607 ALA A CA 1
ATOM 4928 C C . ALA A 1 607 ? -10.108 -11.326 30.603 1.00 74.50 607 ALA A C 1
ATOM 4930 O O . ALA A 1 607 ? -10.902 -11.027 29.709 1.00 74.50 607 ALA A O 1
ATOM 4931 N N . GLN A 1 608 ? -9.404 -10.401 31.257 1.00 80.38 608 GLN A N 1
ATOM 4932 C CA . GLN A 1 608 ? -9.579 -8.972 31.026 1.00 80.38 608 GLN A CA 1
ATOM 4933 C C . GLN A 1 608 ? -9.019 -8.518 29.671 1.00 80.38 608 GLN A C 1
ATOM 4935 O O . GLN A 1 608 ? -9.696 -7.789 28.946 1.00 80.38 608 GLN A O 1
ATOM 4940 N N . LEU A 1 609 ? -7.839 -8.996 29.265 1.00 75.50 609 LEU A N 1
ATOM 4941 C CA . LEU A 1 609 ? -7.298 -8.748 27.925 1.00 75.50 609 LEU A CA 1
ATOM 4942 C C . LEU A 1 609 ? -8.185 -9.356 26.840 1.00 75.50 609 LEU A C 1
ATOM 4944 O O . LEU A 1 609 ? -8.406 -8.709 25.822 1.00 75.50 609 LEU A O 1
ATOM 4948 N N . SER A 1 610 ? -8.757 -10.539 27.071 1.00 72.44 610 SER A N 1
ATOM 4949 C CA . SER A 1 610 ? -9.730 -11.139 26.152 1.00 72.44 610 SER A CA 1
ATOM 4950 C C . SER A 1 610 ? -10.919 -10.203 25.923 1.00 72.44 610 SER A C 1
ATOM 4952 O O . SER A 1 610 ? -11.285 -9.943 24.783 1.00 72.44 610 SER A O 1
ATOM 4954 N N . ARG A 1 611 ? -11.471 -9.602 26.986 1.00 71.75 611 ARG A N 1
ATOM 4955 C CA . ARG A 1 611 ? -12.572 -8.626 26.876 1.00 71.75 611 ARG A CA 1
ATOM 4956 C C . ARG A 1 611 ? -12.169 -7.339 26.149 1.00 71.75 611 ARG A C 1
ATOM 4958 O O . ARG A 1 611 ? -12.963 -6.810 25.378 1.00 71.75 611 ARG A O 1
ATOM 4965 N N . LEU A 1 612 ? -10.961 -6.832 26.398 1.00 68.75 612 LEU A N 1
ATOM 4966 C CA . LEU A 1 612 ? -10.478 -5.559 25.843 1.00 68.75 612 LEU A CA 1
ATOM 4967 C C . LEU A 1 612 ? -9.973 -5.672 24.394 1.00 68.75 612 LEU A C 1
ATOM 4969 O O . LEU A 1 612 ? -10.012 -4.693 23.647 1.00 68.75 612 LEU A O 1
ATOM 4973 N N . MET A 1 613 ? -9.466 -6.844 24.005 1.00 64.19 613 MET A N 1
ATOM 4974 C CA . MET A 1 613 ? -8.689 -7.027 22.775 1.00 64.19 613 MET A CA 1
ATOM 4975 C C . MET A 1 613 ? -9.353 -7.956 21.751 1.00 64.19 613 MET A C 1
ATOM 4977 O O . MET A 1 613 ? -9.003 -7.851 20.579 1.00 64.19 613 MET A O 1
ATOM 4981 N N . LEU A 1 614 ? -10.322 -8.802 22.142 1.00 49.03 614 LEU A N 1
ATOM 4982 C CA . LEU A 1 614 ? -11.110 -9.653 21.226 1.00 49.03 614 LEU A CA 1
ATOM 4983 C C . LEU A 1 614 ? -12.408 -8.988 20.737 1.00 49.03 614 LEU A C 1
ATOM 4985 O O . LEU A 1 614 ? -13.326 -9.674 20.294 1.00 49.03 614 LEU A O 1
ATOM 4989 N N . VAL A 1 615 ? -12.495 -7.658 20.791 1.00 37.62 615 VAL A N 1
ATOM 4990 C CA . VAL A 1 615 ? -13.480 -6.919 19.994 1.00 37.62 615 VAL A CA 1
ATOM 4991 C C . VAL A 1 615 ? -12.899 -6.789 18.575 1.00 37.62 615 VAL A C 1
ATOM 4993 O O . VAL A 1 615 ? -11.877 -6.109 18.436 1.00 37.62 615 VAL A O 1
ATOM 4996 N N . PRO A 1 616 ? -13.462 -7.473 17.557 1.00 34.47 616 PRO A N 1
ATOM 4997 C CA . PRO A 1 616 ? -12.976 -7.412 16.175 1.00 34.47 616 PRO A CA 1
ATOM 4998 C C . PRO A 1 616 ? -13.150 -6.037 15.513 1.00 34.47 616 PRO A C 1
ATOM 5000 O O . PRO A 1 616 ? -14.081 -5.291 15.898 1.00 34.47 616 PRO A O 1
#